Protein AF-A0A1V5LN57-F1 (afdb_monomer_lite)

pLDDT: mean 86.54, std 16.33, range [30.17, 98.88]

Structure (mmCIF, N/CA/C/O backbone):
data_AF-A0A1V5LN57-F1
#
_entry.id   AF-A0A1V5LN57-F1
#
loop_
_atom_site.group_PDB
_atom_site.id
_atom_site.type_symbol
_atom_site.label_atom_id
_atom_site.label_alt_id
_atom_site.label_comp_id
_atom_site.label_asym_id
_atom_site.label_entity_id
_atom_site.label_seq_id
_atom_site.pdbx_PDB_ins_code
_atom_site.Cartn_x
_atom_site.Cartn_y
_atom_site.Cartn_z
_atom_site.occupancy
_atom_site.B_iso_or_equiv
_atom_site.auth_seq_id
_atom_site.auth_comp_id
_atom_site.auth_asym_id
_atom_site.auth_atom_id
_atom_site.pdbx_PDB_model_num
ATOM 1 N N . MET A 1 1 ? 5.064 12.778 25.043 1.00 52.78 1 MET A N 1
ATOM 2 C CA . MET A 1 1 ? 4.468 13.930 25.759 1.00 52.78 1 MET A CA 1
ATOM 3 C C . MET A 1 1 ? 2.949 13.844 25.833 1.00 52.78 1 MET A C 1
ATOM 5 O O . MET A 1 1 ? 2.435 13.865 26.933 1.00 52.78 1 MET A O 1
ATOM 9 N N . ALA A 1 2 ? 2.218 13.648 24.733 1.00 60.12 2 ALA A N 1
ATOM 10 C CA . ALA A 1 2 ? 0.755 13.767 24.764 1.00 60.12 2 ALA A CA 1
ATOM 11 C C . ALA A 1 2 ? -0.025 12.630 25.485 1.00 60.12 2 ALA A C 1
ATOM 13 O O . ALA A 1 2 ? -1.127 12.863 25.966 1.00 60.12 2 ALA A O 1
ATOM 14 N N . LYS A 1 3 ? 0.568 11.437 25.680 1.00 65.19 3 LYS A N 1
ATOM 15 C CA . LYS A 1 3 ? 0.043 10.416 26.622 1.00 65.19 3 LYS A CA 1
ATOM 16 C C . LYS A 1 3 ? -0.035 10.938 28.067 1.00 65.19 3 LYS A C 1
ATOM 18 O O . LYS A 1 3 ? -0.888 10.502 28.830 1.00 65.19 3 LYS A O 1
ATOM 23 N N . TRP A 1 4 ? 0.858 11.860 28.417 1.00 76.19 4 TRP A N 1
ATOM 24 C CA . TRP A 1 4 ? 0.996 12.454 29.745 1.00 76.19 4 TRP A CA 1
ATOM 25 C C . TRP A 1 4 ? 0.290 13.810 29.852 1.00 76.19 4 TRP A C 1
ATOM 27 O O . TRP A 1 4 ? 0.571 14.560 30.777 1.00 76.19 4 TRP A O 1
ATOM 37 N N . ALA A 1 5 ? -0.594 14.145 28.903 1.00 86.12 5 ALA A N 1
ATOM 38 C CA . ALA A 1 5 ? -1.423 15.337 29.024 1.00 86.12 5 ALA A CA 1
ATOM 39 C C . ALA A 1 5 ? -2.319 15.223 30.268 1.00 86.12 5 ALA A C 1
ATOM 41 O O . ALA A 1 5 ? -2.877 14.150 30.535 1.00 86.12 5 ALA A O 1
ATOM 42 N N . GLU A 1 6 ? -2.436 16.317 31.020 1.00 87.25 6 GLU A N 1
ATOM 43 C CA . GLU A 1 6 ? -3.291 16.399 32.209 1.00 87.25 6 GLU A CA 1
ATOM 44 C C . GLU A 1 6 ? -4.766 16.292 31.819 1.00 87.25 6 GLU A C 1
ATOM 46 O O . GLU A 1 6 ? -5.490 15.466 32.376 1.00 87.25 6 GLU A O 1
ATOM 51 N N . ASP A 1 7 ? -5.171 17.049 30.796 1.00 91.06 7 ASP A N 1
ATOM 52 C CA . ASP A 1 7 ? -6.535 17.066 30.279 1.00 91.06 7 ASP A CA 1
ATOM 53 C C . ASP A 1 7 ? -6.893 15.726 29.580 1.00 91.06 7 ASP A C 1
ATOM 55 O O . ASP A 1 7 ? -6.191 15.297 28.647 1.00 91.06 7 ASP A O 1
ATOM 59 N N . PRO A 1 8 ? -7.980 15.040 29.998 1.00 91.56 8 PRO A N 1
ATOM 60 C CA . PRO A 1 8 ? -8.419 13.781 29.394 1.00 91.56 8 PRO A CA 1
ATOM 61 C C . PRO A 1 8 ? -8.720 13.869 27.892 1.00 91.56 8 PRO A C 1
ATOM 63 O O . PRO A 1 8 ? -8.448 12.916 27.156 1.00 91.56 8 PRO A O 1
ATOM 66 N N . PHE A 1 9 ? -9.250 14.998 27.418 1.00 93.50 9 PHE A N 1
ATOM 67 C CA . PHE A 1 9 ? -9.544 15.228 26.008 1.00 93.50 9 PHE A CA 1
ATOM 68 C C . PHE A 1 9 ? -8.265 15.310 25.180 1.00 93.50 9 PHE A C 1
ATOM 70 O O . PHE A 1 9 ? -8.156 14.634 24.153 1.00 93.50 9 PHE A O 1
ATOM 77 N N . ASP A 1 10 ? -7.263 16.061 25.639 1.00 92.81 10 ASP A N 1
ATOM 78 C CA . ASP A 1 10 ? -5.973 16.136 24.948 1.00 92.81 10 ASP A CA 1
ATOM 79 C C . ASP A 1 10 ? -5.262 14.777 24.929 1.00 92.81 10 ASP A C 1
ATOM 81 O O . ASP A 1 10 ? -4.690 14.387 23.901 1.00 92.81 10 ASP A O 1
ATOM 85 N N . ARG A 1 11 ? -5.355 14.024 26.032 1.00 91.81 11 ARG A N 1
ATOM 86 C CA . ARG A 1 11 ? -4.813 12.665 26.133 1.00 91.81 11 ARG A CA 1
ATOM 87 C C . ARG A 1 11 ? -5.469 11.723 25.126 1.00 91.81 11 ARG A C 1
ATOM 89 O O . ARG A 1 11 ? -4.762 11.037 24.386 1.00 91.81 11 ARG A O 1
ATOM 96 N N . LEU A 1 12 ? -6.801 11.700 25.058 1.00 94.25 12 LEU A N 1
ATOM 97 C CA . LEU A 1 12 ? -7.532 10.849 24.117 1.00 94.25 12 LEU A CA 1
ATOM 98 C C . LEU A 1 12 ? -7.279 11.265 22.665 1.00 94.25 12 LEU A C 1
ATOM 100 O O . LEU A 1 12 ? -6.995 10.412 21.823 1.00 94.25 12 LEU A O 1
ATOM 104 N N . ARG A 1 13 ? -7.284 12.570 22.366 1.00 93.31 13 ARG A N 1
ATOM 105 C CA . ARG A 1 13 ? -6.964 13.087 21.025 1.00 93.31 13 ARG A CA 1
ATOM 106 C C . ARG A 1 13 ? -5.599 12.592 20.566 1.00 93.31 13 ARG A C 1
ATOM 108 O O . ARG A 1 13 ? -5.452 12.141 19.432 1.00 93.31 13 ARG A O 1
ATOM 115 N N . ALA A 1 14 ? -4.613 12.627 21.455 1.00 91.75 14 ALA A N 1
ATOM 116 C CA . ALA A 1 14 ? -3.277 12.139 21.164 1.00 91.75 14 ALA A CA 1
ATOM 117 C C . ALA A 1 14 ? -3.212 10.626 20.929 1.00 91.75 14 ALA A C 1
ATOM 119 O O . ALA A 1 14 ? -2.515 10.193 20.011 1.00 91.75 14 ALA A O 1
ATOM 120 N N . ARG A 1 15 ? -3.943 9.824 21.718 1.00 91.81 15 ARG A N 1
ATOM 121 C CA . ARG A 1 15 ? -4.057 8.370 21.507 1.00 91.81 15 ARG A CA 1
ATOM 122 C C . ARG A 1 15 ? -4.662 8.065 20.130 1.00 91.81 15 ARG A C 1
ATOM 124 O O . ARG A 1 15 ? -4.087 7.285 19.378 1.00 91.81 15 ARG A O 1
ATOM 131 N N . ILE A 1 16 ? -5.745 8.749 19.754 1.00 93.88 16 ILE A N 1
ATOM 132 C CA . ILE A 1 16 ? -6.392 8.592 18.439 1.00 93.88 16 ILE A CA 1
ATOM 133 C C . ILE A 1 16 ? -5.450 9.006 17.302 1.00 93.88 16 ILE A C 1
ATOM 135 O O . ILE A 1 16 ? -5.344 8.306 16.297 1.00 93.88 16 ILE A O 1
ATOM 139 N N . TRP A 1 17 ? -4.739 10.128 17.442 1.00 91.25 17 TRP A N 1
ATOM 140 C CA . TRP A 1 17 ? -3.759 10.560 16.441 1.00 91.25 17 TRP A CA 1
ATOM 141 C C . TRP A 1 17 ? -2.623 9.559 16.275 1.00 91.25 17 TRP A C 1
ATOM 143 O O . TRP A 1 17 ? -2.257 9.243 15.147 1.00 91.25 17 TRP A O 1
ATOM 153 N N . ARG A 1 18 ? -2.099 9.022 17.379 1.00 91.75 18 ARG A N 1
ATOM 154 C CA . ARG A 1 18 ? -1.088 7.965 17.346 1.00 91.75 18 ARG A CA 1
ATOM 155 C C . ARG A 1 18 ? -1.597 6.740 16.588 1.00 91.75 18 ARG A C 1
ATOM 157 O O . ARG A 1 18 ? -0.894 6.272 15.702 1.00 91.75 18 ARG A O 1
ATOM 164 N N . ASP A 1 19 ? -2.809 6.267 16.869 1.00 93.12 19 ASP A N 1
ATOM 165 C CA . ASP A 1 19 ? -3.390 5.114 16.166 1.00 93.12 19 ASP A CA 1
ATOM 166 C C . ASP A 1 19 ? -3.540 5.378 14.657 1.00 93.12 19 ASP A C 1
ATOM 168 O O . ASP A 1 19 ? -3.238 4.516 13.833 1.00 93.12 19 ASP A O 1
ATOM 172 N N . ARG A 1 20 ? -3.946 6.598 14.275 1.00 90.69 20 ARG A N 1
ATOM 173 C CA . ARG A 1 20 ? -4.032 7.011 12.863 1.00 90.69 20 ARG A CA 1
ATOM 174 C C . ARG A 1 20 ? -2.668 7.132 12.178 1.00 90.69 20 ARG A C 1
ATOM 176 O O . ARG A 1 20 ? -2.614 7.061 10.954 1.00 90.69 20 ARG A O 1
ATOM 183 N N . LEU A 1 21 ? -1.586 7.314 12.935 1.00 89.38 21 LEU A N 1
ATOM 184 C CA . LEU A 1 21 ? -0.215 7.298 12.418 1.00 89.38 21 LEU A CA 1
ATOM 185 C C . LEU A 1 21 ? 0.331 5.872 12.296 1.00 89.38 21 LEU A C 1
ATOM 187 O O . LEU A 1 21 ? 1.031 5.574 11.333 1.00 89.38 21 LEU A O 1
ATOM 191 N N . THR A 1 22 ? 0.017 4.989 13.246 1.00 92.75 22 THR A N 1
ATOM 192 C CA . THR A 1 22 ? 0.571 3.629 13.293 1.00 92.75 22 THR A CA 1
ATOM 193 C C . THR A 1 22 ? -0.188 2.651 12.404 1.00 92.75 22 THR A C 1
ATOM 195 O O . THR A 1 22 ? 0.439 1.768 11.819 1.00 92.75 22 THR A O 1
ATOM 198 N N . GLU A 1 23 ? -1.504 2.813 12.220 1.00 94.38 23 GLU A N 1
ATOM 199 C CA . GLU A 1 23 ? -2.275 1.932 11.336 1.00 94.38 23 GLU A CA 1
ATOM 200 C C . GLU A 1 23 ? -1.728 1.887 9.910 1.00 94.38 23 GLU A C 1
ATOM 202 O O . GLU A 1 23 ? -1.530 0.778 9.405 1.00 94.38 23 GLU A O 1
ATOM 207 N N . PRO A 1 24 ? -1.423 3.019 9.245 1.00 93.19 24 PRO A N 1
ATOM 208 C CA . PRO A 1 24 ? -0.852 2.961 7.915 1.00 93.19 24 PRO A CA 1
ATOM 209 C C . PRO A 1 24 ? 0.456 2.190 7.842 1.00 93.19 24 PRO A C 1
ATOM 211 O O . PRO A 1 24 ? 0.644 1.438 6.886 1.00 93.19 24 PRO A O 1
ATOM 214 N N . LEU A 1 25 ? 1.311 2.317 8.857 1.00 93.25 25 LEU A N 1
ATOM 215 C CA . LEU A 1 25 ? 2.559 1.567 8.931 1.00 93.25 25 LEU A CA 1
ATOM 216 C C . LEU A 1 25 ? 2.274 0.062 8.949 1.00 93.25 25 LEU A C 1
ATOM 218 O O . LEU A 1 25 ? 2.803 -0.669 8.118 1.00 93.25 25 LEU A O 1
ATOM 222 N N . MET A 1 26 ? 1.368 -0.395 9.818 1.00 96.00 26 MET A N 1
ATOM 223 C CA . MET A 1 26 ? 1.011 -1.817 9.921 1.00 96.00 26 MET A CA 1
ATOM 224 C C . MET A 1 26 ? 0.319 -2.333 8.652 1.00 96.00 26 MET A C 1
ATOM 226 O O . MET A 1 26 ? 0.585 -3.440 8.182 1.00 96.00 26 MET A O 1
ATOM 230 N N . SER A 1 27 ? -0.558 -1.527 8.052 1.00 95.88 27 SER A N 1
ATOM 231 C CA . SER A 1 27 ? -1.273 -1.877 6.822 1.00 95.88 27 SER A CA 1
ATOM 232 C C . SER A 1 27 ? -0.342 -2.028 5.624 1.00 95.88 27 SER A C 1
ATOM 234 O O . SER A 1 27 ? -0.542 -2.948 4.835 1.00 95.88 27 SER A O 1
ATOM 236 N N . MET A 1 28 ? 0.674 -1.172 5.499 1.00 94.75 28 MET A N 1
ATOM 237 C CA . MET A 1 28 ? 1.620 -1.165 4.375 1.00 94.75 28 MET A CA 1
ATOM 238 C C . MET A 1 28 ? 2.867 -2.028 4.619 1.00 94.75 28 MET A C 1
ATOM 240 O O . MET A 1 28 ? 3.659 -2.221 3.700 1.00 94.75 28 MET A O 1
ATOM 244 N N . TYR A 1 29 ? 3.048 -2.542 5.834 1.00 96.06 29 TYR A N 1
ATOM 245 C CA . TYR A 1 29 ? 4.118 -3.473 6.165 1.00 96.06 29 TYR A CA 1
ATOM 246 C C . TYR A 1 29 ? 3.820 -4.879 5.631 1.00 96.06 29 TYR A C 1
ATOM 248 O O . TYR A 1 29 ? 2.717 -5.409 5.816 1.00 96.06 29 TYR A O 1
ATOM 256 N N . HIS A 1 30 ? 4.812 -5.494 4.991 1.00 97.00 30 HIS A N 1
ATOM 257 C CA . HIS A 1 30 ? 4.765 -6.884 4.554 1.00 97.00 30 HIS A CA 1
ATOM 258 C C . HIS A 1 30 ? 5.701 -7.729 5.425 1.00 97.00 30 HIS A C 1
ATOM 260 O O . HIS A 1 30 ? 6.919 -7.700 5.247 1.00 97.00 30 HIS A O 1
ATOM 266 N N . ALA A 1 31 ? 5.134 -8.561 6.304 1.00 96.06 31 ALA A N 1
ATOM 267 C CA . ALA A 1 31 ? 5.898 -9.360 7.267 1.00 96.06 31 ALA A CA 1
ATOM 268 C C . ALA A 1 31 ? 6.974 -10.235 6.606 1.00 96.06 31 ALA A C 1
ATOM 270 O O . ALA A 1 31 ? 8.119 -10.238 7.048 1.00 96.06 31 ALA A O 1
ATOM 271 N N . GLY A 1 32 ? 6.646 -10.909 5.497 1.00 96.25 32 GLY A N 1
ATOM 272 C CA . GLY A 1 32 ? 7.607 -11.729 4.748 1.00 96.25 32 GLY A CA 1
ATOM 273 C C . GLY A 1 32 ? 8.790 -10.964 4.134 1.00 96.25 32 GLY A C 1
ATOM 274 O O . GLY A 1 32 ? 9.857 -11.553 3.988 1.00 96.25 32 GLY A O 1
ATOM 275 N N . LEU A 1 33 ? 8.623 -9.676 3.808 1.00 95.69 33 LEU A N 1
ATOM 276 C CA . LEU A 1 33 ? 9.669 -8.821 3.230 1.00 95.69 33 LEU A CA 1
ATOM 277 C C . LEU A 1 33 ? 10.423 -8.015 4.295 1.00 95.69 33 LEU A C 1
ATOM 279 O O . LEU A 1 33 ? 11.433 -7.403 3.978 1.00 95.69 33 LEU A O 1
ATOM 283 N N . ARG A 1 34 ? 9.898 -7.961 5.529 1.00 94.25 34 ARG A N 1
ATOM 284 C CA . ARG A 1 34 ? 10.321 -7.031 6.586 1.00 94.25 34 ARG A CA 1
ATOM 285 C C . ARG A 1 34 ? 10.434 -5.577 6.119 1.00 94.25 34 ARG A C 1
ATOM 287 O O . ARG A 1 34 ? 11.301 -4.835 6.564 1.00 94.25 34 ARG A O 1
ATOM 294 N N . HIS A 1 35 ? 9.511 -5.152 5.257 1.00 91.06 35 HIS A N 1
ATOM 295 C CA . HIS A 1 35 ? 9.572 -3.833 4.632 1.00 91.06 35 HIS A CA 1
ATOM 296 C C . HIS A 1 35 ? 8.209 -3.152 4.572 1.00 91.06 35 HIS A C 1
ATOM 298 O O . HIS A 1 35 ? 7.176 -3.816 4.453 1.00 91.06 35 HIS A O 1
ATOM 304 N N . THR A 1 36 ? 8.211 -1.819 4.629 1.00 90.56 36 THR A N 1
ATOM 305 C CA . THR A 1 36 ? 7.020 -1.004 4.348 1.00 90.56 36 THR A CA 1
ATOM 306 C C . THR A 1 36 ? 7.019 -0.648 2.870 1.00 90.56 36 THR A C 1
ATOM 308 O O . THR A 1 36 ? 7.904 0.052 2.389 1.00 90.56 36 THR A O 1
ATOM 311 N N . THR A 1 37 ? 6.023 -1.121 2.132 1.00 89.19 37 THR A N 1
ATOM 312 C CA . THR A 1 37 ? 6.109 -1.215 0.668 1.00 89.19 37 THR A CA 1
ATOM 313 C C . THR A 1 37 ? 5.433 -0.032 -0.022 1.00 89.19 37 THR A C 1
ATOM 315 O O . THR A 1 37 ? 4.619 -0.220 -0.917 1.00 89.19 37 THR A O 1
ATOM 318 N N . HIS A 1 38 ? 5.684 1.196 0.434 1.00 88.31 38 HIS A N 1
ATOM 319 C CA . HIS A 1 38 ? 4.998 2.394 -0.059 1.00 88.31 38 HIS A CA 1
ATOM 320 C C . HIS A 1 38 ? 5.953 3.345 -0.805 1.00 88.31 38 HIS A C 1
ATOM 322 O O . HIS A 1 38 ? 7.084 3.543 -0.348 1.00 88.31 38 HIS A O 1
ATOM 328 N N . PRO A 1 39 ? 5.523 4.003 -1.904 1.00 85.94 39 PRO A N 1
ATOM 329 C CA . PRO A 1 39 ? 6.297 5.075 -2.508 1.00 85.94 39 PRO A CA 1
ATOM 330 C C . PRO A 1 39 ? 6.383 6.290 -1.567 1.00 85.94 39 PRO A C 1
ATOM 332 O O . PRO A 1 39 ? 5.497 7.138 -1.501 1.00 85.94 39 PRO A O 1
ATOM 335 N N . MET A 1 40 ? 7.484 6.370 -0.825 1.00 74.06 40 MET A N 1
ATOM 336 C CA . MET A 1 40 ? 7.887 7.523 -0.026 1.00 74.06 40 MET A CA 1
ATOM 337 C C . MET A 1 40 ? 7.817 8.839 -0.813 1.00 74.06 40 MET A C 1
ATOM 339 O O . MET A 1 40 ? 8.327 8.972 -1.926 1.00 74.06 40 MET A O 1
ATOM 343 N N . GLY A 1 41 ? 7.203 9.846 -0.188 1.00 67.62 41 GLY A N 1
ATOM 344 C CA . GLY A 1 41 ? 7.159 11.207 -0.719 1.00 67.62 41 GLY A CA 1
ATOM 345 C C . GLY A 1 41 ? 8.443 12.007 -0.490 1.00 67.62 41 GLY A C 1
ATOM 346 O O . GLY A 1 41 ? 8.669 12.988 -1.186 1.00 67.62 41 GLY A O 1
ATOM 347 N N . ARG A 1 42 ? 9.294 11.611 0.463 1.00 67.81 42 ARG A N 1
ATOM 348 C CA . ARG A 1 42 ? 10.538 12.315 0.812 1.00 67.81 42 ARG A CA 1
ATOM 349 C C . ARG A 1 42 ? 11.706 11.347 0.957 1.00 67.81 42 ARG A C 1
ATOM 351 O O . ARG A 1 42 ? 11.527 10.218 1.408 1.00 67.81 42 ARG A O 1
ATOM 358 N N . GLY A 1 43 ? 12.901 11.851 0.660 1.00 67.62 43 GLY A N 1
ATOM 359 C CA . GLY A 1 43 ? 14.151 11.097 0.697 1.00 67.62 43 GLY A CA 1
ATOM 360 C C . GLY A 1 43 ? 14.518 10.506 -0.661 1.00 67.62 43 GLY A C 1
ATOM 361 O O . GLY A 1 43 ? 13.664 10.320 -1.520 1.00 67.62 43 GLY A O 1
ATOM 362 N N . GLY A 1 44 ? 15.812 10.268 -0.875 1.00 67.62 44 GLY A N 1
ATOM 363 C CA . GLY A 1 44 ? 16.297 9.707 -2.135 1.00 67.62 44 GLY A CA 1
ATOM 364 C C . GLY A 1 44 ? 15.990 8.222 -2.294 1.00 67.62 44 GLY A C 1
ATOM 365 O O . GLY A 1 44 ? 15.514 7.570 -1.367 1.00 67.62 44 GLY A O 1
ATOM 366 N N . TYR A 1 45 ? 16.327 7.668 -3.462 1.00 73.56 45 TYR A N 1
ATOM 367 C CA . TYR A 1 45 ? 16.040 6.271 -3.809 1.00 73.56 45 TYR A CA 1
ATOM 368 C C . TYR A 1 45 ? 16.539 5.259 -2.771 1.00 73.56 45 TYR A C 1
ATOM 370 O O . TYR A 1 45 ? 15.874 4.256 -2.527 1.00 73.56 45 TYR A O 1
ATOM 378 N N . TYR A 1 46 ? 17.650 5.557 -2.091 1.00 74.44 46 TYR A N 1
ATOM 379 C CA . TYR A 1 46 ? 18.196 4.713 -1.025 1.00 74.44 46 TYR A CA 1
ATOM 380 C C . TYR A 1 46 ? 17.193 4.442 0.118 1.00 74.44 46 TYR A C 1
ATOM 382 O O . TYR A 1 46 ? 17.255 3.379 0.738 1.00 74.44 46 TYR A O 1
ATOM 390 N N . LYS A 1 47 ? 16.230 5.347 0.367 1.00 76.50 47 LYS A N 1
ATOM 391 C CA . LYS A 1 47 ? 15.169 5.144 1.366 1.00 76.50 47 LYS A CA 1
ATOM 392 C C . LYS A 1 47 ? 14.160 4.070 0.966 1.00 76.50 47 LYS A C 1
ATOM 394 O O . LYS A 1 47 ? 13.628 3.395 1.835 1.00 76.50 47 LYS A O 1
ATOM 399 N N . HIS A 1 48 ? 13.913 3.877 -0.330 1.00 77.19 48 HIS A N 1
ATOM 400 C CA . HIS A 1 48 ? 13.055 2.784 -0.803 1.00 77.19 48 HIS A CA 1
ATOM 401 C C . HIS A 1 48 ? 13.770 1.434 -0.776 1.00 77.19 48 HIS A C 1
ATOM 403 O O . HIS A 1 48 ? 13.121 0.399 -0.632 1.00 77.19 48 HIS A O 1
ATOM 409 N N . VAL A 1 49 ? 15.093 1.465 -0.942 1.00 77.69 49 VAL A N 1
ATOM 410 C CA . VAL A 1 49 ? 15.930 0.275 -1.084 1.00 77.69 49 VAL A CA 1
ATOM 411 C C . VAL A 1 49 ? 16.298 -0.322 0.268 1.00 77.69 49 VAL A C 1
ATOM 413 O O . VAL A 1 49 ? 16.207 -1.532 0.424 1.00 77.69 49 VAL A O 1
ATOM 416 N N . PHE A 1 50 ? 16.735 0.494 1.233 1.00 75.06 50 PHE A N 1
ATOM 417 C CA . PHE A 1 50 ? 17.393 -0.060 2.419 1.00 75.06 50 PHE A CA 1
ATOM 418 C C . PHE A 1 50 ? 17.181 0.684 3.733 1.00 75.06 50 PHE A C 1
ATOM 420 O O . PHE A 1 50 ? 17.241 0.060 4.788 1.00 75.06 50 PHE A O 1
ATOM 427 N N . CYS A 1 51 ? 16.959 1.999 3.695 1.00 76.88 51 CYS A N 1
ATOM 428 C CA . CYS A 1 51 ? 16.980 2.800 4.918 1.00 76.88 51 CYS A CA 1
ATOM 429 C C . CYS A 1 51 ? 15.837 2.412 5.871 1.00 76.88 51 CYS A C 1
ATOM 431 O O . CYS A 1 51 ? 14.660 2.614 5.563 1.00 76.88 51 CYS A O 1
ATOM 433 N N . GLN A 1 52 ? 16.181 1.869 7.041 1.00 86.44 52 GLN A N 1
ATOM 434 C CA . GLN A 1 52 ? 15.223 1.574 8.104 1.00 86.44 52 GLN A CA 1
ATOM 435 C C . GLN A 1 52 ? 15.133 2.782 9.046 1.00 86.44 52 GLN A C 1
ATOM 437 O O . GLN A 1 52 ? 15.989 2.979 9.906 1.00 86.44 52 GLN A O 1
ATOM 442 N N . ASP A 1 53 ? 14.116 3.617 8.834 1.00 84.00 53 ASP A N 1
ATOM 443 C CA . ASP A 1 53 ? 13.920 4.886 9.551 1.00 84.00 53 ASP A CA 1
ATOM 444 C C . ASP A 1 53 ? 13.021 4.741 10.796 1.00 84.00 53 ASP A C 1
ATOM 446 O O . ASP A 1 53 ? 12.575 3.646 11.162 1.00 84.00 53 ASP A O 1
ATOM 450 N N . GLY A 1 54 ? 12.714 5.871 11.445 1.00 84.94 54 GLY A N 1
ATOM 451 C CA . GLY A 1 54 ? 11.863 5.952 12.628 1.00 84.94 54 GLY A CA 1
ATOM 452 C C . GLY A 1 54 ? 10.542 5.182 12.515 1.00 84.94 54 GLY A C 1
ATOM 453 O O . GLY A 1 54 ? 10.222 4.450 13.454 1.00 84.94 54 GLY A O 1
ATOM 454 N N . PRO A 1 55 ? 9.790 5.238 11.395 1.00 87.69 55 PRO A N 1
ATOM 455 C CA . PRO A 1 55 ? 8.573 4.441 11.234 1.00 87.69 55 PRO A CA 1
ATOM 456 C C . PRO A 1 55 ? 8.804 2.929 11.358 1.00 87.69 55 PRO A C 1
ATOM 458 O O . PRO A 1 55 ? 8.007 2.229 11.984 1.00 87.69 55 PRO A O 1
ATOM 461 N N . THR A 1 56 ? 9.917 2.423 10.823 1.00 89.81 56 THR A N 1
ATOM 462 C CA . THR A 1 56 ? 10.302 1.011 10.941 1.00 89.81 56 THR A CA 1
ATOM 463 C C . THR A 1 56 ? 10.682 0.678 12.386 1.00 89.81 56 THR A C 1
ATOM 465 O O . THR A 1 56 ? 10.310 -0.376 12.898 1.00 89.81 56 THR A O 1
ATOM 468 N N . HIS A 1 57 ? 11.337 1.596 13.100 1.00 90.06 57 HIS A N 1
ATOM 469 C CA . HIS A 1 57 ? 11.624 1.428 14.530 1.00 90.06 57 HIS A CA 1
ATOM 470 C C . HIS A 1 57 ? 10.346 1.385 15.380 1.00 90.06 57 HIS A C 1
ATOM 472 O O . HIS A 1 57 ? 10.257 0.572 16.298 1.00 90.06 57 HIS A O 1
ATOM 478 N N . VAL A 1 58 ? 9.337 2.206 15.064 1.00 91.44 58 VAL A N 1
ATOM 479 C CA . VAL A 1 58 ? 8.019 2.154 15.720 1.00 91.44 58 VAL A CA 1
ATOM 480 C C . VAL A 1 58 ? 7.356 0.800 15.471 1.00 91.44 58 VAL A C 1
ATOM 482 O O . VAL A 1 58 ? 6.951 0.141 16.428 1.00 91.44 58 VAL A O 1
ATOM 485 N N . LEU A 1 59 ? 7.314 0.337 14.216 1.00 92.69 59 LEU A N 1
ATOM 486 C CA . LEU A 1 59 ? 6.777 -0.982 13.864 1.00 92.69 59 LEU A CA 1
ATOM 487 C C . LEU A 1 59 ? 7.477 -2.128 14.603 1.00 92.69 59 LEU A C 1
ATOM 489 O O . LEU A 1 59 ? 6.822 -3.086 15.016 1.00 92.69 59 LEU A O 1
ATOM 493 N N . HIS A 1 60 ? 8.790 -2.016 14.824 1.00 92.69 60 HIS A N 1
ATOM 494 C CA . HIS A 1 60 ? 9.555 -3.007 15.578 1.00 92.69 60 HIS A CA 1
ATOM 495 C C . HIS A 1 60 ? 9.023 -3.203 16.998 1.00 92.69 60 HIS A C 1
ATOM 497 O O . HIS A 1 60 ? 9.053 -4.316 17.504 1.00 92.69 60 HIS A O 1
ATOM 503 N N . THR A 1 61 ? 8.490 -2.148 17.622 1.00 90.12 61 THR A N 1
ATOM 504 C CA . THR A 1 61 ? 7.910 -2.240 18.971 1.00 90.12 61 THR A CA 1
ATOM 505 C C . THR A 1 61 ? 6.562 -2.965 19.013 1.00 90.12 61 THR A C 1
ATOM 507 O O . THR A 1 61 ? 6.137 -3.369 20.092 1.00 90.12 61 THR A O 1
ATOM 510 N N . PHE A 1 62 ? 5.893 -3.144 17.868 1.00 89.75 62 PHE A N 1
ATOM 511 C CA . PHE A 1 62 ? 4.633 -3.890 17.773 1.00 89.75 62 PHE A CA 1
ATOM 512 C C . PHE A 1 62 ? 4.827 -5.349 17.393 1.00 89.75 62 PHE A C 1
ATOM 514 O O . PHE A 1 62 ? 4.024 -6.175 17.804 1.00 89.75 62 PHE A O 1
ATOM 521 N N . SER A 1 63 ? 5.833 -5.644 16.568 1.00 93.44 63 SER A N 1
ATOM 522 C CA . SER A 1 63 ? 6.041 -6.948 15.933 1.00 93.44 63 SER A CA 1
ATOM 523 C C . SER A 1 63 ? 6.781 -7.915 16.862 1.00 93.44 63 SER A C 1
ATOM 525 O O . SER A 1 63 ? 7.978 -7.719 17.093 1.00 93.44 63 SER A O 1
ATOM 527 N N . PRO A 1 64 ? 6.144 -9.002 17.342 1.00 92.56 64 PRO A N 1
ATOM 528 C CA . PRO A 1 64 ? 6.857 -10.051 18.070 1.00 92.56 64 PRO A CA 1
ATOM 529 C C . PRO A 1 64 ? 7.969 -10.718 17.249 1.00 92.56 64 PRO A C 1
ATOM 531 O O . PRO A 1 64 ? 8.969 -11.154 17.813 1.00 92.56 64 PRO A O 1
ATOM 534 N N . SER A 1 65 ? 7.818 -10.794 15.923 1.00 92.62 65 SER A N 1
ATOM 535 C CA . SER A 1 65 ? 8.818 -11.392 15.022 1.00 92.62 65 SER A CA 1
ATOM 536 C C . SER A 1 65 ? 9.994 -10.456 14.716 1.00 92.62 65 SER A C 1
ATOM 538 O O . SER A 1 65 ? 11.014 -10.894 14.173 1.00 92.62 65 SER A O 1
ATOM 540 N N . GLY A 1 66 ? 9.850 -9.173 15.055 1.00 92.56 66 GLY A N 1
ATOM 541 C CA . GLY A 1 66 ? 10.788 -8.110 14.741 1.00 92.56 66 GLY A CA 1
ATOM 542 C C . GLY A 1 66 ? 10.756 -7.702 13.266 1.00 92.56 66 GLY A C 1
ATOM 543 O O . GLY A 1 66 ? 10.835 -8.525 12.357 1.00 92.56 66 GLY A O 1
ATOM 544 N N . VAL A 1 67 ? 10.715 -6.392 13.020 1.00 93.19 67 VAL A N 1
ATOM 545 C CA . VAL A 1 67 ? 10.707 -5.848 11.649 1.00 93.19 67 VAL A CA 1
ATOM 546 C C . VAL A 1 67 ? 12.074 -5.436 11.102 1.00 93.19 67 VAL A C 1
ATOM 548 O O . VAL A 1 67 ? 12.162 -5.146 9.917 1.00 93.19 67 VAL A O 1
ATOM 551 N N . LEU A 1 68 ? 13.121 -5.377 11.932 1.00 91.19 68 LEU A N 1
ATOM 552 C CA . LEU A 1 68 ? 14.421 -4.864 11.495 1.00 91.19 68 LEU A CA 1
ATOM 553 C C . LEU A 1 68 ? 15.256 -5.966 10.829 1.00 91.19 68 LEU A C 1
ATOM 555 O O . LEU A 1 68 ? 15.273 -7.118 11.277 1.00 91.19 68 LEU A O 1
ATOM 559 N N . MET A 1 69 ? 15.951 -5.594 9.761 1.00 90.62 69 MET A N 1
ATOM 560 C CA . MET A 1 69 ? 16.920 -6.401 9.023 1.00 90.62 69 MET A CA 1
ATOM 561 C C . MET A 1 69 ? 18.345 -6.147 9.527 1.00 90.62 69 MET A C 1
ATOM 563 O O . MET A 1 69 ? 18.617 -5.120 10.152 1.00 90.62 69 MET A O 1
ATOM 567 N N . HIS A 1 70 ? 19.257 -7.077 9.231 1.00 87.06 70 HIS A N 1
ATOM 568 C CA . HIS A 1 70 ? 20.688 -7.022 9.568 1.00 87.06 70 HIS A CA 1
ATOM 569 C C . HIS A 1 70 ? 21.023 -6.936 11.063 1.00 87.06 70 HIS A C 1
ATOM 571 O O . HIS A 1 70 ? 22.165 -6.655 11.415 1.00 87.06 70 HIS A O 1
ATOM 577 N N . LEU A 1 71 ? 20.074 -7.216 11.964 1.00 82.50 71 LEU A N 1
ATOM 578 C CA . LEU A 1 71 ? 20.334 -7.186 13.409 1.00 82.50 71 LEU A CA 1
ATOM 579 C C . LEU A 1 71 ? 21.453 -8.152 13.835 1.00 82.50 71 LEU A C 1
ATOM 581 O O . LEU A 1 71 ? 22.216 -7.834 14.743 1.00 82.50 71 LEU A O 1
ATOM 585 N N . GLU A 1 72 ? 21.562 -9.304 13.169 1.00 81.38 72 GLU A N 1
ATOM 586 C CA . GLU A 1 72 ? 22.598 -10.317 13.421 1.00 81.38 72 GLU A CA 1
ATOM 587 C C . GLU A 1 72 ? 23.985 -9.884 12.895 1.00 81.38 72 GLU A C 1
ATOM 589 O O . GLU A 1 72 ? 25.003 -10.362 13.387 1.00 81.38 72 GLU A O 1
ATOM 594 N N . ASP A 1 73 ? 24.037 -8.931 11.956 1.00 74.88 73 ASP A N 1
ATOM 595 C CA . ASP A 1 73 ? 25.279 -8.413 11.361 1.00 74.88 73 ASP A CA 1
ATOM 596 C C . ASP A 1 73 ? 25.871 -7.226 12.154 1.00 74.88 73 ASP A C 1
ATOM 598 O O . ASP A 1 73 ? 26.951 -6.712 11.836 1.00 74.88 73 ASP A O 1
ATOM 602 N N . LEU A 1 74 ? 25.167 -6.752 13.190 1.00 69.31 74 LEU A N 1
ATOM 603 C CA . LEU A 1 74 ? 25.601 -5.623 14.009 1.00 69.31 74 LEU A CA 1
ATOM 604 C C . LEU A 1 74 ? 26.746 -6.034 14.942 1.00 69.31 74 LEU A C 1
ATOM 606 O O . LEU A 1 74 ? 26.582 -6.877 15.825 1.00 69.31 74 LEU A O 1
ATOM 610 N N . LYS A 1 75 ? 27.907 -5.379 14.804 1.00 64.25 75 LYS A N 1
ATOM 611 C CA . LYS A 1 75 ? 29.046 -5.614 15.706 1.00 64.25 75 LYS A CA 1
ATOM 612 C C . LYS A 1 75 ? 28.699 -5.233 17.156 1.00 64.25 75 LYS A C 1
ATOM 614 O O . LYS A 1 75 ? 28.039 -4.209 17.361 1.00 64.25 75 LYS A O 1
ATOM 619 N N . PRO A 1 76 ? 29.195 -5.971 18.168 1.00 63.25 76 PRO A N 1
ATOM 620 C CA . PRO A 1 76 ? 28.930 -5.682 19.579 1.00 63.25 76 PRO A CA 1
ATOM 621 C C . PRO A 1 76 ? 29.284 -4.250 20.003 1.00 63.25 76 PRO A C 1
ATOM 623 O O . PRO A 1 76 ? 28.539 -3.653 20.779 1.00 63.25 76 PRO A O 1
ATOM 626 N N . GLU A 1 77 ? 30.359 -3.671 19.452 1.00 60.53 77 GLU A N 1
ATOM 627 C CA . GLU A 1 77 ? 30.834 -2.324 19.813 1.00 60.53 77 GLU A CA 1
ATOM 628 C C . GLU A 1 77 ? 29.955 -1.177 19.271 1.00 60.53 77 GLU A C 1
ATOM 630 O O . GLU A 1 77 ? 30.167 -0.017 19.614 1.00 60.53 77 GLU A O 1
ATOM 635 N N . ARG A 1 78 ? 28.973 -1.469 18.406 1.00 56.09 78 ARG A N 1
ATOM 636 C CA . ARG A 1 78 ? 28.174 -0.472 17.661 1.00 56.09 78 ARG A CA 1
ATOM 637 C C . ARG A 1 78 ? 26.791 -0.197 18.259 1.00 56.09 78 ARG A C 1
ATOM 639 O O . ARG A 1 78 ? 25.969 0.502 17.669 1.00 56.09 78 ARG A O 1
ATOM 646 N N . LYS A 1 79 ? 26.524 -0.726 19.452 1.00 54.25 79 LYS A N 1
ATOM 647 C CA . LYS A 1 79 ? 25.263 -0.549 20.181 1.00 54.25 79 LYS A CA 1
ATOM 648 C C . LYS A 1 79 ? 25.266 0.789 20.933 1.00 54.25 79 LYS A C 1
ATOM 650 O O . LYS A 1 79 ? 25.472 0.801 22.140 1.00 54.25 79 LYS A O 1
ATOM 655 N N . GLY A 1 80 ? 25.064 1.929 20.259 1.00 49.91 80 GLY A N 1
ATOM 656 C CA . GLY A 1 80 ? 24.913 3.177 21.030 1.00 49.91 80 GLY A CA 1
ATOM 657 C C . GLY A 1 80 ? 24.776 4.523 20.322 1.00 49.91 80 GLY A C 1
ATOM 658 O O . GLY A 1 80 ? 24.213 5.428 20.934 1.00 49.91 80 GLY A O 1
ATOM 659 N N . THR A 1 81 ? 25.220 4.709 19.071 1.00 52.03 81 THR A N 1
ATOM 660 C CA . THR A 1 81 ? 25.118 6.028 18.403 1.00 52.03 81 THR A CA 1
ATOM 661 C C . THR A 1 81 ? 24.569 5.913 16.980 1.00 52.03 81 THR A C 1
ATOM 663 O O . THR A 1 81 ? 24.967 4.994 16.277 1.00 52.03 81 THR A O 1
ATOM 666 N N . PRO A 1 82 ? 23.683 6.818 16.513 1.00 50.97 82 PRO A N 1
ATOM 667 C CA . PRO A 1 82 ? 23.066 6.751 15.177 1.00 50.97 82 PRO A CA 1
ATOM 668 C C . PRO A 1 82 ? 24.055 6.566 14.018 1.00 50.97 82 PRO A C 1
ATOM 670 O O . PRO A 1 82 ? 23.789 5.805 13.100 1.00 50.97 82 PRO A O 1
ATOM 673 N N . ALA A 1 83 ? 25.237 7.180 14.108 1.00 49.12 83 ALA A N 1
ATOM 674 C CA . ALA A 1 83 ? 26.267 7.129 13.070 1.00 49.12 83 ALA A CA 1
ATOM 675 C C . ALA A 1 83 ? 27.058 5.802 12.994 1.00 49.12 83 ALA A C 1
ATOM 677 O O . ALA A 1 83 ? 27.920 5.659 12.129 1.00 49.12 83 ALA A O 1
ATOM 678 N N . THR A 1 84 ? 26.834 4.843 13.905 1.00 53.44 84 THR A N 1
ATOM 679 C CA . THR A 1 84 ? 27.698 3.654 14.053 1.00 53.44 84 THR A CA 1
ATOM 680 C C . THR A 1 84 ? 27.020 2.315 13.807 1.00 53.44 84 THR A C 1
ATOM 682 O O . THR A 1 84 ? 27.715 1.306 13.838 1.00 53.44 84 THR A O 1
ATOM 685 N N . TRP A 1 85 ? 25.729 2.253 13.470 1.00 63.84 85 TRP A N 1
ATOM 686 C CA . TRP A 1 85 ? 24.997 0.978 13.346 1.00 63.84 85 TRP A CA 1
ATOM 687 C C . TRP A 1 85 ? 25.380 0.135 12.116 1.00 63.84 85 TRP A C 1
ATOM 689 O O . TRP A 1 85 ? 24.811 -0.919 11.865 1.00 63.84 85 TRP A O 1
ATOM 699 N N . GLY A 1 86 ? 26.411 0.545 11.382 1.00 68.06 86 GLY A N 1
ATOM 700 C CA . GLY A 1 86 ? 27.012 -0.235 10.317 1.00 68.06 86 GLY A CA 1
ATOM 701 C C . GLY A 1 86 ? 26.388 0.012 8.957 1.00 68.06 86 GLY A C 1
ATOM 702 O O . GLY A 1 86 ? 25.427 0.760 8.799 1.00 68.06 86 GLY A O 1
ATOM 703 N N . LYS A 1 87 ? 27.020 -0.607 7.964 1.00 75.81 87 LYS A N 1
ATOM 704 C CA . LYS A 1 87 ? 26.637 -0.494 6.569 1.00 75.81 87 LYS A CA 1
ATOM 705 C C . LYS A 1 87 ? 26.422 -1.881 5.992 1.00 75.81 87 LYS A C 1
ATOM 707 O O . LYS A 1 87 ? 27.236 -2.762 6.264 1.00 75.81 87 LYS A O 1
ATOM 712 N N . ALA A 1 88 ? 25.402 -2.048 5.160 1.00 77.31 88 ALA A N 1
ATOM 713 C CA . ALA A 1 88 ? 25.301 -3.193 4.262 1.00 77.31 88 ALA A CA 1
ATOM 714 C C . ALA A 1 88 ? 25.427 -2.687 2.827 1.00 77.31 88 ALA A C 1
ATOM 716 O O . ALA A 1 88 ? 24.820 -1.685 2.458 1.00 77.31 88 ALA A O 1
ATOM 717 N N . HIS A 1 89 ? 26.281 -3.333 2.033 1.00 75.31 89 HIS A N 1
ATOM 718 C CA . HIS A 1 89 ? 26.558 -2.930 0.648 1.00 75.31 89 HIS A CA 1
ATOM 719 C C . HIS A 1 89 ? 26.950 -1.442 0.480 1.00 75.31 89 HIS A C 1
ATOM 721 O O . HIS A 1 89 ? 26.696 -0.836 -0.557 1.00 75.31 89 HIS A O 1
ATOM 727 N N . GLY A 1 90 ? 27.572 -0.845 1.506 1.00 74.62 90 GLY A N 1
ATOM 728 C CA . GLY A 1 90 ? 27.975 0.568 1.519 1.00 74.62 90 GLY A CA 1
ATOM 729 C C . GLY A 1 90 ? 26.883 1.564 1.942 1.00 74.62 90 GLY A C 1
ATOM 730 O O . GLY A 1 90 ? 27.191 2.748 2.082 1.00 74.62 90 GLY A O 1
ATOM 731 N N . LEU A 1 91 ? 25.656 1.099 2.201 1.00 76.31 91 LEU A N 1
ATOM 732 C CA . LEU A 1 91 ? 24.525 1.896 2.685 1.00 76.31 91 LEU A CA 1
ATOM 733 C C . LEU A 1 91 ? 24.369 1.808 4.199 1.00 76.31 91 LEU A C 1
ATOM 735 O O . LEU A 1 91 ? 24.565 0.735 4.762 1.00 76.31 91 LEU A O 1
ATOM 739 N N . ASP A 1 92 ? 23.929 2.889 4.835 1.00 78.25 92 ASP A N 1
ATOM 740 C CA . ASP A 1 92 ? 23.558 2.870 6.251 1.00 78.25 92 ASP A CA 1
ATOM 741 C C . ASP A 1 92 ? 22.304 2.010 6.477 1.00 78.25 92 ASP A C 1
ATOM 743 O O . ASP A 1 92 ? 21.309 2.136 5.762 1.00 78.25 92 ASP A O 1
ATOM 747 N N . VAL A 1 93 ? 22.373 1.110 7.464 1.00 79.12 93 VAL A N 1
ATOM 748 C CA . VAL A 1 93 ? 21.290 0.157 7.787 1.00 79.12 93 VAL A CA 1
ATOM 749 C C . VAL A 1 93 ? 20.085 0.846 8.425 1.00 79.12 93 VAL A C 1
ATOM 751 O O . VAL A 1 93 ? 18.945 0.445 8.183 1.00 79.12 93 VAL A O 1
ATOM 754 N N . PHE A 1 94 ? 20.337 1.884 9.221 1.00 81.19 94 PHE A N 1
ATOM 755 C CA . PHE A 1 94 ? 19.318 2.698 9.878 1.00 81.19 94 PHE A CA 1
ATOM 756 C C . PHE A 1 94 ? 19.532 4.162 9.520 1.00 81.19 94 PHE A C 1
ATOM 758 O O . PHE A 1 94 ? 20.676 4.598 9.373 1.00 81.19 94 PHE A O 1
ATOM 765 N N . GLY A 1 95 ? 18.442 4.915 9.390 1.00 75.94 95 GLY A N 1
ATOM 766 C CA . GLY A 1 95 ? 18.539 6.342 9.106 1.00 75.94 95 GLY A CA 1
ATOM 767 C C . GLY A 1 95 ? 18.823 7.213 10.321 1.00 75.94 95 GLY A C 1
ATOM 768 O O . GLY A 1 95 ? 19.133 6.756 11.423 1.00 75.94 95 GLY A O 1
ATOM 769 N N . ASP A 1 96 ? 18.700 8.516 10.095 1.00 74.25 96 ASP A N 1
ATOM 770 C CA . ASP A 1 96 ? 19.146 9.586 10.985 1.00 74.25 96 ASP A CA 1
ATOM 771 C C . ASP A 1 96 ? 18.094 10.049 12.008 1.00 74.25 96 ASP A C 1
ATOM 773 O O . ASP A 1 96 ? 18.434 10.759 12.954 1.00 74.25 96 ASP A O 1
ATOM 777 N N . GLU A 1 97 ? 16.832 9.622 11.877 1.00 73.56 97 GLU A N 1
ATOM 778 C CA . GLU A 1 97 ? 15.720 10.095 12.721 1.00 73.56 97 GLU A CA 1
ATOM 779 C C . GLU A 1 97 ? 15.866 9.718 14.209 1.00 73.56 97 GLU A C 1
ATOM 781 O O . GLU A 1 97 ? 15.420 10.446 15.100 1.00 73.56 97 GLU A O 1
ATOM 786 N N . GLY A 1 98 ? 16.508 8.587 14.506 1.00 73.38 98 GLY A N 1
ATOM 787 C CA . GLY A 1 98 ? 16.815 8.175 15.874 1.00 73.38 98 GLY A CA 1
ATOM 788 C C . GLY A 1 98 ? 17.029 6.668 16.015 1.00 73.38 98 GLY A C 1
ATOM 789 O O . GLY A 1 98 ? 16.413 5.889 15.290 1.00 73.38 98 GLY A O 1
ATOM 790 N N . PRO A 1 99 ? 17.868 6.227 16.970 1.00 75.38 99 PRO A N 1
ATOM 791 C CA . PRO A 1 99 ? 18.210 4.817 17.102 1.00 75.38 99 PRO A CA 1
ATOM 792 C C . PRO A 1 99 ? 17.006 4.000 17.607 1.00 75.38 99 PRO A C 1
ATOM 794 O O . PRO A 1 99 ? 16.246 4.515 18.439 1.00 75.38 99 PRO A O 1
ATOM 797 N N . PRO A 1 100 ? 16.863 2.719 17.205 1.00 79.31 100 PRO A N 1
ATOM 798 C CA . PRO A 1 100 ? 15.757 1.855 17.627 1.00 79.31 100 PRO A CA 1
ATOM 799 C C . PRO A 1 100 ? 15.502 1.863 19.139 1.00 79.31 100 PRO A C 1
ATOM 801 O O . PRO A 1 100 ? 14.361 1.995 19.573 1.00 79.31 100 PRO A O 1
ATOM 804 N N . LEU A 1 101 ? 16.568 1.815 19.951 1.00 79.38 101 LEU A N 1
ATOM 805 C CA . LEU A 1 101 ? 16.467 1.846 21.414 1.00 79.38 101 LEU A CA 1
ATOM 806 C C . LEU A 1 101 ? 15.792 3.127 21.927 1.00 79.38 101 LEU A C 1
ATOM 808 O O . LEU A 1 101 ? 14.945 3.062 22.812 1.00 79.38 101 LEU A O 1
ATOM 812 N N . ARG A 1 102 ? 16.118 4.293 21.355 1.00 81.38 102 ARG A N 1
ATOM 813 C CA . ARG A 1 102 ? 15.493 5.562 21.753 1.00 81.38 102 ARG A CA 1
ATOM 814 C C . ARG A 1 102 ? 14.011 5.566 21.398 1.00 81.38 102 ARG A C 1
ATOM 816 O O . ARG A 1 102 ? 13.200 5.987 22.212 1.00 81.38 102 ARG A O 1
ATOM 823 N N . ILE A 1 103 ? 13.654 5.072 20.214 1.00 84.00 103 ILE A N 1
ATOM 824 C CA . ILE A 1 103 ? 12.251 4.955 19.795 1.00 84.00 103 ILE A CA 1
ATOM 825 C C . ILE A 1 103 ? 11.487 3.976 20.698 1.00 84.00 103 ILE A C 1
ATOM 827 O O . ILE A 1 103 ? 10.346 4.253 21.071 1.00 84.00 103 ILE A O 1
ATOM 831 N N . ALA A 1 104 ? 12.125 2.884 21.126 1.00 81.94 104 ALA A N 1
ATOM 832 C CA . ALA A 1 104 ? 11.563 1.954 22.100 1.00 81.94 104 ALA A CA 1
ATOM 833 C C . ALA A 1 104 ? 11.384 2.594 23.490 1.00 81.94 104 ALA A C 1
ATOM 835 O O . ALA A 1 104 ? 10.364 2.370 24.134 1.00 81.94 104 ALA A O 1
ATOM 836 N N . MET A 1 105 ? 12.301 3.452 23.945 1.00 81.44 105 MET A N 1
ATOM 837 C CA . MET A 1 105 ? 12.138 4.199 25.205 1.00 81.44 105 MET A CA 1
ATOM 838 C C . MET A 1 105 ? 11.024 5.256 25.148 1.00 81.44 105 MET A C 1
ATOM 840 O O . MET A 1 105 ? 10.472 5.617 26.182 1.00 81.44 105 MET A O 1
ATOM 844 N N . LEU A 1 106 ? 10.682 5.753 23.953 1.00 80.38 106 LEU A N 1
ATOM 845 C CA . LEU A 1 106 ? 9.544 6.658 23.742 1.00 80.38 106 LEU A CA 1
ATOM 846 C C . LEU A 1 106 ? 8.191 5.925 23.678 1.00 80.38 106 LEU A C 1
ATOM 848 O O . LEU A 1 106 ? 7.147 6.575 23.595 1.00 80.38 106 LEU A O 1
ATOM 852 N N . SER A 1 107 ? 8.208 4.590 23.712 1.00 73.12 107 SER A N 1
ATOM 853 C CA . SER A 1 107 ? 7.021 3.737 23.743 1.00 73.12 107 SER A CA 1
ATOM 854 C C . SER A 1 107 ? 6.260 3.868 25.090 1.00 73.12 107 SER A C 1
ATOM 856 O O . SER A 1 107 ? 6.790 4.425 26.055 1.00 73.12 107 SER A O 1
ATOM 858 N N . PRO A 1 108 ? 4.995 3.409 25.192 1.00 79.69 108 PRO A N 1
ATOM 859 C CA . PRO A 1 108 ? 4.302 2.538 24.249 1.00 79.69 108 PRO A CA 1
ATOM 860 C C . PRO A 1 108 ? 3.633 3.298 23.093 1.00 79.69 108 PRO A C 1
ATOM 862 O O . PRO A 1 108 ? 2.958 4.315 23.278 1.00 79.69 108 PRO A O 1
ATOM 865 N N . TRP A 1 109 ? 3.790 2.759 21.881 1.00 87.75 109 TRP A N 1
ATOM 866 C CA . TRP A 1 109 ? 3.192 3.289 20.648 1.00 87.75 109 TRP A CA 1
ATOM 867 C C . TRP A 1 109 ? 1.759 2.778 20.394 1.00 87.75 109 TRP A C 1
ATOM 869 O O . TRP A 1 109 ? 1.162 3.066 19.360 1.00 87.75 109 TRP A O 1
ATOM 879 N N . THR A 1 110 ? 1.203 2.034 21.348 1.00 89.94 110 THR A N 1
ATOM 880 C CA . THR A 1 110 ? -0.175 1.532 21.388 1.00 89.94 110 THR A CA 1
ATOM 881 C C . THR A 1 110 ? -0.603 1.365 22.853 1.00 89.94 110 THR A C 1
ATOM 883 O O . THR A 1 110 ? 0.238 1.476 23.746 1.00 89.94 110 THR A O 1
ATOM 886 N N . GLU A 1 111 ? -1.886 1.146 23.130 1.00 90.31 111 GLU A N 1
ATOM 887 C CA . GLU A 1 111 ? -2.322 0.794 24.490 1.00 90.31 111 GLU A CA 1
ATOM 888 C C . GLU A 1 111 ? -2.200 -0.707 24.751 1.00 90.31 111 GLU A C 1
ATOM 890 O O . GLU A 1 111 ? -2.136 -1.513 23.824 1.00 90.31 111 GLU A O 1
ATOM 895 N N . GLN A 1 112 ? -2.186 -1.091 26.028 1.00 89.44 112 GLN A N 1
ATOM 896 C CA . GLN A 1 112 ? -1.972 -2.480 26.435 1.00 89.44 112 GLN A CA 1
ATOM 897 C C . GLN A 1 112 ? -3.021 -3.438 25.851 1.00 89.44 112 GLN A C 1
ATOM 899 O O . GLN A 1 112 ? -2.661 -4.516 25.388 1.00 89.44 112 GLN A O 1
ATOM 904 N N . ASN A 1 113 ? -4.291 -3.029 25.803 1.00 91.25 113 ASN A N 1
ATOM 905 C CA . ASN A 1 113 ? -5.377 -3.820 25.214 1.00 91.25 113 ASN A CA 1
ATOM 906 C C . ASN A 1 113 ? -5.281 -3.958 23.681 1.00 91.25 113 ASN A C 1
ATOM 908 O O . ASN A 1 113 ? -5.953 -4.799 23.097 1.00 91.25 113 ASN A O 1
ATOM 912 N N . LEU A 1 114 ? -4.446 -3.148 23.024 1.00 94.38 114 LEU A N 1
ATOM 913 C CA . LEU A 1 114 ? -4.221 -3.178 21.578 1.00 94.38 114 LEU A CA 1
ATOM 914 C C . LEU A 1 114 ? -2.848 -3.745 21.195 1.00 94.38 114 LEU A C 1
ATOM 916 O O . LEU A 1 114 ? -2.606 -3.967 20.012 1.00 94.38 114 LEU A O 1
ATOM 920 N N . ALA A 1 115 ? -1.958 -4.007 22.157 1.00 92.88 115 ALA A N 1
ATOM 921 C CA . ALA A 1 115 ? -0.596 -4.465 21.888 1.00 92.88 115 ALA A CA 1
ATOM 922 C C . ALA A 1 115 ? -0.563 -5.802 21.132 1.00 92.88 115 ALA A C 1
ATOM 924 O O . ALA A 1 115 ? 0.043 -5.893 20.064 1.00 92.88 115 ALA A O 1
ATOM 925 N N . GLU A 1 116 ? -1.256 -6.819 21.644 1.00 94.12 116 GLU A N 1
ATOM 926 C CA . GLU A 1 116 ? -1.329 -8.130 20.992 1.00 94.12 116 GLU A CA 1
ATOM 927 C C . GLU A 1 116 ? -2.089 -8.075 19.650 1.00 94.12 116 GLU A C 1
ATOM 929 O O . GLU A 1 116 ? -1.546 -8.565 18.654 1.00 94.12 116 GLU A O 1
ATOM 934 N N . PRO A 1 117 ? -3.264 -7.416 19.544 1.00 94.81 117 PRO A N 1
ATOM 935 C CA . PRO A 1 117 ? -3.932 -7.236 18.257 1.00 94.81 117 PRO A CA 1
ATOM 936 C C . PRO A 1 117 ? -3.080 -6.538 17.196 1.00 94.81 117 PRO A C 1
ATOM 938 O O . PRO A 1 117 ? -3.046 -6.979 16.047 1.00 94.81 117 PRO A O 1
ATOM 941 N N . TYR A 1 118 ? -2.362 -5.473 17.559 1.00 95.44 118 TYR A N 1
ATOM 942 C CA . TYR A 1 118 ? -1.504 -4.744 16.623 1.00 95.44 118 TYR A CA 1
ATOM 943 C C . TYR A 1 118 ? -0.287 -5.577 16.211 1.00 95.44 118 TYR A C 1
ATOM 945 O O . TYR A 1 118 ? 0.085 -5.570 15.036 1.00 95.44 118 TYR A O 1
ATOM 953 N N . GLY A 1 119 ? 0.280 -6.369 17.125 1.00 95.88 119 GLY A N 1
ATOM 954 C CA . GLY A 1 119 ? 1.297 -7.363 16.780 1.00 95.88 119 GLY A CA 1
ATOM 955 C C . GLY A 1 119 ? 0.770 -8.414 15.799 1.00 95.88 119 GLY A C 1
ATOM 956 O O . GLY A 1 119 ? 1.417 -8.707 14.794 1.00 95.88 119 GLY A O 1
ATOM 957 N N . ALA A 1 120 ? -0.449 -8.919 16.012 1.00 96.00 120 ALA A N 1
ATOM 958 C CA . ALA A 1 120 ? -1.091 -9.866 15.102 1.00 96.00 120 ALA A CA 1
ATOM 959 C C . ALA A 1 120 ? -1.392 -9.255 13.722 1.00 96.00 120 ALA A C 1
ATOM 961 O O . ALA A 1 120 ? -1.210 -9.918 12.706 1.00 96.00 120 ALA A O 1
ATOM 962 N N . VAL A 1 121 ? -1.816 -7.994 13.649 1.00 95.38 121 VAL A N 1
ATOM 963 C CA . VAL A 1 121 ? -1.996 -7.285 12.371 1.00 95.38 121 VAL A CA 1
ATOM 964 C C . VAL A 1 121 ? -0.657 -7.010 11.679 1.00 95.38 121 VAL A C 1
ATOM 966 O O . VAL A 1 121 ? -0.584 -7.033 10.453 1.00 95.38 121 VAL A O 1
ATOM 969 N N . THR A 1 122 ? 0.413 -6.775 12.432 1.00 95.62 122 THR A N 1
ATOM 970 C CA . THR A 1 122 ? 1.739 -6.527 11.851 1.00 95.62 122 THR A CA 1
ATOM 971 C C . THR A 1 122 ? 2.335 -7.811 11.266 1.00 95.62 122 THR A C 1
ATOM 973 O O . THR A 1 122 ? 2.774 -7.813 10.117 1.00 95.62 122 THR A O 1
ATOM 976 N N . ASP A 1 123 ? 2.279 -8.919 12.009 1.00 95.75 123 ASP A N 1
ATOM 977 C CA . ASP A 1 123 ? 2.991 -10.156 11.657 1.00 95.75 123 ASP A CA 1
ATOM 978 C C . ASP A 1 123 ? 2.121 -11.204 10.954 1.00 95.75 123 ASP A C 1
ATOM 980 O O . ASP A 1 123 ? 2.619 -11.981 10.142 1.00 95.75 123 ASP A O 1
ATOM 984 N N . LYS A 1 124 ? 0.824 -11.258 11.281 1.00 95.38 124 LYS A N 1
ATOM 985 C CA . LYS A 1 124 ? -0.096 -12.346 10.899 1.00 95.38 124 LYS A CA 1
ATOM 986 C C . LYS A 1 124 ? -1.265 -11.868 10.036 1.00 95.38 124 LYS A C 1
ATOM 988 O O . LYS A 1 124 ? -2.234 -12.604 9.853 1.00 95.38 124 LYS A O 1
ATOM 993 N N . LYS A 1 125 ? -1.210 -10.635 9.522 1.00 94.56 125 LYS A N 1
ATOM 994 C CA . LYS A 1 125 ? -2.226 -10.110 8.600 1.00 94.56 125 LYS A CA 1
ATOM 995 C C . LYS A 1 125 ? -2.350 -11.037 7.384 1.00 94.56 125 LYS A C 1
ATOM 997 O O . LYS A 1 125 ? -1.331 -11.333 6.759 1.00 94.56 125 LYS A O 1
ATOM 1002 N N . PRO A 1 126 ? -3.576 -11.456 7.025 1.00 95.62 126 PRO A N 1
ATOM 1003 C CA . PRO A 1 126 ? -3.796 -12.285 5.849 1.00 95.62 126 PRO A CA 1
ATOM 1004 C C . PRO A 1 126 ? -3.295 -11.609 4.569 1.00 95.62 126 PRO A C 1
ATOM 1006 O O . PRO A 1 126 ? -3.528 -10.416 4.358 1.00 95.62 126 PRO A O 1
ATOM 1009 N N . LEU A 1 127 ? -2.633 -12.397 3.723 1.00 96.88 127 LEU A N 1
ATOM 1010 C CA . LEU A 1 127 ? -2.191 -12.018 2.385 1.00 96.88 127 LEU A CA 1
ATOM 1011 C C . LEU A 1 127 ? -2.910 -12.903 1.346 1.00 96.88 127 LEU A C 1
ATOM 1013 O O . LEU A 1 127 ? -3.223 -14.056 1.655 1.00 96.88 127 LEU A O 1
ATOM 1017 N N . PRO A 1 128 ? -3.199 -12.386 0.139 1.00 97.62 128 PRO A N 1
ATOM 1018 C CA . PRO A 1 128 ? -2.884 -11.039 -0.333 1.00 97.62 128 PRO A CA 1
ATOM 1019 C C . PRO A 1 128 ? -3.757 -9.937 0.298 1.00 97.62 128 PRO A C 1
ATOM 1021 O O . PRO A 1 128 ? -4.876 -10.186 0.747 1.00 97.62 128 PRO A O 1
ATOM 1024 N N . ALA A 1 129 ? -3.259 -8.699 0.312 1.00 97.19 129 ALA A N 1
ATOM 1025 C CA . ALA A 1 129 ? -3.954 -7.540 0.875 1.00 97.19 129 ALA A CA 1
ATOM 1026 C C . ALA A 1 129 ? -3.855 -6.301 -0.026 1.00 97.19 129 ALA A C 1
ATOM 1028 O O . ALA A 1 129 ? -2.841 -6.064 -0.679 1.00 97.19 129 ALA A O 1
ATOM 1029 N N . ARG A 1 130 ? -4.906 -5.474 -0.016 1.00 96.56 130 ARG A N 1
ATOM 1030 C CA . ARG A 1 130 ? -4.960 -4.183 -0.717 1.00 96.56 130 ARG A CA 1
ATOM 1031 C C . ARG A 1 130 ? -5.079 -3.030 0.258 1.00 96.56 130 ARG A C 1
ATOM 1033 O O . ARG A 1 130 ? -5.779 -3.130 1.266 1.00 96.56 130 ARG A O 1
ATOM 1040 N N . ILE A 1 131 ? -4.436 -1.928 -0.099 1.00 97.12 131 ILE A N 1
ATOM 1041 C CA . ILE A 1 131 ? -4.529 -0.656 0.592 1.00 97.12 131 ILE A CA 1
ATOM 1042 C C . ILE A 1 131 ? -4.784 0.431 -0.445 1.00 97.12 131 ILE A C 1
ATOM 1044 O O . ILE A 1 131 ? -4.043 0.549 -1.418 1.00 97.12 131 ILE A O 1
ATOM 1048 N N . PHE A 1 132 ? -5.810 1.233 -0.199 1.00 96.12 132 PHE A N 1
ATOM 1049 C CA . PHE A 1 132 ? -6.129 2.448 -0.929 1.00 96.12 132 PHE A CA 1
ATOM 1050 C C . PHE A 1 132 ? -6.055 3.625 0.033 1.00 96.12 132 PHE A C 1
ATOM 1052 O O . PHE A 1 132 ? -6.587 3.558 1.144 1.00 96.12 132 PHE A O 1
ATOM 1059 N N . ALA A 1 133 ? -5.432 4.718 -0.386 1.00 93.62 133 ALA A N 1
ATOM 1060 C CA . ALA A 1 133 ? -5.490 5.970 0.350 1.00 93.62 133 ALA A CA 1
ATOM 1061 C C . ALA A 1 133 ? -5.556 7.153 -0.610 1.00 93.62 133 ALA A C 1
ATOM 1063 O O . ALA A 1 133 ? -4.782 7.246 -1.558 1.00 93.62 133 ALA A O 1
ATOM 1064 N N . LEU A 1 134 ? -6.484 8.058 -0.338 1.00 89.75 134 LEU A N 1
ATOM 1065 C CA . LEU A 1 134 ? -6.510 9.388 -0.910 1.00 89.75 134 LEU A CA 1
ATOM 1066 C C . LEU A 1 134 ? -5.448 10.201 -0.173 1.00 89.75 134 LEU A C 1
ATOM 1068 O O . LEU A 1 134 ? -5.488 10.297 1.056 1.00 89.75 134 LEU A O 1
ATOM 1072 N N . ASP A 1 135 ? -4.471 10.730 -0.898 1.00 73.62 135 ASP A N 1
ATOM 1073 C CA . ASP A 1 135 ? -3.363 11.447 -0.276 1.00 73.62 135 ASP A CA 1
ATOM 1074 C C . ASP A 1 135 ? -3.578 12.965 -0.335 1.00 73.62 135 ASP A C 1
ATOM 1076 O O . ASP A 1 135 ? -3.890 13.546 -1.375 1.00 73.62 135 ASP A O 1
ATOM 1080 N N . TYR A 1 136 ? -3.429 13.578 0.838 1.00 72.50 136 TYR A N 1
ATOM 1081 C CA . TYR A 1 136 ? -3.586 15.007 1.104 1.00 72.50 136 TYR A CA 1
ATOM 1082 C C . TYR A 1 136 ? -2.300 15.617 1.678 1.00 72.50 136 TYR A C 1
ATOM 1084 O O . TYR A 1 136 ? -2.341 16.662 2.330 1.00 72.50 136 TYR A O 1
ATOM 1092 N N . SER A 1 137 ? -1.152 14.959 1.491 1.00 68.50 137 SER A N 1
ATOM 1093 C CA . SER A 1 137 ? 0.129 15.491 1.946 1.00 68.50 137 SER A CA 1
ATOM 1094 C C . SER A 1 137 ? 0.386 16.874 1.325 1.00 68.50 137 SER A C 1
ATOM 1096 O O . SER A 1 137 ? 0.044 17.089 0.157 1.00 68.50 137 SER A O 1
ATOM 1098 N N . PRO A 1 138 ? 0.989 17.825 2.067 1.00 67.12 138 PRO A N 1
ATOM 1099 C CA . PRO A 1 138 ? 1.300 19.150 1.543 1.00 67.12 138 PRO A CA 1
ATOM 1100 C C . PRO A 1 138 ? 2.018 19.078 0.191 1.00 67.12 138 PRO A C 1
ATOM 1102 O O . PRO A 1 138 ? 2.983 18.335 0.031 1.00 67.12 138 PRO A O 1
ATOM 1105 N N . GLY A 1 139 ? 1.514 19.832 -0.784 1.00 68.00 139 GLY A N 1
ATOM 1106 C CA . GLY A 1 139 ? 2.024 19.866 -2.154 1.00 68.00 139 GLY A CA 1
ATOM 1107 C C . GLY A 1 139 ? 1.410 18.831 -3.104 1.00 68.00 139 GLY A C 1
ATOM 1108 O O . GLY A 1 139 ? 1.419 19.050 -4.315 1.00 68.00 139 GLY A O 1
ATOM 1109 N N . CYS A 1 140 ? 0.826 17.740 -2.607 1.00 74.62 140 CYS A N 1
ATOM 1110 C CA . CYS A 1 140 ? 0.333 16.680 -3.482 1.00 74.62 140 CYS A CA 1
ATOM 1111 C C . CYS A 1 140 ? -0.839 17.112 -4.382 1.00 74.62 140 CYS A C 1
ATOM 1113 O O . CYS A 1 140 ? -1.687 17.931 -4.024 1.00 74.62 140 CYS A O 1
ATOM 1115 N N . ARG A 1 141 ? -0.872 16.477 -5.558 1.00 76.81 141 ARG A N 1
ATOM 1116 C CA . ARG A 1 141 ? -1.971 16.407 -6.530 1.00 76.81 141 ARG A CA 1
ATOM 1117 C C . ARG A 1 141 ? -3.335 16.176 -5.868 1.00 76.81 141 ARG A C 1
ATOM 1119 O O . ARG A 1 141 ? -3.547 15.072 -5.377 1.00 76.81 141 ARG A O 1
ATOM 1126 N N . GLY A 1 142 ? -4.282 17.114 -5.878 1.00 80.50 142 GLY A N 1
ATOM 1127 C CA . GLY A 1 142 ? -5.657 16.792 -5.470 1.00 80.50 142 GLY A CA 1
ATOM 1128 C C . GLY A 1 142 ? -6.254 15.665 -6.333 1.00 80.50 142 GLY A C 1
ATOM 1129 O O . GLY A 1 142 ? -6.108 15.677 -7.553 1.00 80.50 142 GLY A O 1
ATOM 1130 N N . GLY A 1 143 ? -6.934 14.692 -5.715 1.00 79.56 143 GLY A N 1
ATOM 1131 C CA . GLY A 1 143 ? -7.703 13.657 -6.426 1.00 79.56 143 GLY A CA 1
ATOM 1132 C C . GLY A 1 143 ? -6.922 12.439 -6.938 1.00 79.56 143 GLY A C 1
ATOM 1133 O O . GLY A 1 143 ? -7.501 11.615 -7.651 1.00 79.56 143 GLY A O 1
ATOM 1134 N N . GLY A 1 144 ? -5.639 12.298 -6.602 1.00 86.81 144 GLY A N 1
ATOM 1135 C CA . GLY A 1 144 ? -4.889 11.074 -6.893 1.00 86.81 144 GLY A CA 1
ATOM 1136 C C . GLY A 1 144 ? -4.817 10.111 -5.702 1.00 86.81 144 GLY A C 1
ATOM 1137 O O . GLY A 1 144 ? -5.156 10.456 -4.571 1.00 86.81 144 GLY A O 1
ATOM 1138 N N . TRP A 1 145 ? -4.404 8.882 -5.977 1.00 91.38 145 TRP A N 1
ATOM 1139 C CA . TRP A 1 145 ? -4.526 7.730 -5.096 1.00 91.38 145 TRP A CA 1
ATOM 1140 C C . TRP A 1 145 ? -3.188 7.064 -4.852 1.00 91.38 145 TRP A C 1
ATOM 1142 O O . TRP A 1 145 ? -2.346 6.960 -5.740 1.00 91.38 145 TRP A O 1
ATOM 1152 N N . HIS A 1 146 ? -3.040 6.563 -3.634 1.00 92.88 146 HIS A N 1
ATOM 1153 C CA . HIS A 1 146 ? -2.022 5.607 -3.249 1.00 92.88 146 HIS A CA 1
ATOM 1154 C C . HIS A 1 146 ? -2.655 4.223 -3.261 1.00 92.88 146 HIS A C 1
ATOM 1156 O O . HIS A 1 146 ? -3.702 4.007 -2.643 1.00 92.88 146 HIS A O 1
ATOM 1162 N N . VAL A 1 147 ? -2.010 3.292 -3.951 1.00 95.81 147 VAL A N 1
ATOM 1163 C CA . VAL A 1 147 ? -2.436 1.901 -4.031 1.00 95.81 147 VAL A CA 1
ATOM 1164 C C . VAL A 1 147 ? -1.258 1.046 -3.619 1.00 95.81 147 VAL A C 1
ATOM 1166 O O . VAL A 1 147 ? -0.221 1.097 -4.264 1.00 95.81 147 VAL A O 1
ATOM 1169 N N . ASN A 1 148 ? -1.409 0.245 -2.570 1.00 97.12 148 ASN A N 1
ATOM 1170 C CA . ASN A 1 148 ? -0.425 -0.775 -2.232 1.00 97.12 148 ASN A CA 1
ATOM 1171 C C . ASN A 1 148 ? -1.101 -2.141 -2.303 1.00 97.12 148 ASN A C 1
ATOM 1173 O O . ASN A 1 148 ? -2.142 -2.365 -1.682 1.00 97.12 148 ASN A O 1
ATOM 1177 N N . PHE A 1 149 ? -0.484 -3.061 -3.028 1.00 98.25 149 PHE A N 1
ATOM 1178 C CA . PHE A 1 149 ? -0.844 -4.465 -3.038 1.00 98.25 149 PHE A CA 1
ATOM 1179 C C . PHE A 1 149 ? 0.267 -5.275 -2.382 1.00 98.25 149 PHE A C 1
ATOM 1181 O O . PHE A 1 149 ? 1.435 -5.127 -2.734 1.00 98.25 149 PHE A O 1
ATOM 1188 N N . LEU A 1 150 ? -0.106 -6.117 -1.426 1.00 98.44 150 LEU A N 1
ATOM 1189 C CA . LEU A 1 150 ? 0.778 -7.059 -0.756 1.00 98.44 150 LEU A CA 1
ATOM 1190 C C . LEU A 1 150 ? 0.397 -8.459 -1.247 1.00 98.44 150 LEU A C 1
ATOM 1192 O O . LEU A 1 150 ? -0.672 -8.950 -0.885 1.00 98.44 150 LEU A O 1
ATOM 1196 N N . GLY A 1 151 ? 1.231 -9.063 -2.091 1.00 98.19 151 GLY A N 1
ATOM 1197 C CA . GLY A 1 151 ? 1.146 -10.474 -2.474 1.00 98.19 151 GLY A CA 1
ATOM 1198 C C . GLY A 1 151 ? 1.656 -11.386 -1.355 1.00 98.19 151 GLY A C 1
ATOM 1199 O O . GLY A 1 151 ? 1.805 -10.947 -0.219 1.00 98.19 151 GLY A O 1
ATOM 1200 N N . ASN A 1 152 ? 1.933 -12.660 -1.648 1.00 97.94 152 ASN A N 1
ATOM 1201 C CA . ASN A 1 152 ? 2.492 -13.571 -0.641 1.00 97.94 152 ASN A CA 1
ATOM 1202 C C . ASN A 1 152 ? 4.010 -13.413 -0.508 1.00 97.94 152 ASN A C 1
ATOM 1204 O O . ASN A 1 152 ? 4.579 -13.608 0.573 1.00 97.94 152 ASN A O 1
ATOM 1208 N N . HIS A 1 153 ? 4.697 -13.151 -1.620 1.00 98.06 153 HIS A N 1
ATOM 1209 C CA . HIS A 1 153 ? 6.158 -13.040 -1.688 1.00 98.06 153 HIS A CA 1
ATOM 1210 C C . HIS A 1 153 ? 6.636 -11.718 -2.294 1.00 98.06 153 HIS A C 1
ATOM 1212 O O . HIS A 1 153 ? 7.836 -11.522 -2.488 1.00 98.06 153 HIS A O 1
ATOM 1218 N N . TYR A 1 154 ? 5.715 -10.801 -2.563 1.00 98.38 154 TYR A N 1
ATOM 1219 C CA . TYR A 1 154 ? 6.018 -9.510 -3.150 1.00 98.38 154 TYR A CA 1
ATOM 1220 C C . TYR A 1 154 ? 5.026 -8.446 -2.701 1.00 98.38 154 TYR A C 1
ATOM 1222 O O . TYR A 1 154 ? 3.979 -8.728 -2.125 1.00 98.38 154 TYR A O 1
ATOM 1230 N N . ALA A 1 155 ? 5.349 -7.203 -3.008 1.00 98.12 155 ALA A N 1
ATOM 1231 C CA . ALA A 1 155 ? 4.433 -6.091 -2.942 1.00 98.12 155 ALA A CA 1
ATOM 1232 C C . ALA A 1 155 ? 4.656 -5.177 -4.140 1.00 98.12 155 ALA A C 1
ATOM 1234 O O . ALA A 1 155 ? 5.789 -4.993 -4.586 1.00 98.12 155 ALA A O 1
ATOM 1235 N N . LEU A 1 156 ? 3.571 -4.590 -4.630 1.00 98.12 156 LEU A N 1
ATOM 1236 C CA . LEU A 1 156 ? 3.588 -3.583 -5.679 1.00 98.12 156 LEU A CA 1
ATOM 1237 C C . LEU A 1 156 ? 2.763 -2.396 -5.218 1.00 98.12 156 LEU A C 1
ATOM 1239 O O . LEU A 1 156 ? 1.586 -2.535 -4.874 1.00 98.12 156 LEU A O 1
ATOM 1243 N N . ALA A 1 157 ? 3.365 -1.221 -5.235 1.00 96.44 157 ALA A N 1
ATOM 1244 C CA . ALA A 1 157 ? 2.704 -0.016 -4.804 1.00 96.44 157 ALA A CA 1
ATOM 1245 C C . ALA A 1 157 ? 2.928 1.139 -5.761 1.00 96.44 157 ALA A C 1
ATOM 1247 O O . ALA A 1 157 ? 3.994 1.291 -6.361 1.00 96.44 157 ALA A O 1
ATOM 1248 N N . SER A 1 158 ? 1.909 1.978 -5.862 1.00 94.62 158 SER A N 1
ATOM 1249 C CA . SER A 1 158 ? 1.916 3.156 -6.698 1.00 94.62 158 SER A CA 1
ATOM 1250 C C . SER A 1 158 ? 1.268 4.356 -6.025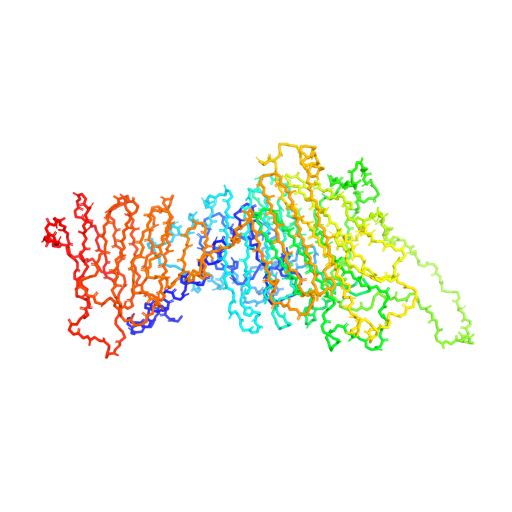 1.00 94.62 158 SER A C 1
ATOM 1252 O O . SER A 1 158 ? 0.472 4.235 -5.090 1.00 94.62 158 SER A O 1
ATOM 1254 N N . ARG A 1 159 ? 1.624 5.533 -6.528 1.00 90.81 159 ARG A N 1
ATOM 1255 C CA . ARG A 1 159 ? 0.936 6.791 -6.272 1.00 90.81 159 ARG A CA 1
ATOM 1256 C C . ARG A 1 159 ? 0.925 7.632 -7.536 1.00 90.81 159 ARG A C 1
ATOM 1258 O O . ARG A 1 159 ? 1.950 7.747 -8.200 1.00 90.81 159 ARG A O 1
ATOM 1265 N N . ASP A 1 160 ? -0.202 8.254 -7.848 1.00 88.19 160 ASP A N 1
ATOM 1266 C CA . ASP A 1 160 ? -0.349 9.056 -9.074 1.00 88.19 160 ASP A CA 1
ATOM 1267 C C . ASP A 1 160 ? -0.612 10.544 -8.806 1.00 88.19 160 ASP A C 1
ATOM 1269 O O . ASP A 1 160 ? -0.941 11.323 -9.698 1.00 88.19 160 ASP A O 1
ATOM 1273 N N . ASN A 1 161 ? -0.449 10.940 -7.548 1.00 81.94 161 ASN A N 1
ATOM 1274 C CA . ASN A 1 161 ? -0.675 12.292 -7.056 1.00 81.94 161 ASN A CA 1
ATOM 1275 C C . ASN A 1 161 ? 0.623 13.000 -6.638 1.00 81.94 161 ASN A C 1
ATOM 1277 O O . ASN A 1 161 ? 0.567 14.081 -6.048 1.00 81.94 161 ASN A O 1
ATOM 1281 N N . ALA A 1 162 ? 1.771 12.357 -6.868 1.00 75.50 162 ALA A N 1
ATOM 1282 C CA . ALA A 1 162 ? 3.069 12.925 -6.552 1.00 75.50 162 ALA A CA 1
ATOM 1283 C C . ALA A 1 162 ? 3.200 14.311 -7.194 1.00 75.50 162 ALA A C 1
ATOM 1285 O O . ALA A 1 162 ? 2.686 14.550 -8.288 1.00 75.50 162 ALA A O 1
ATOM 1286 N N . ASN A 1 163 ? 3.857 15.225 -6.492 1.00 70.00 163 ASN A N 1
ATOM 1287 C CA . ASN A 1 163 ? 4.186 16.544 -7.005 1.00 70.00 163 ASN A CA 1
ATOM 1288 C C . ASN A 1 163 ? 5.709 16.738 -6.988 1.00 70.00 163 ASN A C 1
ATOM 1290 O O . ASN A 1 163 ? 6.487 15.817 -6.732 1.00 70.00 163 ASN A O 1
ATOM 1294 N N . HIS A 1 164 ? 6.137 17.963 -7.274 1.00 59.62 164 HIS A N 1
ATOM 1295 C CA . HIS A 1 164 ? 7.549 18.315 -7.324 1.00 59.62 164 HIS A CA 1
ATOM 1296 C C . HIS A 1 164 ? 8.223 18.381 -5.942 1.00 59.62 164 HIS A C 1
ATOM 1298 O O . HIS A 1 164 ? 9.392 18.025 -5.845 1.00 59.62 164 HIS A O 1
ATOM 1304 N N . ASP A 1 165 ? 7.502 18.781 -4.887 1.00 59.19 165 ASP A N 1
ATOM 1305 C CA . ASP A 1 165 ? 8.053 18.885 -3.520 1.00 59.19 165 ASP A CA 1
ATOM 1306 C C . ASP A 1 165 ? 7.996 17.562 -2.734 1.00 59.19 165 ASP A C 1
ATOM 1308 O O . ASP A 1 165 ? 8.687 17.390 -1.727 1.00 59.19 165 ASP A O 1
ATOM 1312 N N . TYR A 1 166 ? 7.137 16.639 -3.171 1.00 61.53 166 TYR A N 1
ATOM 1313 C CA . TYR A 1 166 ? 6.851 15.355 -2.546 1.00 61.53 166 TYR A CA 1
ATOM 1314 C C . TYR A 1 166 ? 6.588 14.274 -3.607 1.00 61.53 166 TYR A C 1
ATOM 1316 O O . TYR A 1 166 ? 5.550 14.245 -4.269 1.00 61.53 166 TYR A O 1
ATOM 1324 N N . GLY A 1 167 ? 7.487 13.297 -3.687 1.00 59.41 167 GLY A N 1
ATOM 1325 C CA . GLY A 1 167 ? 7.354 12.130 -4.554 1.00 59.41 167 GLY A CA 1
ATOM 1326 C C . GLY A 1 167 ? 8.570 11.972 -5.442 1.00 59.41 167 GLY A C 1
ATOM 1327 O O . GLY A 1 167 ? 8.576 12.409 -6.581 1.00 59.41 167 GLY A O 1
ATOM 1328 N N . VAL A 1 168 ? 9.601 11.308 -4.927 1.00 69.31 168 VAL A N 1
ATOM 1329 C CA . VAL A 1 168 ? 10.764 10.925 -5.742 1.00 69.31 168 VAL A CA 1
ATOM 1330 C C . VAL A 1 168 ? 10.419 9.738 -6.644 1.00 69.31 168 VAL A C 1
ATOM 1332 O O . VAL A 1 168 ? 10.980 9.602 -7.721 1.00 69.31 168 VAL A O 1
ATOM 1335 N N . THR A 1 169 ? 9.444 8.918 -6.245 1.00 80.38 169 THR A N 1
ATOM 1336 C CA . THR A 1 169 ? 9.059 7.696 -6.954 1.00 80.38 169 THR A CA 1
ATOM 1337 C C . THR A 1 169 ? 7.540 7.565 -7.004 1.00 80.38 169 THR A C 1
ATOM 1339 O O . THR A 1 169 ? 6.865 7.769 -5.995 1.00 80.38 169 THR A O 1
ATOM 1342 N N . SER A 1 170 ? 6.987 7.196 -8.164 1.00 88.44 170 SER A N 1
ATOM 1343 C CA . SER A 1 170 ? 5.548 6.899 -8.304 1.00 88.44 170 SER A CA 1
ATOM 1344 C C . SER A 1 170 ? 5.217 5.413 -8.213 1.00 88.44 170 SER A C 1
ATOM 1346 O O . SER A 1 170 ? 4.089 5.089 -7.868 1.00 88.44 170 SER A O 1
ATOM 1348 N N . VAL A 1 171 ? 6.165 4.514 -8.495 1.00 93.25 171 VAL A N 1
ATOM 1349 C CA . VAL A 1 171 ? 5.966 3.057 -8.432 1.00 93.25 171 VAL A CA 1
ATOM 1350 C C . VAL A 1 171 ? 7.142 2.399 -7.724 1.00 93.25 171 VAL A C 1
ATOM 1352 O O . VAL A 1 171 ? 8.291 2.603 -8.119 1.00 93.25 171 VAL A O 1
ATOM 1355 N N . VAL A 1 172 ? 6.840 1.588 -6.711 1.00 94.56 172 VAL A N 1
ATOM 1356 C CA . VAL A 1 172 ? 7.806 0.755 -5.989 1.00 94.56 172 VAL A CA 1
ATOM 1357 C C . VAL A 1 172 ? 7.313 -0.686 -5.981 1.00 94.56 172 VAL A C 1
ATOM 1359 O O . VAL A 1 172 ? 6.149 -0.944 -5.680 1.00 94.56 172 VAL A O 1
ATOM 1362 N N . GLY A 1 173 ? 8.203 -1.622 -6.289 1.00 96.62 173 GLY A N 1
ATOM 1363 C CA . GLY A 1 173 ? 7.978 -3.051 -6.088 1.00 96.62 173 GLY A CA 1
ATOM 1364 C C . GLY A 1 173 ? 9.019 -3.623 -5.136 1.00 96.62 173 GLY A C 1
ATOM 1365 O O . GLY A 1 173 ? 10.168 -3.195 -5.155 1.00 96.62 173 GLY A O 1
ATOM 1366 N N . ASN A 1 174 ? 8.647 -4.595 -4.314 1.00 96.81 174 ASN A N 1
ATOM 1367 C CA . ASN A 1 174 ? 9.586 -5.335 -3.474 1.00 96.81 174 ASN A CA 1
ATOM 1368 C C . ASN A 1 174 ? 9.238 -6.817 -3.516 1.00 96.81 174 ASN A C 1
ATOM 1370 O O . ASN A 1 174 ? 8.062 -7.163 -3.580 1.00 96.81 174 ASN A O 1
ATOM 1374 N N . TRP A 1 175 ? 10.229 -7.698 -3.470 1.00 97.31 175 TRP A N 1
ATOM 1375 C CA . TRP A 1 175 ? 9.984 -9.137 -3.436 1.00 97.31 175 TRP A CA 1
ATOM 1376 C C . TRP A 1 175 ? 11.089 -9.877 -2.709 1.00 97.31 175 TRP A C 1
ATOM 1378 O O . TRP A 1 175 ? 12.230 -9.431 -2.670 1.00 97.31 175 TRP A O 1
ATOM 1388 N N . ARG A 1 176 ? 10.756 -11.041 -2.160 1.00 95.88 176 ARG A N 1
ATOM 1389 C CA . ARG A 1 176 ? 11.736 -11.942 -1.553 1.00 95.88 176 ARG A CA 1
ATOM 1390 C C . ARG A 1 176 ? 12.160 -13.021 -2.532 1.00 95.88 176 ARG A C 1
ATOM 1392 O O . ARG A 1 176 ? 11.371 -13.489 -3.355 1.00 95.88 176 ARG A O 1
ATOM 1399 N N . LYS A 1 177 ? 13.410 -13.456 -2.398 1.00 93.75 177 LYS A N 1
ATOM 1400 C CA . LYS A 1 177 ? 13.992 -14.501 -3.249 1.00 93.75 177 LYS A CA 1
ATOM 1401 C C . LYS A 1 177 ? 13.647 -15.917 -2.808 1.00 93.75 177 LYS A C 1
ATOM 1403 O O . LYS A 1 177 ? 13.686 -16.844 -3.611 1.00 93.75 177 LYS A O 1
ATOM 1408 N N . THR A 1 178 ? 13.301 -16.101 -1.541 1.00 95.31 178 THR A N 1
ATOM 1409 C CA . THR A 1 178 ? 12.878 -17.394 -0.992 1.00 95.31 178 THR A CA 1
ATOM 1410 C C . THR A 1 178 ? 11.542 -17.238 -0.265 1.00 95.31 178 THR A C 1
ATOM 1412 O O . THR A 1 178 ? 11.169 -16.114 0.068 1.00 95.31 178 THR A O 1
ATOM 1415 N N . PRO A 1 179 ? 10.805 -18.325 0.026 1.00 96.06 179 PRO A N 1
ATOM 1416 C CA . PRO A 1 179 ? 9.591 -18.243 0.838 1.00 96.06 179 PRO A CA 1
ATOM 1417 C C . PRO A 1 179 ? 9.853 -17.874 2.308 1.00 96.06 179 PRO A C 1
ATOM 1419 O O . PRO A 1 179 ? 8.901 -17.644 3.055 1.00 96.06 179 PRO A O 1
ATOM 1422 N N . ALA A 1 180 ? 11.114 -17.845 2.753 1.00 95.81 180 ALA A N 1
ATOM 1423 C CA . ALA A 1 180 ? 11.458 -17.462 4.114 1.00 95.81 180 ALA A CA 1
ATOM 1424 C C . ALA A 1 180 ? 11.234 -15.960 4.344 1.00 95.81 180 ALA A C 1
ATOM 1426 O O . ALA A 1 180 ? 11.134 -15.163 3.412 1.00 95.81 180 ALA A O 1
ATOM 1427 N N . GLN A 1 181 ? 11.106 -15.565 5.607 1.00 95.19 181 GLN A N 1
ATOM 1428 C CA . GLN A 1 181 ? 11.101 -14.150 5.955 1.00 95.19 181 GLN A CA 1
ATOM 1429 C C . GLN A 1 181 ? 12.490 -13.554 5.693 1.00 95.19 181 GLN A C 1
ATOM 1431 O O . GLN A 1 181 ? 13.488 -14.146 6.095 1.00 95.19 181 GLN A O 1
ATOM 1436 N N . VAL A 1 182 ? 12.529 -12.386 5.055 1.00 94.88 182 VAL A N 1
ATOM 1437 C CA . VAL A 1 182 ? 13.769 -11.649 4.791 1.00 94.88 182 VAL A CA 1
ATOM 1438 C C . VAL A 1 182 ? 14.429 -11.234 6.106 1.00 94.88 182 VAL A C 1
ATOM 1440 O O . VAL A 1 182 ? 13.778 -10.665 6.980 1.00 94.88 182 VAL A O 1
ATOM 1443 N N . LYS A 1 183 ? 15.730 -11.486 6.234 1.00 93.62 183 LYS A N 1
ATOM 1444 C CA . LYS A 1 183 ? 16.589 -10.999 7.319 1.00 93.62 183 LYS A CA 1
ATOM 1445 C C . LYS A 1 183 ? 17.591 -9.949 6.849 1.00 93.62 183 LYS A C 1
ATOM 1447 O O . LYS A 1 183 ? 18.080 -9.174 7.674 1.00 93.62 183 LYS A O 1
ATOM 1452 N N . ARG A 1 184 ? 17.908 -9.936 5.554 1.00 91.06 184 ARG A N 1
ATOM 1453 C CA . ARG A 1 184 ? 18.970 -9.124 4.953 1.00 91.06 184 ARG A CA 1
ATOM 1454 C C . ARG A 1 184 ? 18.561 -8.591 3.581 1.00 91.06 184 ARG A C 1
ATOM 1456 O O . ARG A 1 184 ? 17.759 -9.201 2.883 1.00 91.06 184 ARG A O 1
ATOM 1463 N N . LEU A 1 185 ? 19.146 -7.472 3.166 1.00 87.38 185 LEU A N 1
ATOM 1464 C CA . LEU A 1 185 ? 18.822 -6.818 1.896 1.00 87.38 185 LEU A CA 1
ATOM 1465 C C . LEU A 1 185 ? 19.103 -7.688 0.666 1.00 87.38 185 LEU A C 1
ATOM 1467 O O . LEU A 1 185 ? 18.346 -7.636 -0.292 1.00 87.38 185 LEU A O 1
ATOM 1471 N N . ASP A 1 186 ? 20.158 -8.499 0.685 1.00 88.62 186 ASP A N 1
ATOM 1472 C CA . ASP A 1 186 ? 20.537 -9.396 -0.415 1.00 88.62 186 ASP A CA 1
ATOM 1473 C C . ASP A 1 186 ? 19.513 -10.521 -0.684 1.00 88.62 186 ASP A C 1
ATOM 1475 O O . ASP A 1 186 ? 19.544 -11.168 -1.739 1.00 88.62 186 ASP A O 1
ATOM 1479 N N . GLU A 1 187 ? 18.562 -10.718 0.231 1.00 93.25 187 GLU A N 1
ATOM 1480 C CA . GLU A 1 187 ? 17.438 -11.652 0.110 1.00 93.25 187 GLU A CA 1
ATOM 1481 C C . GLU A 1 187 ? 16.178 -11.006 -0.501 1.00 93.25 187 GLU A C 1
ATOM 1483 O O . GLU A 1 187 ? 15.195 -11.708 -0.776 1.00 93.25 187 GLU A O 1
ATOM 1488 N N . CYS A 1 188 ? 16.203 -9.687 -0.720 1.00 92.81 188 CYS A N 1
ATOM 1489 C CA . CYS A 1 188 ? 15.101 -8.885 -1.234 1.00 92.81 188 CYS A CA 1
ATOM 1490 C C . CYS A 1 188 ? 15.506 -8.171 -2.530 1.00 92.81 188 CYS A C 1
ATOM 1492 O O . CYS A 1 188 ? 16.590 -7.606 -2.643 1.00 92.81 188 CYS A O 1
ATOM 1494 N N . GLY A 1 189 ? 14.615 -8.162 -3.514 1.00 93.69 189 GLY A N 1
ATOM 1495 C CA . GLY A 1 189 ? 14.737 -7.295 -4.674 1.00 93.69 189 GLY A CA 1
ATOM 1496 C C . GLY A 1 189 ? 13.846 -6.067 -4.532 1.00 93.69 189 GLY A C 1
ATOM 1497 O O . GLY A 1 189 ? 12.770 -6.122 -3.930 1.00 93.69 189 GLY A O 1
ATOM 1498 N N . THR A 1 190 ? 14.303 -4.944 -5.080 1.00 94.31 190 THR A N 1
ATOM 1499 C CA . THR A 1 190 ? 13.548 -3.688 -5.108 1.00 94.31 190 THR A CA 1
ATOM 1500 C C . THR A 1 190 ? 13.415 -3.190 -6.532 1.00 94.31 190 THR A C 1
ATOM 1502 O O . THR A 1 190 ? 14.355 -3.232 -7.317 1.00 94.31 190 THR A O 1
ATOM 1505 N N . LEU A 1 191 ? 12.242 -2.681 -6.865 1.00 94.50 191 LEU A N 1
ATOM 1506 C CA . LEU A 1 191 ? 11.944 -2.050 -8.130 1.00 94.50 191 LEU A CA 1
ATOM 1507 C C . LEU A 1 191 ? 11.534 -0.608 -7.894 1.00 94.50 191 LEU A C 1
ATOM 1509 O O . LEU A 1 191 ? 10.731 -0.327 -7.008 1.00 94.50 191 LEU A O 1
ATOM 1513 N N . ILE A 1 192 ? 12.042 0.285 -8.734 1.00 92.06 192 ILE A N 1
ATOM 1514 C CA . ILE A 1 192 ? 11.681 1.700 -8.761 1.00 92.06 192 ILE A CA 1
ATOM 1515 C C . ILE A 1 192 ? 11.398 2.082 -10.212 1.00 92.06 192 ILE A C 1
ATOM 1517 O O . ILE A 1 192 ? 12.208 1.797 -11.095 1.00 92.06 192 ILE A O 1
ATOM 1521 N N . MET A 1 193 ? 10.265 2.739 -10.465 1.00 90.88 193 MET A N 1
ATOM 1522 C CA . MET A 1 193 ? 10.011 3.384 -11.756 1.00 90.88 193 MET A CA 1
ATOM 1523 C C . MET A 1 193 ? 10.276 4.881 -11.662 1.00 90.88 193 MET A C 1
ATOM 1525 O O . MET A 1 193 ? 9.774 5.556 -10.759 1.00 90.88 193 MET A O 1
ATOM 1529 N N . GLY A 1 194 ? 11.014 5.394 -12.638 1.00 87.62 194 GLY A N 1
ATOM 1530 C CA . GLY A 1 194 ? 11.313 6.807 -12.777 1.00 87.62 194 GLY A CA 1
ATOM 1531 C C . GLY A 1 194 ? 11.243 7.277 -14.223 1.00 87.62 194 GLY A C 1
ATOM 1532 O O . GLY A 1 194 ? 11.011 6.517 -15.167 1.00 87.62 194 GLY A O 1
ATOM 1533 N N . PHE A 1 195 ? 11.451 8.575 -14.382 1.00 87.06 195 PHE A N 1
ATOM 1534 C CA . PHE A 1 195 ? 11.639 9.226 -15.667 1.00 87.06 195 PHE A CA 1
ATOM 1535 C C . PHE A 1 195 ? 12.981 9.939 -15.648 1.00 87.06 195 PHE A C 1
ATOM 1537 O O . PHE A 1 195 ? 13.303 10.639 -14.690 1.00 87.06 195 PHE A O 1
ATOM 1544 N N . GLU A 1 196 ? 13.764 9.740 -16.692 1.00 85.25 196 GLU A N 1
ATOM 1545 C CA . GLU A 1 196 ? 15.179 10.059 -16.688 1.00 85.25 196 GLU A CA 1
ATOM 1546 C C . GLU A 1 196 ? 15.589 10.859 -17.915 1.00 85.25 196 GLU A C 1
ATOM 1548 O O . GLU A 1 196 ? 14.990 10.784 -18.993 1.00 85.25 196 GLU A O 1
ATOM 1553 N N . ARG A 1 197 ? 16.699 11.572 -17.739 1.00 85.44 197 ARG A N 1
ATOM 1554 C CA . ARG A 1 197 ? 17.404 12.309 -18.778 1.00 85.44 197 ARG A CA 1
ATOM 1555 C C . ARG A 1 197 ? 18.843 11.830 -18.836 1.00 85.44 197 ARG A C 1
ATOM 1557 O O . ARG A 1 197 ? 19.489 11.698 -17.801 1.00 85.44 197 ARG A O 1
ATOM 1564 N N . ASN A 1 198 ? 19.349 11.582 -20.040 1.00 86.19 198 ASN A N 1
ATOM 1565 C CA . ASN A 1 198 ? 20.733 11.157 -20.281 1.00 86.19 198 ASN A CA 1
ATOM 1566 C C . ASN A 1 198 ? 21.141 9.912 -19.464 1.00 86.19 198 ASN A C 1
ATOM 1568 O O . ASN A 1 198 ? 22.264 9.850 -18.972 1.00 86.19 198 ASN A O 1
ATOM 1572 N N . ALA A 1 199 ? 20.221 8.950 -19.304 1.00 73.75 199 ALA A N 1
ATOM 1573 C CA . ALA A 1 199 ? 20.397 7.751 -18.468 1.00 73.75 199 ALA A CA 1
ATOM 1574 C C . ALA A 1 199 ? 20.826 8.041 -17.015 1.00 73.75 199 ALA A C 1
ATOM 1576 O O . ALA A 1 199 ? 21.588 7.280 -16.424 1.00 73.75 199 ALA A O 1
ATOM 1577 N N . ARG A 1 200 ? 20.367 9.163 -16.442 1.00 71.12 200 ARG A N 1
ATOM 1578 C CA . ARG A 1 200 ? 20.611 9.513 -15.040 1.00 71.12 200 ARG A CA 1
ATOM 1579 C C . ARG A 1 200 ? 19.317 9.469 -14.248 1.00 71.12 200 ARG A C 1
ATOM 1581 O O . ARG A 1 200 ? 18.358 10.168 -14.587 1.00 71.12 200 ARG A O 1
ATOM 1588 N N . PHE A 1 201 ? 19.348 8.730 -13.144 1.00 65.69 201 PHE A N 1
ATOM 1589 C CA . PHE A 1 201 ? 18.388 8.910 -12.067 1.00 65.69 201 PHE A CA 1
ATOM 1590 C C . PHE A 1 201 ? 18.529 10.337 -11.538 1.00 65.69 201 PHE A C 1
ATOM 1592 O O . PHE A 1 201 ? 19.596 10.741 -11.074 1.00 65.69 201 PHE A O 1
ATOM 1599 N N . MET A 1 202 ? 17.474 11.138 -11.678 1.00 61.19 202 MET A N 1
ATOM 1600 C CA . MET A 1 202 ? 17.533 12.531 -11.242 1.00 61.19 202 MET A CA 1
ATOM 1601 C C . MET A 1 202 ? 17.637 12.605 -9.721 1.00 61.19 202 MET A C 1
ATOM 1603 O O . MET A 1 202 ? 17.135 11.732 -9.008 1.00 61.19 202 MET A O 1
ATOM 1607 N N . THR A 1 203 ? 18.294 13.656 -9.229 1.00 59.22 203 THR A N 1
ATOM 1608 C CA . THR A 1 203 ? 18.428 13.896 -7.794 1.00 59.22 203 THR A CA 1
ATOM 1609 C C . THR A 1 203 ? 17.049 13.977 -7.131 1.00 59.22 203 THR A C 1
ATOM 1611 O O . THR A 1 203 ? 16.092 14.415 -7.769 1.00 59.22 203 THR A O 1
ATOM 1614 N N . PRO A 1 204 ? 16.927 13.627 -5.838 1.00 54.41 204 PRO A N 1
ATOM 1615 C CA . PRO A 1 204 ? 15.647 13.631 -5.117 1.00 54.41 204 PRO A CA 1
ATOM 1616 C C . PRO A 1 204 ? 14.902 14.978 -5.146 1.00 54.41 204 PRO A C 1
ATOM 1618 O O . PRO A 1 204 ? 13.698 15.018 -4.930 1.00 54.41 204 PRO A O 1
ATOM 1621 N N . SER A 1 205 ? 15.619 16.077 -5.403 1.00 53.47 205 SER A N 1
ATOM 1622 C CA . SER A 1 205 ? 15.077 17.433 -5.541 1.00 53.47 205 SER A CA 1
ATOM 1623 C C . SER A 1 205 ? 14.386 17.700 -6.881 1.00 53.47 205 SER A C 1
ATOM 1625 O O . SER A 1 205 ? 13.646 18.672 -7.001 1.00 53.47 205 SER A O 1
ATOM 1627 N N . ASN A 1 206 ? 14.656 16.885 -7.901 1.00 57.25 206 ASN A N 1
ATOM 1628 C CA . ASN A 1 206 ? 14.137 17.076 -9.245 1.00 57.25 206 ASN A CA 1
ATOM 1629 C C . ASN A 1 206 ? 13.181 15.907 -9.517 1.00 57.25 206 ASN A C 1
ATOM 1631 O O . ASN A 1 206 ? 13.605 14.816 -9.896 1.00 57.25 206 ASN A O 1
ATOM 1635 N N . SER A 1 207 ? 11.895 16.123 -9.234 1.00 57.22 207 SER A N 1
ATOM 1636 C CA . SER A 1 207 ? 10.871 15.074 -9.246 1.00 57.22 207 SER A CA 1
ATOM 1637 C C . SER A 1 207 ? 10.854 14.274 -10.554 1.00 57.22 207 SER A C 1
ATOM 1639 O O . SER A 1 207 ? 10.600 14.800 -11.641 1.00 57.22 207 SER A O 1
ATOM 1641 N N . THR A 1 208 ? 11.110 12.969 -10.443 1.00 62.97 208 THR A N 1
ATOM 1642 C CA . THR A 1 208 ? 10.909 11.996 -11.527 1.00 62.97 208 THR A CA 1
ATOM 1643 C C . THR A 1 208 ? 9.521 11.357 -11.469 1.00 62.97 208 THR A C 1
ATOM 1645 O O . THR A 1 208 ? 9.162 10.617 -12.389 1.00 62.97 208 THR A O 1
ATOM 1648 N N . ALA A 1 209 ? 8.716 11.691 -10.455 1.00 63.59 209 ALA A N 1
ATOM 1649 C CA . ALA A 1 209 ? 7.345 11.226 -10.272 1.00 63.59 209 ALA A CA 1
ATOM 1650 C C . ALA A 1 209 ? 6.352 11.988 -11.166 1.00 63.59 209 ALA A C 1
ATOM 1652 O O . ALA A 1 209 ? 6.775 12.684 -12.077 1.00 63.59 209 ALA A O 1
ATOM 1653 N N . GLU A 1 210 ? 5.043 11.855 -10.952 1.00 80.56 210 GLU A N 1
ATOM 1654 C CA . GLU A 1 210 ? 3.980 12.331 -11.866 1.00 80.56 210 GLU A CA 1
ATOM 1655 C C . GLU A 1 210 ? 3.717 11.362 -13.026 1.00 80.56 210 GLU A C 1
ATOM 1657 O O . GLU A 1 210 ? 3.663 11.740 -14.191 1.00 80.56 210 GLU A O 1
ATOM 1662 N N . PHE A 1 211 ? 3.557 10.080 -12.715 1.00 90.06 211 PHE A N 1
ATOM 1663 C CA . PHE A 1 211 ? 2.953 9.144 -13.658 1.00 90.06 211 PHE A CA 1
ATOM 1664 C C . PHE A 1 211 ? 1.428 9.205 -13.528 1.00 90.06 211 PHE A C 1
ATOM 1666 O O . PHE A 1 211 ? 0.896 9.259 -12.420 1.00 90.06 211 PHE A O 1
ATOM 1673 N N . GLY A 1 212 ? 0.712 9.154 -14.650 1.00 93.19 212 GLY A N 1
ATOM 1674 C CA . GLY A 1 212 ? -0.672 8.699 -14.651 1.00 93.19 212 GLY A CA 1
ATOM 1675 C C . GLY A 1 212 ? -0.686 7.190 -14.443 1.00 93.19 212 GLY A C 1
ATOM 1676 O O . GLY A 1 212 ? -0.015 6.478 -15.192 1.00 93.19 212 GLY A O 1
ATOM 1677 N N . ILE A 1 213 ? -1.401 6.713 -13.418 1.00 95.62 213 ILE A N 1
ATOM 1678 C CA . ILE A 1 213 ? -1.374 5.297 -13.031 1.00 95.62 213 ILE A CA 1
ATOM 1679 C C . ILE A 1 213 ? -2.779 4.748 -12.820 1.00 95.62 213 ILE A C 1
ATOM 1681 O O . ILE A 1 213 ? -3.581 5.327 -12.091 1.00 95.62 213 ILE A O 1
ATOM 1685 N N . VAL A 1 214 ? -3.040 3.566 -13.373 1.00 97.31 214 VAL A N 1
ATOM 1686 C CA . VAL A 1 214 ? -4.104 2.669 -12.909 1.00 97.31 214 VAL A CA 1
ATOM 1687 C C . VAL A 1 214 ? -3.458 1.390 -12.384 1.00 97.31 214 VAL A C 1
ATOM 1689 O O . VAL A 1 214 ? -2.597 0.813 -13.043 1.00 97.31 214 VAL A O 1
ATOM 1692 N N . GLN A 1 215 ? -3.852 0.954 -11.188 1.00 97.69 215 GLN A N 1
ATOM 1693 C CA . GLN A 1 215 ? -3.343 -0.265 -10.561 1.00 97.69 215 GLN A CA 1
ATOM 1694 C C . GLN A 1 215 ? -4.510 -1.132 -10.097 1.00 97.69 215 GLN A C 1
ATOM 1696 O O . GLN A 1 215 ? -5.464 -0.638 -9.489 1.00 97.69 215 GLN A O 1
ATOM 1701 N N . ARG A 1 216 ? -4.387 -2.439 -10.333 1.00 97.25 216 ARG A N 1
ATOM 1702 C CA . ARG A 1 216 ? -5.216 -3.478 -9.736 1.00 97.25 216 ARG A CA 1
ATOM 1703 C C . ARG A 1 216 ? -4.328 -4.622 -9.274 1.00 97.25 216 ARG A C 1
ATOM 1705 O O . ARG A 1 216 ? -3.702 -5.280 -10.094 1.00 97.25 216 ARG A O 1
ATOM 1712 N N . ASP A 1 217 ? -4.335 -4.889 -7.972 1.00 97.19 217 ASP A N 1
ATOM 1713 C CA . ASP A 1 217 ? -3.539 -5.969 -7.384 1.00 97.19 217 ASP A CA 1
ATOM 1714 C C . ASP A 1 217 ? -2.050 -5.844 -7.790 1.00 97.19 217 ASP A C 1
ATOM 1716 O O . ASP A 1 217 ? -1.491 -4.740 -7.728 1.00 97.19 217 ASP A O 1
ATOM 1720 N N . GLY A 1 218 ? -1.420 -6.941 -8.221 1.00 97.88 218 GLY A N 1
ATOM 1721 C CA . GLY A 1 218 ? -0.055 -6.977 -8.750 1.00 97.88 218 GLY A CA 1
ATOM 1722 C C . GLY A 1 218 ? 0.111 -6.410 -10.167 1.00 97.88 218 GLY A C 1
ATOM 1723 O O . GLY A 1 218 ? 1.190 -6.552 -10.728 1.00 97.88 218 GLY A O 1
ATOM 1724 N N . LYS A 1 219 ? -0.910 -5.773 -10.760 1.00 98.56 219 LYS A N 1
ATOM 1725 C CA . LYS A 1 219 ? -0.898 -5.246 -12.138 1.00 98.56 219 LYS A CA 1
ATOM 1726 C C . LYS A 1 219 ? -1.020 -3.727 -12.149 1.00 98.56 219 LYS A C 1
ATOM 1728 O O . LYS A 1 219 ? -1.880 -3.175 -11.459 1.00 98.56 219 LYS A O 1
ATOM 1733 N N . LEU A 1 220 ? -0.240 -3.036 -12.974 1.00 98.06 220 LEU A N 1
ATOM 1734 C CA . LEU A 1 220 ? -0.411 -1.600 -13.197 1.00 98.06 220 LEU A CA 1
ATOM 1735 C C . LEU A 1 220 ? -0.068 -1.166 -14.619 1.00 98.06 220 LEU A C 1
ATOM 1737 O O . LEU A 1 220 ? 0.715 -1.803 -15.317 1.00 98.06 220 LEU A O 1
ATOM 1741 N N . VAL A 1 221 ? -0.634 -0.031 -15.012 1.00 98.38 221 VAL A N 1
ATOM 1742 C CA . VAL A 1 221 ? -0.204 0.759 -16.165 1.00 98.38 221 VAL A CA 1
ATOM 1743 C C . VAL A 1 221 ? 0.248 2.106 -15.630 1.00 98.38 221 VAL A C 1
ATOM 1745 O O . VAL A 1 221 ? -0.523 2.764 -14.934 1.00 98.38 221 VAL A O 1
ATOM 1748 N N . ALA A 1 222 ? 1.466 2.521 -15.966 1.00 97.06 222 ALA A N 1
ATOM 1749 C CA . ALA A 1 222 ? 2.005 3.826 -15.612 1.00 97.06 222 ALA A CA 1
ATOM 1750 C C . ALA A 1 222 ? 2.534 4.522 -16.866 1.00 97.06 222 ALA A C 1
ATOM 1752 O O . ALA A 1 222 ? 3.382 3.968 -17.561 1.00 97.06 222 ALA A O 1
ATOM 1753 N N . LEU A 1 223 ? 2.053 5.734 -17.143 1.00 95.88 223 LEU A N 1
ATOM 1754 C CA . LEU A 1 223 ? 2.509 6.573 -18.252 1.00 95.88 223 LEU A CA 1
ATOM 1755 C C . LEU A 1 223 ? 2.915 7.953 -17.756 1.00 95.88 223 LEU A C 1
ATOM 1757 O O . LEU A 1 223 ? 2.293 8.504 -16.852 1.00 95.88 223 LEU A O 1
ATOM 1761 N N . LYS A 1 224 ? 3.938 8.529 -18.380 1.00 91.94 224 LYS A N 1
ATOM 1762 C CA . LYS A 1 224 ? 4.401 9.878 -18.083 1.00 91.94 224 LYS A CA 1
ATOM 1763 C C . LYS A 1 224 ? 4.879 10.588 -19.346 1.00 91.94 224 LYS A C 1
ATOM 1765 O O . LYS A 1 224 ? 5.518 9.995 -20.218 1.00 91.94 224 LYS A O 1
ATOM 1770 N N . ALA A 1 225 ? 4.580 11.878 -19.422 1.00 88.19 225 ALA A N 1
ATOM 1771 C CA . ALA A 1 225 ? 5.196 12.798 -20.368 1.00 88.19 225 ALA A CA 1
ATOM 1772 C C . ALA A 1 225 ? 6.305 13.604 -19.674 1.00 88.19 225 ALA A C 1
ATOM 1774 O O . ALA A 1 225 ? 6.420 13.595 -18.448 1.00 88.19 225 ALA A O 1
ATOM 1775 N N . ILE A 1 226 ? 7.144 14.300 -20.446 1.00 79.25 226 ILE A N 1
ATOM 1776 C CA . ILE A 1 226 ? 8.212 15.131 -19.863 1.00 79.25 226 ILE A CA 1
ATOM 1777 C C . ILE A 1 226 ? 7.613 16.155 -18.867 1.00 79.25 226 ILE A C 1
ATOM 1779 O O . ILE A 1 226 ? 6.611 16.788 -19.212 1.00 79.25 226 ILE A O 1
ATOM 1783 N N . PRO A 1 227 ? 8.217 16.330 -17.670 1.00 71.12 227 PRO A N 1
ATOM 1784 C CA . PRO A 1 227 ? 7.835 17.357 -16.691 1.00 71.12 227 PRO A CA 1
ATOM 1785 C C . PRO A 1 227 ? 7.961 18.794 -17.215 1.00 71.12 227 PRO A C 1
ATOM 1787 O O . PRO A 1 227 ? 8.385 19.024 -18.343 1.00 71.12 227 PRO A O 1
ATOM 1790 N N . SER A 1 228 ? 7.636 19.784 -16.380 1.00 70.94 228 SER A N 1
ATOM 1791 C CA . SER A 1 228 ? 7.787 21.195 -16.744 1.00 70.94 228 SER A CA 1
ATOM 1792 C C . SER A 1 228 ? 9.257 21.589 -17.035 1.00 70.94 228 SER A C 1
ATOM 1794 O O . SER A 1 228 ? 10.183 21.053 -16.409 1.00 70.94 228 SER A O 1
ATOM 1796 N N . PRO A 1 229 ? 9.497 22.543 -17.964 1.00 71.25 229 PRO A N 1
ATOM 1797 C CA . PRO A 1 229 ? 10.844 22.929 -18.404 1.00 71.25 229 PRO A CA 1
ATOM 1798 C C . PRO A 1 229 ? 11.764 23.391 -17.273 1.00 71.25 229 PRO A C 1
ATOM 1800 O O . PRO A 1 229 ? 12.932 23.016 -17.226 1.00 71.25 229 PRO A O 1
ATOM 1803 N N . ASP A 1 230 ? 11.230 24.166 -16.330 1.00 68.31 230 ASP A N 1
ATOM 1804 C CA . ASP A 1 230 ? 11.965 24.837 -15.255 1.00 68.31 230 ASP A CA 1
ATOM 1805 C C . ASP A 1 230 ? 12.668 23.883 -14.276 1.00 68.31 230 ASP A C 1
ATOM 1807 O O . ASP A 1 230 ? 13.588 24.299 -13.572 1.00 68.31 230 ASP A O 1
ATOM 1811 N N . ARG A 1 231 ? 12.252 22.612 -14.223 1.00 62.41 231 ARG A N 1
ATOM 1812 C CA . ARG A 1 231 ? 12.769 21.615 -13.265 1.00 62.41 231 ARG A CA 1
ATOM 1813 C C . ARG A 1 231 ? 13.522 20.465 -13.906 1.00 62.41 231 ARG A C 1
ATOM 1815 O O . ARG A 1 231 ? 14.270 19.763 -13.227 1.00 62.41 231 ARG A O 1
ATOM 1822 N N . PHE A 1 232 ? 13.292 20.247 -15.193 1.00 69.81 232 PHE A N 1
ATOM 1823 C CA . PHE A 1 232 ? 13.845 19.113 -15.917 1.00 69.81 232 PHE A CA 1
ATOM 1824 C C . PHE A 1 232 ? 15.006 19.523 -16.834 1.00 69.81 232 PHE A C 1
ATOM 1826 O O . PHE A 1 232 ? 15.904 18.718 -17.113 1.00 69.81 232 PHE A O 1
ATOM 1833 N N . GLU A 1 233 ? 15.024 20.783 -17.278 1.00 72.06 233 GLU A N 1
ATOM 1834 C CA . GLU A 1 233 ? 16.108 21.324 -18.085 1.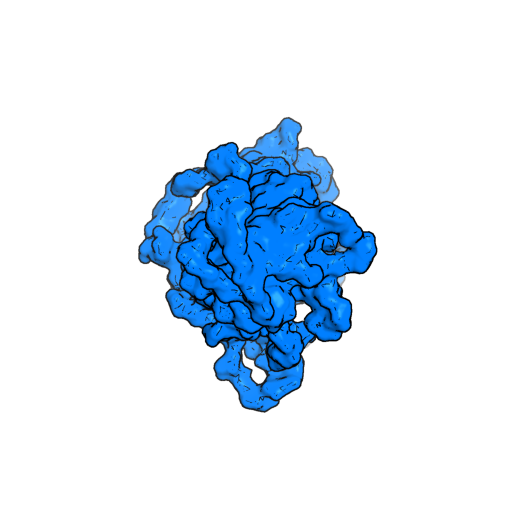00 72.06 233 GLU A CA 1
ATOM 1835 C C . GLU A 1 233 ? 17.306 21.752 -17.239 1.00 72.06 233 GLU A C 1
ATOM 1837 O O . GLU A 1 233 ? 17.208 22.471 -16.252 1.00 72.06 233 GLU A O 1
ATOM 1842 N N . ASP A 1 234 ? 18.476 21.356 -17.718 1.00 76.62 234 ASP A N 1
ATOM 1843 C CA . ASP A 1 234 ? 19.754 21.938 -17.347 1.00 76.62 234 ASP A CA 1
ATOM 1844 C C . ASP A 1 234 ? 20.271 22.545 -18.638 1.00 76.62 234 ASP A C 1
ATOM 1846 O O . ASP A 1 234 ? 20.622 21.804 -19.558 1.00 76.62 234 ASP A O 1
ATOM 1850 N N . LYS A 1 235 ? 20.260 23.876 -18.716 1.00 77.62 235 LYS A N 1
ATOM 1851 C CA . LYS A 1 235 ? 20.653 24.614 -19.919 1.00 77.62 235 LYS A CA 1
ATOM 1852 C C . LYS A 1 235 ? 22.127 24.413 -20.279 1.00 77.62 235 LYS A C 1
ATOM 1854 O O . LYS A 1 235 ? 22.508 24.726 -21.400 1.00 77.62 235 LYS A O 1
ATOM 1859 N N . LYS A 1 236 ? 22.951 23.908 -19.353 1.00 84.50 236 LYS A N 1
ATOM 1860 C CA . LYS A 1 236 ? 24.382 23.662 -19.577 1.00 84.50 236 LYS A CA 1
ATOM 1861 C C . LYS A 1 236 ? 24.663 22.297 -20.192 1.00 84.50 236 LYS A C 1
ATOM 1863 O O . LYS A 1 236 ? 25.710 22.114 -20.800 1.00 84.50 236 LYS A O 1
ATOM 1868 N N . VAL A 1 237 ? 23.754 21.337 -20.034 1.00 84.19 237 VAL A N 1
ATOM 1869 C CA . VAL A 1 237 ? 23.952 19.963 -20.503 1.00 84.19 237 VAL A CA 1
ATOM 1870 C C . VAL A 1 237 ? 22.929 19.672 -21.596 1.00 84.19 237 VAL A C 1
ATOM 1872 O O . VAL A 1 237 ? 21.736 19.735 -21.331 1.00 84.19 237 VAL A O 1
ATOM 1875 N N . PRO A 1 238 ? 23.307 19.321 -22.831 1.00 87.75 238 PRO A N 1
ATOM 1876 C CA . PRO A 1 238 ? 22.315 18.954 -23.836 1.00 87.75 238 PRO A CA 1
ATOM 1877 C C . PRO A 1 238 ? 21.529 17.699 -23.415 1.00 87.75 238 PRO A C 1
ATOM 1879 O O . PRO A 1 238 ? 22.058 16.769 -22.800 1.00 87.75 238 PRO A O 1
ATOM 1882 N N . THR A 1 239 ? 20.239 17.660 -23.745 1.00 88.88 239 THR A N 1
ATOM 1883 C CA . THR A 1 239 ? 19.404 16.460 -23.585 1.00 88.88 239 THR A CA 1
ATOM 1884 C C . THR A 1 239 ? 19.687 15.501 -24.738 1.00 88.88 239 THR A C 1
ATOM 1886 O O . THR A 1 239 ? 19.210 15.720 -25.842 1.00 88.88 239 THR A O 1
ATOM 1889 N N . LEU A 1 240 ? 20.464 14.452 -24.490 1.00 91.44 240 LEU A N 1
ATOM 1890 C CA . LEU A 1 240 ? 20.837 13.417 -25.460 1.00 91.44 240 LEU A CA 1
ATOM 1891 C C . LEU A 1 240 ? 19.960 12.163 -25.356 1.00 91.44 240 LEU A C 1
ATOM 1893 O O . LEU A 1 240 ? 19.858 11.403 -26.316 1.00 91.44 240 LEU A O 1
ATOM 1897 N N . ALA A 1 241 ? 19.311 11.940 -24.211 1.00 91.12 241 ALA A N 1
ATOM 1898 C CA . ALA A 1 241 ? 18.329 10.876 -24.041 1.00 91.12 241 ALA A CA 1
ATOM 1899 C C . ALA A 1 241 ? 17.204 11.282 -23.084 1.00 91.12 241 ALA A C 1
ATOM 1901 O O . ALA A 1 241 ? 17.438 12.017 -22.122 1.00 91.12 241 ALA A O 1
ATOM 1902 N N . LEU A 1 242 ? 16.002 10.778 -23.355 1.00 90.75 242 LEU A N 1
ATOM 1903 C CA . LEU A 1 242 ? 14.822 10.884 -22.503 1.00 90.75 242 LEU A CA 1
ATOM 1904 C C . LEU A 1 242 ? 14.086 9.560 -22.481 1.00 90.75 242 LEU A C 1
ATOM 1906 O O . LEU A 1 242 ? 13.797 9.007 -23.545 1.00 90.75 242 LEU A O 1
ATOM 1910 N N . GLN A 1 243 ? 13.739 9.083 -21.292 1.00 92.50 243 GLN A N 1
ATOM 1911 C CA . GLN A 1 243 ? 13.141 7.767 -21.146 1.00 92.50 243 GLN A CA 1
ATOM 1912 C C . GLN A 1 243 ? 12.328 7.640 -19.863 1.00 92.50 243 GLN A C 1
ATOM 1914 O O . GLN A 1 243 ? 12.612 8.292 -18.859 1.00 92.50 243 GLN A O 1
ATOM 1919 N N . SER A 1 244 ? 11.355 6.734 -19.890 1.00 93.44 244 SER A N 1
ATOM 1920 C CA . SER A 1 244 ? 10.895 6.101 -18.658 1.00 93.44 244 SER A CA 1
ATOM 1921 C C . SER A 1 244 ? 11.810 4.919 -18.353 1.00 93.44 244 SER A C 1
ATOM 1923 O O . SER A 1 244 ? 12.190 4.179 -19.263 1.00 93.44 244 SER A O 1
ATOM 1925 N N . THR A 1 245 ? 12.163 4.744 -17.084 1.00 93.06 245 THR A N 1
ATOM 1926 C CA . THR A 1 245 ? 13.076 3.695 -16.638 1.00 93.06 245 THR A CA 1
ATOM 1927 C C . THR A 1 245 ? 12.449 2.888 -15.518 1.00 93.06 245 THR A C 1
ATOM 1929 O O . THR A 1 245 ? 11.912 3.443 -14.559 1.00 93.06 245 THR A O 1
ATOM 1932 N N . VAL A 1 246 ? 12.579 1.570 -15.618 1.00 94.00 246 VAL A N 1
ATOM 1933 C CA . VAL A 1 246 ? 12.443 0.656 -14.486 1.00 94.00 246 VAL A CA 1
ATOM 1934 C C . VAL A 1 246 ? 13.842 0.268 -14.017 1.00 94.00 246 VAL A C 1
ATOM 1936 O O . VAL A 1 246 ? 14.625 -0.278 -14.794 1.00 94.00 246 VAL A O 1
ATOM 1939 N N . ALA A 1 247 ? 14.146 0.534 -12.749 1.00 91.75 247 ALA A N 1
ATOM 1940 C CA . ALA A 1 247 ? 15.345 0.061 -12.069 1.00 91.75 247 ALA A CA 1
ATOM 1941 C C . ALA A 1 247 ? 14.994 -1.106 -11.148 1.00 91.75 247 ALA A C 1
ATOM 1943 O O . ALA A 1 247 ? 14.235 -0.941 -10.196 1.00 91.75 247 ALA A O 1
ATOM 1944 N N . VAL A 1 248 ? 15.565 -2.274 -11.428 1.00 92.69 248 VAL A N 1
ATOM 1945 C CA . VAL A 1 248 ? 15.471 -3.495 -10.620 1.00 92.69 248 VAL A CA 1
ATOM 1946 C C . VAL A 1 248 ? 16.788 -3.644 -9.861 1.00 92.69 248 VAL A C 1
ATOM 1948 O O . VAL A 1 248 ? 17.801 -4.046 -10.430 1.00 92.69 248 VAL A O 1
ATOM 1951 N N . ILE A 1 249 ? 16.772 -3.276 -8.587 1.00 89.75 249 ILE A N 1
ATOM 1952 C CA . ILE A 1 249 ? 17.917 -3.201 -7.681 1.00 89.75 249 ILE A CA 1
ATOM 1953 C C . ILE A 1 249 ? 17.980 -4.483 -6.855 1.00 89.75 249 ILE A C 1
ATOM 1955 O O . ILE A 1 249 ? 17.009 -4.845 -6.187 1.00 89.75 249 ILE A O 1
ATOM 1959 N N . ASP A 1 250 ? 19.127 -5.153 -6.887 1.00 88.19 250 ASP A N 1
ATOM 1960 C CA . ASP A 1 250 ? 19.345 -6.398 -6.163 1.00 88.19 250 ASP A CA 1
ATOM 1961 C C . ASP A 1 250 ? 20.811 -6.584 -5.753 1.00 88.19 250 ASP A C 1
ATOM 1963 O O . ASP A 1 250 ? 21.715 -6.624 -6.585 1.00 88.19 250 ASP A O 1
ATOM 1967 N N . PHE A 1 251 ? 21.023 -6.734 -4.448 1.00 84.69 251 PHE A N 1
ATOM 1968 C CA . PHE A 1 251 ? 22.337 -6.877 -3.828 1.00 84.69 251 PHE A CA 1
ATOM 1969 C C . PHE A 1 251 ? 22.802 -8.318 -3.642 1.00 84.69 251 PHE A C 1
ATOM 1971 O O . PHE A 1 251 ? 23.951 -8.543 -3.258 1.00 84.69 251 PHE A O 1
ATOM 1978 N N . GLY A 1 252 ? 21.917 -9.292 -3.847 1.00 81.50 252 GLY A N 1
ATOM 1979 C CA . GLY A 1 252 ? 22.272 -10.696 -3.702 1.00 81.50 252 GLY A CA 1
ATOM 1980 C C . GLY A 1 252 ? 22.796 -11.318 -4.988 1.00 81.50 252 GLY A C 1
ATOM 1981 O O . GLY A 1 252 ? 23.083 -10.651 -5.979 1.00 81.50 252 GLY A O 1
ATOM 1982 N N . ASP A 1 253 ? 22.902 -12.644 -4.970 1.00 76.75 253 ASP A N 1
ATOM 1983 C CA . ASP A 1 253 ? 23.337 -13.407 -6.135 1.00 76.75 253 ASP A CA 1
ATOM 1984 C C . ASP A 1 253 ? 22.289 -13.349 -7.261 1.00 76.75 253 ASP A C 1
ATOM 1986 O O . ASP A 1 253 ? 21.229 -13.978 -7.185 1.00 76.75 253 ASP A O 1
ATOM 1990 N N . VAL A 1 254 ? 22.607 -12.603 -8.322 1.00 77.31 254 VAL A N 1
ATOM 1991 C CA . VAL A 1 254 ? 21.794 -12.487 -9.541 1.00 77.31 254 VAL A CA 1
ATOM 1992 C C . VAL A 1 254 ? 22.147 -13.539 -10.599 1.00 77.31 254 VAL A C 1
ATOM 1994 O O . VAL A 1 254 ? 21.568 -13.533 -11.686 1.00 77.31 254 VAL A O 1
ATOM 1997 N N . ALA A 1 255 ? 23.067 -14.474 -10.330 1.00 74.06 255 ALA A N 1
ATOM 1998 C CA . ALA A 1 255 ? 23.419 -15.533 -11.282 1.00 74.06 255 ALA A CA 1
ATOM 1999 C C . ALA A 1 255 ? 22.237 -16.449 -11.611 1.00 74.06 255 ALA A C 1
ATOM 2001 O O . ALA A 1 255 ? 22.165 -17.011 -12.703 1.00 74.06 255 ALA A O 1
ATOM 2002 N N . ARG A 1 256 ? 21.277 -16.562 -10.687 1.00 79.19 256 ARG A N 1
ATOM 2003 C CA . ARG A 1 256 ? 20.049 -17.349 -10.863 1.00 79.19 256 ARG A CA 1
ATOM 2004 C C . ARG A 1 256 ? 18.906 -16.570 -11.514 1.00 79.19 256 ARG A C 1
ATOM 2006 O O . ARG A 1 256 ? 17.855 -17.159 -11.765 1.00 79.19 256 ARG A O 1
ATOM 2013 N N . ARG A 1 257 ? 19.088 -15.273 -11.786 1.00 89.69 257 ARG A N 1
ATOM 2014 C CA . ARG A 1 257 ? 18.068 -14.448 -12.432 1.00 89.69 257 ARG A CA 1
ATOM 2015 C C . ARG A 1 257 ? 17.919 -14.854 -13.891 1.00 89.69 257 ARG A C 1
ATOM 2017 O O . ARG A 1 257 ? 18.889 -14.887 -14.654 1.00 89.69 257 ARG A O 1
ATOM 2024 N N . GLU A 1 258 ? 16.680 -15.111 -14.290 1.00 93.75 258 GLU A N 1
ATOM 2025 C CA . GLU A 1 258 ? 16.342 -15.414 -15.677 1.00 93.75 258 GLU A CA 1
ATOM 2026 C C . GLU A 1 258 ? 15.591 -14.237 -16.287 1.00 93.75 258 GLU A C 1
ATOM 2028 O O . GLU A 1 258 ? 14.552 -13.841 -15.767 1.00 93.75 258 GLU A O 1
ATOM 2033 N N . ILE A 1 259 ? 16.102 -13.699 -17.395 1.00 95.06 259 ILE A N 1
ATOM 2034 C CA . ILE A 1 259 ? 15.485 -12.590 -18.130 1.00 95.06 259 ILE A CA 1
ATOM 2035 C C . ILE A 1 259 ? 15.102 -13.090 -19.518 1.00 95.06 259 ILE A C 1
ATOM 2037 O O . ILE A 1 259 ? 15.901 -13.739 -20.197 1.00 95.06 259 ILE A O 1
ATOM 2041 N N . TRP A 1 260 ? 13.882 -12.784 -19.940 1.00 97.56 260 TRP A N 1
ATOM 2042 C CA . TRP A 1 260 ? 13.356 -13.125 -21.255 1.00 97.56 260 TRP A CA 1
ATOM 2043 C C . TRP A 1 260 ? 12.758 -11.892 -21.916 1.00 97.56 260 TRP A C 1
ATOM 2045 O O . TRP A 1 260 ? 12.096 -11.102 -21.251 1.00 97.56 260 TRP A O 1
ATOM 2055 N N . VAL A 1 261 ? 12.982 -11.758 -23.221 1.00 97.94 261 VAL A N 1
ATOM 2056 C CA . VAL A 1 261 ? 12.273 -10.814 -24.091 1.00 97.94 261 VAL A CA 1
ATOM 2057 C C . VAL A 1 261 ? 11.490 -11.651 -25.087 1.00 97.94 261 VAL A C 1
ATOM 2059 O O . VAL A 1 261 ? 12.085 -12.378 -25.888 1.00 97.94 261 VAL A O 1
ATOM 2062 N N . ASN A 1 262 ? 10.166 -11.588 -25.005 1.00 97.50 262 ASN A N 1
ATOM 2063 C CA . ASN A 1 262 ? 9.251 -12.503 -25.673 1.00 97.50 262 ASN A CA 1
ATOM 2064 C C . ASN A 1 262 ? 9.686 -13.961 -25.403 1.00 97.50 262 ASN A C 1
ATOM 2066 O O . ASN A 1 262 ? 9.796 -14.393 -24.253 1.00 97.50 262 ASN A O 1
ATOM 2070 N N . ASP A 1 263 ? 10.027 -14.704 -26.457 1.00 95.69 263 ASP A N 1
ATOM 2071 C CA . ASP A 1 263 ? 10.448 -16.107 -26.384 1.00 95.69 263 ASP A CA 1
ATOM 2072 C C . ASP A 1 263 ? 11.966 -16.299 -26.338 1.00 95.69 263 ASP A C 1
ATOM 2074 O O . ASP A 1 263 ? 12.455 -17.423 -26.436 1.00 95.69 263 ASP A O 1
ATOM 2078 N N . LYS A 1 264 ? 12.736 -15.219 -26.177 1.00 96.44 264 LYS A N 1
ATOM 2079 C CA . LYS A 1 264 ? 14.198 -15.268 -26.172 1.00 96.44 264 LYS A CA 1
ATOM 2080 C C . LYS A 1 264 ? 14.759 -15.041 -24.774 1.00 96.44 264 LYS A C 1
ATOM 2082 O O . LYS A 1 264 ? 14.615 -13.958 -24.207 1.00 96.44 264 LYS A O 1
ATOM 2087 N N . LYS A 1 265 ? 15.483 -16.035 -24.249 1.00 95.31 265 LYS A N 1
ATOM 2088 C CA . LYS A 1 265 ? 16.273 -15.886 -23.020 1.00 95.31 265 LYS A CA 1
ATOM 2089 C C . LYS A 1 265 ? 17.453 -14.952 -23.277 1.00 95.31 265 LYS A C 1
ATOM 2091 O O . LYS A 1 265 ? 18.188 -15.124 -24.250 1.00 95.31 265 LYS A O 1
ATOM 2096 N N . ILE A 1 266 ? 17.653 -13.985 -22.392 1.00 92.88 266 ILE A N 1
ATOM 2097 C CA . ILE A 1 266 ? 18.762 -13.036 -22.449 1.00 92.88 266 ILE A CA 1
ATOM 2098 C C . ILE A 1 266 ? 19.849 -13.500 -21.482 1.00 92.88 266 ILE A C 1
ATOM 2100 O O . ILE A 1 266 ? 19.789 -13.230 -20.288 1.00 92.88 266 ILE A O 1
ATOM 2104 N N . THR A 1 267 ? 20.848 -14.214 -21.995 1.00 86.62 267 THR A N 1
ATOM 2105 C CA . THR A 1 267 ? 21.955 -14.752 -21.184 1.00 86.62 267 THR A CA 1
ATOM 2106 C C . THR A 1 267 ? 23.031 -13.717 -20.871 1.00 86.62 267 THR A C 1
ATOM 2108 O O . THR A 1 267 ? 23.700 -13.834 -19.852 1.00 86.62 267 THR A O 1
ATOM 2111 N N . ALA A 1 268 ? 23.167 -12.680 -21.704 1.00 79.38 268 ALA A N 1
ATOM 2112 C CA . ALA A 1 268 ? 24.181 -11.635 -21.541 1.00 79.38 268 ALA A CA 1
ATOM 2113 C C . ALA A 1 268 ? 24.016 -10.813 -20.250 1.00 79.38 268 ALA A C 1
ATOM 2115 O O . ALA A 1 268 ? 24.954 -10.160 -19.821 1.00 79.38 268 ALA A O 1
ATOM 2116 N N . LEU A 1 269 ? 22.828 -10.824 -19.642 1.00 76.88 269 LEU A N 1
ATOM 2117 C CA . LEU A 1 269 ? 22.497 -10.026 -18.457 1.00 76.88 269 LEU A CA 1
ATOM 2118 C C . LEU A 1 269 ? 22.437 -10.861 -17.165 1.00 76.88 269 LEU A C 1
ATOM 2120 O O . LEU A 1 269 ? 22.086 -10.331 -16.112 1.00 76.88 269 LEU A O 1
ATOM 2124 N N . SER A 1 270 ? 22.755 -12.157 -17.238 1.00 65.94 270 SER A N 1
ATOM 2125 C CA . SER A 1 270 ? 22.776 -13.073 -16.092 1.00 65.94 270 SER A CA 1
ATOM 2126 C C . SER A 1 270 ? 24.205 -13.228 -15.551 1.00 65.94 270 SER A C 1
ATOM 2128 O O . SER A 1 270 ? 25.153 -13.325 -16.325 1.00 65.94 270 SER A O 1
ATOM 2130 N N . GLY A 1 271 ? 24.370 -13.300 -14.223 1.00 60.06 271 GLY A N 1
ATOM 2131 C CA . GLY A 1 271 ? 25.653 -13.681 -13.599 1.00 60.06 271 GLY A CA 1
ATOM 2132 C C . GLY A 1 271 ? 26.699 -12.574 -13.445 1.00 60.06 271 GLY A C 1
ATOM 2133 O O . GLY A 1 271 ? 27.881 -12.866 -13.268 1.00 60.06 271 GLY A O 1
ATOM 2134 N N . ALA A 1 272 ? 26.292 -11.309 -13.499 1.00 57.56 272 ALA A N 1
ATOM 2135 C CA . ALA A 1 272 ? 27.206 -10.199 -13.279 1.00 57.56 272 ALA A CA 1
ATOM 2136 C C . ALA A 1 272 ? 27.674 -10.122 -11.814 1.00 57.56 272 ALA A C 1
ATOM 2138 O O . ALA A 1 272 ? 26.890 -10.282 -10.876 1.00 57.56 272 ALA A O 1
ATOM 2139 N N . LYS A 1 273 ? 28.979 -9.890 -11.636 1.00 59.31 273 LYS A N 1
ATOM 2140 C CA . LYS A 1 273 ? 29.642 -9.900 -10.328 1.00 59.31 273 LYS A CA 1
ATOM 2141 C C . LYS A 1 273 ? 29.280 -8.656 -9.498 1.00 59.31 273 LYS A C 1
ATOM 2143 O O . LYS A 1 273 ? 28.992 -7.609 -10.083 1.00 59.31 273 LYS A O 1
ATOM 2148 N N . PRO A 1 274 ? 29.334 -8.757 -8.157 1.00 59.72 274 PRO A N 1
ATOM 2149 C CA . PRO A 1 274 ? 29.211 -7.608 -7.270 1.00 59.72 274 PRO A CA 1
ATOM 2150 C C . PRO A 1 274 ? 30.186 -6.481 -7.621 1.00 59.72 274 PRO A C 1
ATOM 2152 O O . PRO A 1 274 ? 31.303 -6.756 -8.052 1.00 59.72 274 PRO A O 1
ATOM 2155 N N . ASP A 1 275 ? 29.772 -5.231 -7.404 1.00 61.97 275 ASP A N 1
ATOM 2156 C CA . ASP A 1 275 ? 30.632 -4.039 -7.389 1.00 61.97 275 ASP A CA 1
ATOM 2157 C C . ASP A 1 275 ? 31.180 -3.852 -5.962 1.00 61.97 275 ASP A C 1
ATOM 2159 O O . ASP A 1 275 ? 30.477 -3.300 -5.105 1.00 61.97 275 ASP A O 1
ATOM 2163 N N . PRO A 1 276 ? 32.402 -4.329 -5.657 1.00 53.22 276 PRO A N 1
ATOM 2164 C CA . PRO A 1 276 ? 32.970 -4.216 -4.318 1.00 53.22 276 PRO A CA 1
ATOM 2165 C C . PRO A 1 276 ? 33.344 -2.772 -3.949 1.00 53.22 276 PRO A C 1
ATOM 2167 O O . PRO A 1 276 ? 33.549 -2.492 -2.770 1.00 53.22 276 PRO A O 1
ATOM 2170 N N . GLY A 1 277 ? 33.435 -1.857 -4.925 1.00 57.06 277 GLY A N 1
ATOM 2171 C CA . GLY A 1 277 ? 33.854 -0.468 -4.718 1.00 57.06 277 GLY A CA 1
ATOM 2172 C C . GLY A 1 277 ? 32.726 0.472 -4.292 1.00 57.06 277 GLY A C 1
ATOM 2173 O O . GLY A 1 277 ? 32.991 1.597 -3.869 1.00 57.06 277 GLY A O 1
ATOM 2174 N N . GLY A 1 278 ? 31.466 0.033 -4.385 1.00 61.97 278 GLY A N 1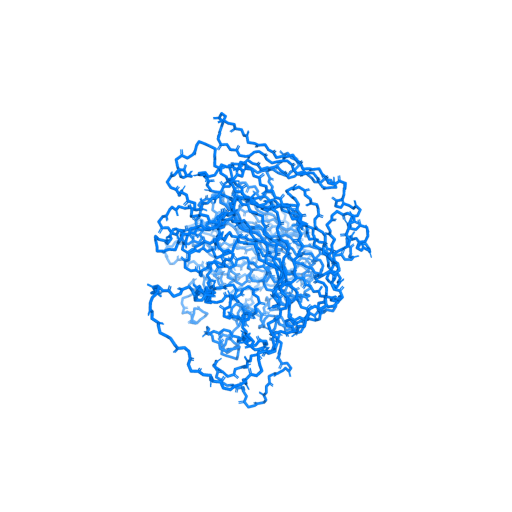
ATOM 2175 C CA . GLY A 1 278 ? 30.316 0.881 -4.069 1.00 61.97 278 GLY A CA 1
ATOM 2176 C C . GLY A 1 278 ? 30.120 2.034 -5.061 1.00 61.97 278 GLY A C 1
ATOM 2177 O O . GLY A 1 278 ? 29.434 3.006 -4.740 1.00 61.97 278 GLY A O 1
ATOM 2178 N N . ASP A 1 279 ? 30.688 1.954 -6.267 1.00 64.06 279 ASP A N 1
ATOM 2179 C CA . ASP A 1 279 ? 30.526 2.982 -7.302 1.00 64.06 279 ASP A CA 1
ATOM 2180 C C . ASP A 1 279 ? 29.081 3.066 -7.805 1.00 64.06 279 ASP A C 1
ATOM 2182 O O . ASP A 1 279 ? 28.611 4.115 -8.256 1.00 64.06 279 ASP A O 1
ATOM 2186 N N . TRP A 1 280 ? 28.320 1.984 -7.666 1.00 69.62 280 TRP A N 1
ATOM 2187 C CA . TRP A 1 280 ? 26.871 2.002 -7.826 1.00 69.62 280 TRP A CA 1
ATOM 2188 C C . TRP A 1 280 ? 26.175 3.038 -6.928 1.00 69.62 280 TRP A C 1
ATOM 2190 O O . TRP A 1 280 ? 25.234 3.698 -7.373 1.00 69.62 280 TRP A O 1
ATOM 2200 N N . LEU A 1 281 ? 26.662 3.250 -5.697 1.00 64.44 281 LEU A N 1
ATOM 2201 C CA . LEU A 1 281 ? 26.065 4.204 -4.768 1.00 64.44 281 LEU A CA 1
ATOM 2202 C C . LEU A 1 281 ? 26.231 5.624 -5.297 1.00 64.44 281 LEU A C 1
ATOM 2204 O O . LEU A 1 281 ? 25.275 6.397 -5.282 1.00 64.44 281 LEU A O 1
ATOM 2208 N N . LYS A 1 282 ? 27.415 5.954 -5.828 1.00 64.75 282 LYS A N 1
ATOM 2209 C CA . LYS A 1 282 ? 27.663 7.240 -6.494 1.00 64.75 282 LYS A CA 1
ATOM 2210 C C . LYS A 1 282 ? 26.695 7.438 -7.660 1.00 64.75 282 LYS A C 1
ATOM 2212 O O . LYS A 1 282 ? 26.119 8.507 -7.770 1.00 64.75 282 LYS A O 1
ATOM 2217 N N . ARG A 1 283 ? 26.432 6.410 -8.472 1.00 62.94 283 ARG A N 1
ATOM 2218 C CA . ARG A 1 283 ? 25.478 6.494 -9.598 1.00 62.94 283 ARG A CA 1
ATOM 2219 C C . ARG A 1 283 ? 24.025 6.693 -9.154 1.00 62.94 283 ARG A C 1
ATOM 2221 O O . ARG A 1 283 ? 23.269 7.369 -9.842 1.00 62.94 283 ARG A O 1
ATOM 2228 N N . MET A 1 284 ? 23.647 6.142 -8.000 1.00 59.19 284 MET A N 1
ATOM 2229 C CA . MET A 1 284 ? 22.301 6.279 -7.428 1.00 59.19 284 MET A CA 1
ATOM 2230 C C . MET A 1 284 ? 22.099 7.557 -6.593 1.00 59.19 284 MET A C 1
ATOM 2232 O O . MET A 1 284 ? 20.958 7.971 -6.389 1.00 59.19 284 MET A O 1
ATOM 2236 N N . THR A 1 285 ? 23.171 8.164 -6.067 1.00 54.38 285 THR A N 1
ATOM 2237 C CA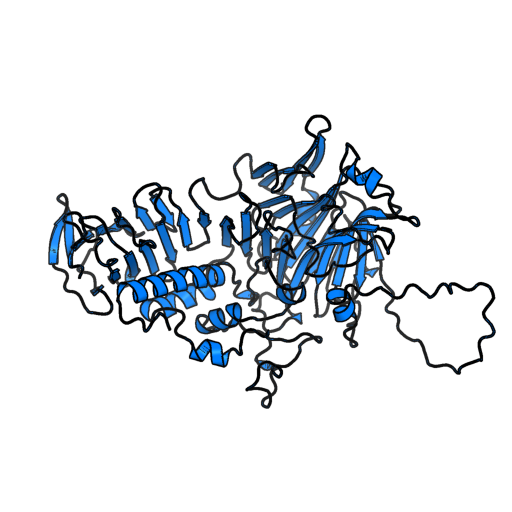 . THR A 1 285 ? 23.098 9.307 -5.131 1.00 54.38 285 THR A CA 1
ATOM 2238 C C . THR A 1 285 ? 23.646 10.605 -5.707 1.00 54.38 285 THR A C 1
ATOM 2240 O O . THR A 1 285 ? 23.132 11.679 -5.395 1.00 54.38 285 THR A O 1
ATOM 2243 N N . ALA A 1 286 ? 24.661 10.535 -6.565 1.00 45.16 286 ALA A N 1
ATOM 2244 C CA . ALA A 1 286 ? 25.254 11.693 -7.195 1.00 45.16 286 ALA A CA 1
ATOM 2245 C C . ALA A 1 286 ? 24.604 11.900 -8.564 1.00 45.16 286 ALA A C 1
ATOM 2247 O O . ALA A 1 286 ? 24.863 11.166 -9.512 1.00 45.16 286 ALA A O 1
ATOM 2248 N N . GLY A 1 287 ? 23.865 12.998 -8.717 1.00 45.53 287 GLY A N 1
ATOM 2249 C CA . GLY A 1 287 ? 23.603 13.592 -10.034 1.00 45.53 287 GLY A CA 1
ATOM 2250 C C . GLY A 1 287 ? 24.878 14.099 -10.734 1.00 45.53 287 GLY A C 1
ATOM 2251 O O . GLY A 1 287 ? 24.794 14.972 -11.595 1.00 45.53 287 GLY A O 1
ATOM 2252 N N . MET A 1 288 ? 26.064 13.611 -10.352 1.00 31.91 288 MET A N 1
ATOM 2253 C CA . MET A 1 288 ? 27.332 14.025 -10.932 1.00 31.91 288 MET A CA 1
ATOM 2254 C C . MET A 1 288 ? 27.533 13.385 -12.306 1.00 31.91 288 MET A C 1
ATOM 2256 O O . MET A 1 288 ? 27.034 12.287 -12.569 1.00 31.91 288 MET A O 1
ATOM 2260 N N . PRO A 1 289 ? 28.249 14.069 -13.210 1.00 32.56 289 PRO A N 1
ATOM 2261 C CA . PRO A 1 289 ? 28.495 13.551 -14.536 1.00 32.56 289 PRO A CA 1
ATOM 2262 C C . PRO A 1 289 ? 29.201 12.201 -14.466 1.00 32.56 289 PRO A C 1
ATOM 2264 O O . PRO A 1 289 ? 30.231 12.077 -13.807 1.00 32.56 289 PRO A O 1
ATOM 2267 N N . ILE A 1 290 ? 28.703 11.213 -15.218 1.00 32.06 290 ILE A N 1
ATOM 2268 C CA . ILE A 1 290 ? 29.616 10.237 -15.820 1.00 32.06 290 ILE A CA 1
ATOM 2269 C C . ILE A 1 290 ? 30.675 11.105 -16.494 1.00 32.06 290 ILE A C 1
ATOM 2271 O O . ILE A 1 290 ? 30.297 11.942 -17.321 1.00 32.06 290 ILE A O 1
ATOM 2275 N N . LYS A 1 291 ? 31.944 10.988 -16.081 1.00 30.17 291 LYS A N 1
ATOM 2276 C CA . LYS A 1 291 ? 33.051 11.620 -16.797 1.00 30.17 291 LYS A CA 1
ATOM 2277 C C . LYS A 1 291 ? 32.855 11.260 -18.267 1.00 30.17 291 LYS A C 1
ATOM 2279 O O . LYS A 1 291 ? 32.970 10.091 -18.635 1.00 30.17 291 LYS A O 1
ATOM 2284 N N . GLN A 1 292 ? 32.470 12.247 -19.078 1.00 32.84 292 GLN A N 1
ATOM 2285 C CA . GLN A 1 292 ? 32.720 12.175 -20.506 1.00 32.84 292 GLN A CA 1
ATOM 2286 C C . GLN A 1 292 ? 34.192 11.797 -20.614 1.00 32.84 292 GLN A C 1
ATOM 2288 O O . GLN A 1 292 ? 35.012 12.371 -19.895 1.00 32.84 292 GLN A O 1
ATOM 2293 N N . ALA A 1 293 ? 34.512 10.798 -21.434 1.00 30.64 293 ALA A N 1
ATOM 2294 C CA . ALA A 1 293 ? 35.870 10.690 -21.937 1.00 30.64 293 ALA A CA 1
ATOM 2295 C C . ALA A 1 293 ? 36.271 12.109 -22.353 1.00 30.64 293 ALA A C 1
ATOM 2297 O O . ALA A 1 293 ? 35.529 12.741 -23.110 1.00 30.64 293 ALA A O 1
ATOM 2298 N N . GLU A 1 294 ? 37.310 12.636 -21.709 1.00 32.09 294 GLU A N 1
ATOM 2299 C CA . GLU A 1 294 ? 37.784 13.998 -21.897 1.00 32.09 294 GLU A CA 1
ATOM 2300 C C . GLU A 1 294 ? 37.988 14.193 -23.399 1.00 32.09 294 GLU A C 1
ATOM 2302 O O . GLU A 1 294 ? 38.862 13.577 -24.003 1.00 32.09 294 GLU A O 1
ATOM 2307 N N . ILE A 1 295 ? 37.110 14.979 -24.018 1.00 36.38 295 ILE A N 1
ATOM 2308 C CA . ILE A 1 295 ? 37.438 15.653 -25.263 1.00 36.38 295 ILE A CA 1
ATOM 2309 C C . ILE A 1 295 ? 38.094 16.940 -24.768 1.00 36.38 295 ILE A C 1
ATOM 2311 O O . ILE A 1 295 ? 37.395 17.732 -24.131 1.00 36.38 295 ILE A O 1
ATOM 2315 N N . PRO A 1 296 ? 39.414 17.118 -24.934 1.00 32.53 296 PRO A N 1
ATOM 2316 C CA . PRO A 1 296 ? 40.066 18.349 -24.520 1.00 32.53 296 PRO A CA 1
ATOM 2317 C C . PRO A 1 296 ? 39.496 19.516 -25.331 1.00 32.53 296 PRO A C 1
ATOM 2319 O O . PRO A 1 296 ? 39.334 19.405 -26.546 1.00 32.53 296 PRO A O 1
ATOM 2322 N N . ASP A 1 297 ? 39.221 20.634 -24.662 1.00 37.25 297 ASP A N 1
ATOM 2323 C CA . ASP A 1 297 ? 38.751 21.886 -25.275 1.00 37.25 297 ASP A CA 1
ATOM 2324 C C . ASP A 1 297 ? 39.883 22.676 -25.977 1.00 37.25 297 ASP A C 1
ATOM 2326 O O . ASP A 1 297 ? 39.716 23.852 -26.294 1.00 37.25 297 ASP A O 1
ATOM 2330 N N . ASP A 1 298 ? 41.034 22.049 -26.239 1.00 40.31 298 ASP A N 1
ATOM 2331 C CA . ASP A 1 298 ? 42.197 22.698 -26.846 1.00 40.31 298 ASP A CA 1
ATOM 2332 C C . ASP A 1 298 ? 42.797 21.814 -27.959 1.00 40.31 298 ASP A C 1
ATOM 2334 O O . ASP A 1 298 ? 43.313 20.733 -27.659 1.00 40.31 298 ASP A O 1
ATOM 2338 N N . PRO A 1 299 ? 42.715 22.216 -29.244 1.00 38.59 299 PRO A N 1
ATOM 2339 C CA . PRO A 1 299 ? 43.295 21.450 -30.343 1.00 38.59 299 PRO A CA 1
ATOM 2340 C C . PRO A 1 299 ? 44.836 21.459 -30.380 1.00 38.59 299 PRO A C 1
ATOM 2342 O O . PRO A 1 299 ? 45.381 20.663 -31.141 1.00 38.59 299 PRO A O 1
ATOM 2345 N N . ASP A 1 300 ? 45.534 22.272 -29.570 1.00 45.47 300 ASP A N 1
ATOM 2346 C CA . ASP A 1 300 ? 46.996 22.446 -29.671 1.00 45.47 300 ASP A CA 1
ATOM 2347 C C . ASP A 1 300 ? 47.787 22.258 -28.349 1.00 45.47 300 ASP A C 1
ATOM 2349 O O . ASP A 1 300 ? 49.014 22.405 -28.329 1.00 45.47 300 ASP A O 1
ATOM 2353 N N . ALA A 1 301 ? 47.157 21.864 -27.237 1.00 37.94 301 ALA A N 1
ATOM 2354 C CA . ALA A 1 301 ? 47.860 21.651 -25.963 1.00 37.94 301 ALA A CA 1
ATOM 2355 C C . ALA A 1 301 ? 48.513 20.253 -25.825 1.00 37.94 301 ALA A C 1
ATOM 2357 O O . ALA A 1 301 ? 47.984 19.353 -25.181 1.00 37.94 301 ALA A O 1
ATOM 2358 N N . LEU A 1 302 ? 49.705 20.141 -26.423 1.00 37.38 302 LEU A N 1
ATOM 2359 C CA . LEU A 1 302 ? 50.957 19.559 -25.895 1.00 37.38 302 LEU A CA 1
ATOM 2360 C C . LEU A 1 302 ? 51.015 18.137 -25.278 1.00 37.38 302 LEU A C 1
ATOM 2362 O O . LEU A 1 302 ? 50.444 17.828 -24.238 1.00 37.38 302 LEU A O 1
ATOM 2366 N N . GLU A 1 303 ? 51.895 17.350 -25.912 1.00 40.94 303 GLU A N 1
ATOM 2367 C CA . GLU A 1 303 ? 52.833 16.333 -25.397 1.00 40.94 303 GLU A CA 1
ATOM 2368 C C . GLU A 1 303 ? 52.527 15.635 -24.058 1.00 40.94 303 GLU A C 1
ATOM 2370 O O . GLU A 1 303 ? 52.735 16.152 -22.961 1.00 40.94 303 GLU A O 1
ATOM 2375 N N . ILE A 1 304 ? 52.164 14.358 -24.181 1.00 37.06 304 ILE A N 1
ATOM 2376 C CA . ILE A 1 304 ? 52.016 13.396 -23.088 1.00 37.06 304 ILE A CA 1
ATOM 2377 C C . ILE A 1 304 ? 53.412 12.884 -22.673 1.00 37.06 304 ILE A C 1
ATOM 2379 O O . ILE A 1 304 ? 54.075 12.247 -23.497 1.00 37.06 304 ILE A O 1
ATOM 2383 N N . PRO A 1 305 ? 53.874 13.059 -21.419 1.00 33.19 305 PRO A N 1
ATOM 2384 C CA . PRO A 1 305 ? 55.000 12.280 -20.915 1.00 33.19 305 PRO A CA 1
ATOM 2385 C C . PRO A 1 305 ? 54.554 10.823 -20.682 1.00 33.19 305 PRO A C 1
ATOM 2387 O O . PRO A 1 305 ? 53.436 10.595 -20.208 1.00 33.19 305 PRO A O 1
ATOM 2390 N N . PRO A 1 306 ? 55.397 9.813 -20.969 1.00 33.09 306 PRO A N 1
ATOM 2391 C CA . PRO A 1 306 ? 55.043 8.419 -20.744 1.00 33.09 306 PRO A CA 1
ATOM 2392 C C . PRO A 1 306 ? 55.037 8.144 -19.235 1.00 33.09 306 PRO A C 1
ATOM 2394 O O . PRO A 1 306 ? 56.087 7.976 -18.620 1.00 33.09 306 PRO A O 1
ATOM 2397 N N . ASN A 1 307 ? 53.853 8.127 -18.621 1.00 33.19 307 ASN A N 1
ATOM 2398 C CA . ASN A 1 307 ? 53.695 7.651 -17.249 1.00 33.19 307 ASN A CA 1
ATOM 2399 C C . ASN A 1 307 ? 53.548 6.116 -17.270 1.00 33.19 307 ASN A C 1
ATOM 2401 O O . ASN A 1 307 ? 52.841 5.596 -18.139 1.00 33.19 307 ASN A O 1
ATOM 2405 N N . PRO A 1 308 ? 54.217 5.383 -16.362 1.00 34.41 308 PRO A N 1
ATOM 2406 C CA . PRO A 1 308 ? 54.353 3.944 -16.438 1.00 34.41 308 PRO A CA 1
ATOM 2407 C C . PRO A 1 308 ? 53.045 3.253 -16.055 1.00 34.41 308 PRO A C 1
ATOM 2409 O O . PRO A 1 308 ? 52.262 3.733 -15.236 1.00 34.41 308 PRO A O 1
ATOM 2412 N N . GLU A 1 309 ? 52.849 2.109 -16.695 1.00 40.00 309 GLU A N 1
ATOM 2413 C CA . GLU A 1 309 ? 51.731 1.182 -16.585 1.00 40.00 309 GLU A CA 1
ATOM 2414 C C . GLU A 1 309 ? 51.242 0.990 -15.137 1.00 40.00 309 GLU A C 1
ATOM 2416 O O . GLU A 1 309 ? 51.831 0.258 -14.343 1.00 40.00 309 GLU A O 1
ATOM 2421 N N . ALA A 1 310 ? 50.110 1.613 -14.806 1.00 31.77 310 ALA A N 1
ATOM 2422 C CA . ALA A 1 310 ? 49.220 1.116 -13.765 1.00 31.77 310 ALA A CA 1
ATOM 2423 C C . ALA A 1 310 ? 48.137 0.269 -14.458 1.00 31.77 310 ALA A C 1
ATOM 2425 O O . ALA A 1 310 ? 47.538 0.745 -15.427 1.00 31.77 310 ALA A O 1
ATOM 2426 N N . PRO A 1 311 ? 47.869 -0.972 -14.014 1.00 33.50 311 PRO A N 1
ATOM 2427 C CA . PRO A 1 311 ? 46.927 -1.844 -14.700 1.00 33.50 311 PRO A CA 1
ATOM 2428 C C . PRO A 1 311 ? 45.501 -1.295 -14.561 1.00 33.50 311 PRO A C 1
ATOM 2430 O O . PRO A 1 311 ? 44.891 -1.332 -13.493 1.00 33.50 311 PRO A O 1
ATOM 2433 N N . VAL A 1 312 ? 44.965 -0.790 -15.672 1.00 42.12 312 VAL A N 1
ATOM 2434 C CA . VAL A 1 312 ? 43.531 -0.571 -15.876 1.00 42.12 312 VAL A CA 1
ATOM 2435 C C . VAL A 1 312 ? 42.916 -1.936 -16.171 1.00 42.12 312 VAL A C 1
ATOM 2437 O O . VAL A 1 312 ? 42.784 -2.325 -17.326 1.00 42.12 312 VAL A O 1
ATOM 2440 N N . GLU A 1 313 ? 42.554 -2.693 -15.138 1.00 39.44 313 GLU A N 1
ATOM 2441 C CA . GLU A 1 313 ? 41.792 -3.932 -15.315 1.00 39.44 313 GLU A CA 1
ATOM 2442 C C . GLU A 1 313 ? 40.503 -3.933 -14.486 1.00 39.44 313 GLU A C 1
ATOM 2444 O O . GLU A 1 313 ? 40.511 -3.770 -13.267 1.00 39.44 313 GLU A O 1
ATOM 2449 N N . ASN A 1 314 ? 39.399 -4.189 -15.200 1.00 35.78 314 ASN A N 1
ATOM 2450 C CA . ASN A 1 314 ? 37.993 -4.270 -14.786 1.00 35.78 314 ASN A CA 1
ATOM 2451 C C . ASN A 1 314 ? 37.182 -2.965 -14.781 1.00 35.78 314 ASN A C 1
ATOM 2453 O O . ASN A 1 314 ? 36.545 -2.619 -13.789 1.00 35.78 314 ASN A O 1
ATOM 2457 N N . THR A 1 315 ? 37.040 -2.317 -15.942 1.00 39.19 315 THR A N 1
ATOM 2458 C CA . THR A 1 315 ? 35.732 -1.709 -16.249 1.00 39.19 315 THR A CA 1
ATOM 2459 C C . THR A 1 315 ? 34.740 -2.865 -16.432 1.00 39.19 315 THR A C 1
ATOM 2461 O O . THR A 1 315 ? 34.963 -3.689 -17.322 1.00 39.19 315 THR A O 1
ATOM 2464 N N . PRO A 1 316 ? 33.674 -3.000 -15.620 1.00 45.72 316 PRO A N 1
ATOM 2465 C CA . PRO A 1 316 ? 32.672 -4.033 -15.851 1.00 45.72 316 PRO A CA 1
ATOM 2466 C C . PRO A 1 316 ? 32.124 -3.850 -17.266 1.00 45.72 316 PRO A C 1
ATOM 2468 O O . PRO A 1 316 ? 31.650 -2.766 -17.611 1.00 45.72 316 PRO A O 1
ATOM 2471 N N . THR A 1 317 ? 32.212 -4.878 -18.106 1.00 48.03 317 THR A N 1
ATOM 2472 C CA . THR A 1 317 ? 31.602 -4.865 -19.434 1.00 48.03 317 THR A CA 1
ATOM 2473 C C . THR A 1 317 ? 30.102 -4.640 -19.264 1.00 48.03 317 THR A C 1
ATOM 2475 O O . THR A 1 317 ? 29.372 -5.531 -18.822 1.00 48.03 317 THR A O 1
ATOM 2478 N N . LYS A 1 318 ? 29.632 -3.423 -19.577 1.00 61.69 318 LYS A N 1
ATOM 2479 C CA . LYS A 1 318 ? 28.206 -3.083 -19.566 1.00 61.69 318 LYS A CA 1
ATOM 2480 C C . LYS A 1 318 ? 27.508 -4.016 -20.545 1.00 61.69 318 LYS A C 1
ATOM 2482 O O . LYS A 1 318 ? 27.606 -3.858 -21.760 1.00 61.69 318 LYS A O 1
ATOM 2487 N N . SER A 1 319 ? 26.841 -5.024 -20.003 1.00 70.00 319 SER A N 1
ATOM 2488 C CA . SER A 1 319 ? 26.088 -5.970 -20.806 1.00 70.00 319 SER A CA 1
ATOM 2489 C C . SER A 1 319 ? 24.754 -5.329 -21.157 1.00 70.00 319 SER A C 1
ATOM 2491 O O . SER A 1 319 ? 24.079 -4.760 -20.296 1.00 70.00 319 SER A O 1
ATOM 2493 N N . VAL A 1 320 ? 24.404 -5.369 -22.442 1.00 83.88 320 VAL A N 1
ATOM 2494 C CA . VAL A 1 320 ? 23.227 -4.687 -22.980 1.00 83.88 320 VAL A CA 1
ATOM 2495 C C . VAL A 1 320 ? 22.445 -5.635 -23.878 1.00 83.88 320 VAL A C 1
ATOM 2497 O O . VAL A 1 320 ? 23.015 -6.323 -24.723 1.00 83.88 320 VAL A O 1
ATOM 2500 N N . ALA A 1 321 ? 21.127 -5.630 -23.727 1.00 91.44 321 ALA A N 1
ATOM 2501 C CA . ALA A 1 321 ? 20.177 -6.220 -24.655 1.00 91.44 321 ALA A CA 1
ATOM 2502 C C . ALA A 1 321 ? 19.218 -5.144 -25.182 1.00 91.44 321 ALA A C 1
ATOM 2504 O O . ALA A 1 321 ? 19.022 -4.095 -24.567 1.00 91.44 321 ALA A O 1
ATOM 2505 N N . ALA A 1 322 ? 18.626 -5.402 -26.345 1.00 93.38 322 ALA A N 1
ATOM 2506 C CA . ALA A 1 322 ? 17.647 -4.520 -26.965 1.00 93.38 322 ALA A CA 1
ATOM 2507 C C . ALA A 1 322 ? 16.279 -5.203 -27.023 1.00 93.38 322 ALA A C 1
ATOM 2509 O O . ALA A 1 322 ? 16.197 -6.418 -27.215 1.00 93.38 322 ALA A O 1
ATOM 2510 N N . ALA A 1 323 ? 15.233 -4.395 -26.901 1.00 96.88 323 ALA A N 1
ATOM 2511 C CA . ALA A 1 323 ? 13.845 -4.773 -27.128 1.00 96.88 323 ALA A CA 1
ATOM 2512 C C . ALA A 1 323 ? 13.134 -3.648 -27.905 1.00 96.88 323 ALA A C 1
ATOM 2514 O O . ALA A 1 323 ? 13.726 -2.598 -28.203 1.00 96.88 323 ALA A O 1
ATOM 2515 N N . LYS A 1 324 ? 11.875 -3.874 -28.256 1.00 97.81 324 LYS A N 1
ATOM 2516 C CA . LYS A 1 324 ? 10.987 -2.910 -28.907 1.00 97.81 324 LYS A CA 1
ATOM 2517 C C . LYS A 1 324 ? 9.870 -2.479 -27.963 1.00 97.81 324 LYS A C 1
ATOM 2519 O O . LYS A 1 324 ? 9.606 -3.129 -26.952 1.00 97.81 324 LYS A O 1
ATOM 2524 N N . ASP A 1 325 ? 9.206 -1.383 -28.308 1.00 97.69 325 ASP A N 1
ATOM 2525 C CA . ASP A 1 325 ? 7.954 -1.022 -27.646 1.00 97.69 325 ASP A CA 1
ATOM 2526 C C . ASP A 1 325 ? 6.936 -2.155 -27.843 1.00 97.69 325 ASP A C 1
ATOM 2528 O O . ASP A 1 325 ? 6.832 -2.719 -28.935 1.00 97.69 325 ASP A O 1
ATOM 2532 N N . GLY A 1 326 ? 6.189 -2.491 -26.795 1.00 97.81 326 GLY A N 1
ATOM 2533 C CA . GLY A 1 326 ? 5.223 -3.589 -26.825 1.00 97.81 326 GLY A CA 1
ATOM 2534 C C . GLY A 1 326 ? 5.814 -4.993 -26.650 1.00 97.81 326 GLY A C 1
ATOM 2535 O O . GLY A 1 326 ? 5.036 -5.925 -26.455 1.00 97.81 326 GLY A O 1
ATOM 2536 N N . ASP A 1 327 ? 7.142 -5.169 -26.667 1.00 98.50 327 ASP A N 1
ATOM 2537 C CA . ASP A 1 327 ? 7.750 -6.464 -26.332 1.00 98.50 327 ASP A CA 1
ATOM 2538 C C . ASP A 1 327 ? 7.480 -6.825 -24.863 1.00 98.50 327 ASP A C 1
ATOM 2540 O O . ASP A 1 327 ? 7.513 -5.973 -23.972 1.00 98.50 327 ASP A O 1
ATOM 2544 N N . ILE A 1 328 ? 7.268 -8.113 -24.598 1.00 98.69 328 ILE A N 1
ATOM 2545 C CA . ILE A 1 328 ? 7.055 -8.639 -23.250 1.00 98.69 328 ILE A CA 1
ATOM 2546 C C . ILE A 1 328 ? 8.410 -8.976 -22.635 1.00 98.69 328 ILE A C 1
ATOM 2548 O O . ILE A 1 328 ? 9.144 -9.818 -23.149 1.00 98.69 328 ILE A O 1
ATOM 2552 N N . ILE A 1 329 ? 8.736 -8.362 -21.504 1.00 98.62 329 ILE A N 1
ATOM 2553 C CA . ILE A 1 329 ? 9.953 -8.649 -20.746 1.00 98.62 329 ILE A CA 1
ATOM 2554 C C . ILE A 1 329 ? 9.553 -9.372 -19.463 1.00 98.62 329 ILE A C 1
ATOM 2556 O O . ILE A 1 329 ? 8.838 -8.811 -18.637 1.00 98.62 329 ILE A O 1
ATOM 2560 N N . CYS A 1 330 ? 10.025 -10.601 -19.271 1.00 98.62 330 CYS A N 1
ATOM 2561 C CA . CYS A 1 330 ? 9.767 -11.377 -18.058 1.00 98.62 330 CYS A CA 1
ATOM 2562 C C . CYS A 1 330 ? 11.060 -11.629 -17.287 1.00 98.62 330 CYS A C 1
ATOM 2564 O O . CYS A 1 330 ? 12.075 -12.016 -17.870 1.00 98.62 330 CYS A O 1
ATOM 2566 N N . ILE A 1 331 ? 11.004 -11.475 -15.967 1.00 97.12 331 ILE A N 1
ATOM 2567 C CA . ILE A 1 331 ? 12.113 -11.723 -15.050 1.00 97.12 331 ILE A CA 1
ATOM 2568 C C . ILE A 1 331 ? 11.663 -12.710 -13.979 1.00 97.12 331 ILE A C 1
ATOM 2570 O O . ILE A 1 331 ? 10.624 -12.523 -13.351 1.00 97.12 331 ILE A O 1
ATOM 2574 N N . LYS A 1 332 ? 12.469 -13.743 -13.751 1.00 96.50 332 LYS A N 1
ATOM 2575 C CA . LYS A 1 332 ? 12.376 -14.609 -12.577 1.00 96.50 332 LYS A CA 1
ATOM 2576 C C . LYS A 1 332 ? 13.480 -14.242 -11.613 1.00 96.50 332 LYS A C 1
ATOM 2578 O O . LYS A 1 332 ? 14.655 -14.279 -11.989 1.00 96.50 332 LYS A O 1
ATOM 2583 N N . ASP A 1 333 ? 13.101 -13.966 -10.376 1.00 93.75 333 ASP A N 1
ATOM 2584 C CA . ASP A 1 333 ? 14.047 -13.700 -9.308 1.00 93.75 333 ASP A CA 1
ATOM 2585 C C . ASP A 1 333 ? 13.580 -14.381 -8.017 1.00 93.75 333 ASP A C 1
ATOM 2587 O O . ASP A 1 333 ? 12.640 -13.956 -7.339 1.00 93.75 333 ASP A O 1
ATOM 2591 N N . GLY A 1 334 ? 14.201 -15.527 -7.735 1.00 92.94 334 GLY A N 1
ATOM 2592 C CA . GLY A 1 334 ? 13.795 -16.402 -6.646 1.00 92.94 334 GLY A CA 1
ATOM 2593 C C . GLY A 1 334 ? 12.383 -16.966 -6.830 1.00 92.94 334 GLY A C 1
ATOM 2594 O O . GLY A 1 334 ? 12.101 -17.643 -7.822 1.00 92.94 334 GLY A O 1
ATOM 2595 N N . VAL A 1 335 ? 11.508 -16.709 -5.854 1.00 96.25 335 VAL A N 1
ATOM 2596 C CA . VAL A 1 335 ? 10.106 -17.171 -5.834 1.00 96.25 335 VAL A CA 1
ATOM 2597 C C . VAL A 1 335 ? 9.115 -16.183 -6.444 1.00 96.25 335 VAL A C 1
ATOM 2599 O O . VAL A 1 335 ? 7.914 -16.443 -6.413 1.00 96.25 335 VAL A O 1
ATOM 2602 N N . SER A 1 336 ? 9.609 -15.071 -6.988 1.00 97.25 336 SER A N 1
ATOM 2603 C CA . SER A 1 336 ? 8.788 -13.991 -7.530 1.00 97.25 336 SER A CA 1
ATOM 2604 C C . SER A 1 336 ? 9.085 -13.759 -9.007 1.00 97.25 336 SER A C 1
ATOM 2606 O O . SER A 1 336 ? 10.200 -13.997 -9.490 1.00 97.25 336 SER A O 1
ATOM 2608 N N . TYR A 1 337 ? 8.069 -13.300 -9.731 1.00 98.38 337 TYR A N 1
ATOM 2609 C CA . TYR A 1 337 ? 8.109 -13.060 -11.166 1.00 98.38 337 TYR A CA 1
ATOM 2610 C C . TYR A 1 337 ? 7.695 -11.623 -11.469 1.00 98.38 337 TYR A C 1
ATOM 2612 O O . TYR A 1 337 ? 6.759 -11.094 -10.871 1.00 98.38 337 TYR A O 1
ATOM 2620 N N . LEU A 1 338 ? 8.398 -10.999 -12.410 1.00 98.56 338 LEU A N 1
ATOM 2621 C CA . LEU A 1 338 ? 8.117 -9.648 -12.883 1.00 98.56 338 LEU A CA 1
ATOM 2622 C C . LEU A 1 338 ? 7.856 -9.690 -14.389 1.00 98.56 338 LEU A C 1
ATOM 2624 O O . LEU A 1 338 ? 8.591 -10.345 -15.130 1.00 98.56 338 LEU A O 1
ATOM 2628 N N . GLY A 1 339 ? 6.832 -8.984 -14.844 1.00 98.69 339 GLY A N 1
ATOM 2629 C CA . GLY A 1 339 ? 6.473 -8.801 -16.244 1.00 98.69 339 GLY A CA 1
ATOM 2630 C C . GLY A 1 339 ? 6.418 -7.317 -16.584 1.00 98.69 339 GLY A C 1
ATOM 2631 O O . GLY A 1 339 ? 5.868 -6.530 -15.818 1.00 98.69 339 GLY A O 1
ATOM 2632 N N . PHE A 1 340 ? 6.969 -6.937 -17.733 1.00 98.75 340 PHE A N 1
ATOM 2633 C CA . PHE A 1 340 ? 6.966 -5.566 -18.235 1.00 98.75 340 PHE A CA 1
ATOM 2634 C C . PHE A 1 340 ? 6.565 -5.536 -19.700 1.00 98.75 340 PHE A C 1
ATOM 2636 O O . PHE A 1 340 ? 6.995 -6.388 -20.476 1.00 98.75 340 PHE A O 1
ATOM 2643 N N . ILE A 1 341 ? 5.814 -4.510 -20.087 1.00 98.75 341 ILE A N 1
ATOM 2644 C CA . ILE A 1 341 ? 5.599 -4.146 -21.487 1.00 98.75 341 ILE A CA 1
ATOM 2645 C C . ILE A 1 341 ? 5.938 -2.658 -21.616 1.00 98.75 341 ILE A C 1
ATOM 2647 O O . ILE A 1 341 ? 5.193 -1.829 -21.084 1.00 98.75 341 ILE A O 1
ATOM 2651 N N . PRO A 1 342 ? 7.062 -2.293 -22.259 1.00 98.56 342 PRO A N 1
ATOM 2652 C CA . PRO A 1 342 ? 7.411 -0.900 -22.512 1.00 98.56 342 PRO A CA 1
ATOM 2653 C C . PRO A 1 342 ? 6.362 -0.241 -23.409 1.00 98.56 342 PRO A C 1
ATOM 2655 O O . PRO A 1 342 ? 6.034 -0.764 -24.476 1.00 98.56 342 PRO A O 1
ATOM 2658 N N . VAL A 1 343 ? 5.845 0.914 -22.991 1.00 98.12 343 VAL A N 1
ATOM 2659 C CA . VAL A 1 343 ? 4.835 1.670 -23.739 1.00 98.12 343 VAL A CA 1
ATOM 2660 C C . VAL A 1 343 ? 5.403 3.023 -24.113 1.00 98.12 343 VAL A C 1
ATOM 2662 O O . VAL A 1 343 ? 5.785 3.799 -23.239 1.00 98.12 343 VAL A O 1
ATOM 2665 N N . VAL A 1 344 ? 5.415 3.328 -25.410 1.00 97.06 344 VAL A N 1
ATOM 2666 C CA . VAL A 1 344 ? 5.806 4.640 -25.924 1.00 97.06 344 VAL A CA 1
ATOM 2667 C C . VAL A 1 344 ? 4.790 5.121 -26.952 1.00 97.06 344 VAL A C 1
ATOM 2669 O O . VAL A 1 344 ? 4.385 4.384 -27.847 1.00 97.06 344 VAL A O 1
ATOM 2672 N N . VAL A 1 345 ? 4.383 6.382 -26.826 1.00 96.56 345 VAL A N 1
ATOM 2673 C CA . VAL A 1 345 ? 3.418 7.047 -27.704 1.00 96.56 345 VAL A CA 1
ATOM 2674 C C . VAL A 1 345 ? 4.026 8.347 -28.208 1.00 96.56 345 VAL A C 1
ATOM 2676 O O . VAL A 1 345 ? 4.579 9.120 -27.426 1.00 96.56 345 VAL A O 1
ATOM 2679 N N . ASN A 1 346 ? 3.903 8.593 -29.516 1.00 94.62 346 ASN A N 1
ATOM 2680 C CA . ASN A 1 346 ? 4.505 9.739 -30.206 1.00 94.62 346 ASN A CA 1
ATOM 2681 C C . ASN A 1 346 ? 6.014 9.892 -29.909 1.00 94.62 346 ASN A C 1
ATOM 2683 O O . ASN A 1 346 ? 6.432 10.962 -29.463 1.00 94.62 346 ASN A O 1
ATOM 2687 N N . PRO A 1 347 ? 6.834 8.839 -30.102 1.00 94.06 347 PRO A N 1
ATOM 2688 C CA . PRO A 1 347 ? 8.267 8.931 -29.849 1.00 94.06 347 PRO A CA 1
ATOM 2689 C C . PRO A 1 347 ? 8.915 10.035 -30.689 1.00 94.06 347 PRO A C 1
ATOM 2691 O O . PRO A 1 347 ? 8.482 10.329 -31.805 1.00 94.06 347 PRO A O 1
ATOM 2694 N N . LEU A 1 348 ? 9.990 10.605 -30.156 1.00 91.94 348 LEU A N 1
ATOM 2695 C CA . LEU A 1 348 ? 10.877 11.505 -30.882 1.00 91.94 348 LEU A CA 1
ATOM 2696 C C . LEU A 1 348 ? 11.948 10.682 -31.620 1.00 91.94 348 LEU A C 1
ATOM 2698 O O . LEU A 1 348 ? 11.836 9.463 -31.781 1.00 91.94 348 LEU A O 1
ATOM 2702 N N . GLU A 1 349 ? 13.005 11.347 -32.081 1.00 91.31 349 GLU A N 1
ATOM 2703 C CA . GLU A 1 349 ? 14.154 10.667 -32.675 1.00 91.31 349 GLU A CA 1
ATOM 2704 C C . GLU A 1 349 ? 14.854 9.778 -31.639 1.00 91.31 349 GLU A C 1
ATOM 2706 O O . GLU A 1 349 ? 15.291 10.234 -30.581 1.00 91.31 349 GLU A O 1
ATOM 2711 N N . ARG A 1 350 ? 14.973 8.488 -31.951 1.00 93.44 350 ARG A N 1
ATOM 2712 C CA . ARG A 1 350 ? 15.674 7.520 -31.111 1.00 93.44 350 ARG A CA 1
ATOM 2713 C C . ARG A 1 350 ? 16.305 6.437 -31.970 1.00 93.44 350 ARG A C 1
ATOM 2715 O O . ARG A 1 350 ? 15.632 5.790 -32.767 1.00 93.44 350 ARG A O 1
ATOM 2722 N N . ASN A 1 351 ? 17.597 6.206 -31.774 1.00 91.19 351 ASN A N 1
ATOM 2723 C CA . ASN A 1 351 ? 18.317 5.104 -32.422 1.00 91.19 351 ASN A CA 1
ATOM 2724 C C . ASN A 1 351 ? 18.048 3.731 -31.768 1.00 91.19 351 ASN A C 1
ATOM 2726 O O . ASN A 1 351 ? 18.453 2.696 -32.297 1.00 91.19 351 ASN A O 1
ATOM 2730 N N . ARG A 1 352 ? 17.377 3.710 -30.609 1.00 92.44 352 ARG A N 1
ATOM 2731 C CA . ARG A 1 352 ? 16.976 2.508 -29.871 1.00 92.44 352 ARG A CA 1
ATOM 2732 C C . ARG A 1 352 ? 15.640 2.758 -29.181 1.00 92.44 352 ARG A C 1
ATOM 2734 O O . ARG A 1 352 ? 15.462 3.810 -28.576 1.00 92.44 352 ARG A O 1
ATOM 2741 N N . GLN A 1 353 ? 14.721 1.797 -29.272 1.00 96.69 353 GLN A N 1
ATOM 2742 C CA . GLN A 1 353 ? 13.412 1.889 -28.614 1.00 96.69 353 GLN A CA 1
ATOM 2743 C C . GLN A 1 353 ? 13.532 1.536 -27.135 1.00 96.69 353 GLN A C 1
ATOM 2745 O O . GLN A 1 353 ? 13.317 2.390 -26.277 1.00 96.69 353 GLN A O 1
ATOM 2750 N N . VAL A 1 354 ? 13.970 0.303 -26.857 1.00 97.38 354 VAL A N 1
ATOM 2751 C CA . VAL A 1 354 ? 14.153 -0.196 -25.497 1.00 97.38 354 VAL A CA 1
ATOM 2752 C C . VAL A 1 354 ? 15.569 -0.726 -25.315 1.00 97.38 354 VAL A C 1
ATOM 2754 O O . VAL A 1 354 ? 16.101 -1.447 -26.165 1.00 97.38 354 VAL A O 1
ATOM 2757 N N . GLU A 1 355 ? 16.192 -0.357 -24.200 1.00 94.94 355 GLU A N 1
ATOM 2758 C CA . GLU A 1 355 ? 17.475 -0.902 -23.761 1.00 94.94 355 GLU A CA 1
ATOM 2759 C C . GLU A 1 355 ? 17.309 -1.582 -22.412 1.00 94.94 355 GLU A C 1
ATOM 2761 O O . GLU A 1 355 ? 16.794 -0.980 -21.474 1.00 94.94 355 GLU A O 1
ATOM 2766 N N . ILE A 1 356 ? 17.786 -2.818 -22.316 1.00 93.62 356 ILE A N 1
ATOM 2767 C CA . ILE A 1 356 ? 17.939 -3.511 -21.047 1.00 93.62 356 ILE A CA 1
ATOM 2768 C C . ILE A 1 356 ? 19.434 -3.560 -20.768 1.00 93.62 356 ILE A C 1
ATOM 2770 O O . ILE A 1 356 ? 20.187 -4.149 -21.544 1.00 93.62 356 ILE A O 1
ATOM 2774 N N . SER A 1 357 ? 19.876 -2.929 -19.691 1.00 88.50 357 SER A N 1
ATOM 2775 C CA . SER A 1 357 ? 21.288 -2.907 -19.325 1.00 88.50 357 SER A CA 1
ATOM 2776 C C . SER A 1 357 ? 21.477 -3.307 -17.878 1.00 88.50 357 SER A C 1
ATOM 2778 O O . SER A 1 357 ? 20.604 -3.081 -17.043 1.00 88.50 357 SER A O 1
ATOM 2780 N N . TYR A 1 358 ? 22.608 -3.939 -17.591 1.00 84.06 358 TYR A N 1
ATOM 2781 C CA . TYR A 1 358 ? 22.962 -4.298 -16.231 1.00 84.06 358 TYR A CA 1
ATOM 2782 C C . TYR A 1 358 ? 24.179 -3.511 -15.766 1.00 84.06 358 TYR A C 1
ATOM 2784 O O . TYR A 1 358 ? 25.228 -3.498 -16.411 1.00 84.06 358 TYR A O 1
ATOM 2792 N N . GLU A 1 359 ? 24.021 -2.892 -14.609 1.00 79.19 359 GLU A N 1
ATOM 2793 C CA . GLU A 1 359 ? 25.017 -2.109 -13.910 1.00 79.19 359 GLU A CA 1
ATOM 2794 C C . GLU A 1 359 ? 24.860 -2.414 -12.424 1.00 79.19 359 GLU A C 1
ATOM 2796 O O . GLU A 1 359 ? 24.035 -1.788 -11.763 1.00 79.19 359 GLU A O 1
ATOM 2801 N N . TYR A 1 360 ? 25.615 -3.398 -11.909 1.00 77.62 360 TYR A N 1
ATOM 2802 C CA . TYR A 1 360 ? 25.448 -3.889 -10.534 1.00 77.62 360 TYR A CA 1
ATOM 2803 C C . TYR A 1 360 ? 25.268 -2.728 -9.542 1.00 77.62 360 TYR A C 1
ATOM 2805 O O . TYR A 1 360 ? 26.053 -1.772 -9.609 1.00 77.62 360 TYR A O 1
ATOM 2813 N N . PRO A 1 361 ? 24.293 -2.816 -8.614 1.00 82.12 361 PRO A N 1
ATOM 2814 C CA . PRO A 1 361 ? 23.349 -3.917 -8.362 1.00 82.12 361 PRO A CA 1
ATOM 2815 C C . PRO A 1 361 ? 22.066 -3.830 -9.208 1.00 82.12 361 PRO A C 1
ATOM 2817 O O . PRO A 1 361 ? 21.068 -4.483 -8.909 1.00 82.12 361 PRO A O 1
ATOM 2820 N N . THR A 1 362 ? 22.046 -2.983 -10.235 1.00 85.81 362 THR A N 1
ATOM 2821 C CA . THR A 1 362 ? 20.813 -2.559 -10.892 1.00 85.81 362 THR A CA 1
ATOM 2822 C C . THR A 1 362 ? 20.710 -3.085 -12.317 1.00 85.81 362 THR A C 1
ATOM 2824 O O . THR A 1 362 ? 21.589 -2.896 -13.155 1.00 85.81 362 THR A O 1
ATOM 2827 N N . LEU A 1 363 ? 19.580 -3.713 -12.620 1.00 90.38 363 LEU A N 1
ATOM 2828 C CA . LEU A 1 363 ? 19.122 -3.933 -13.983 1.00 90.38 363 LEU A CA 1
ATOM 2829 C C . LEU A 1 363 ? 18.208 -2.768 -14.373 1.00 90.38 363 LEU A C 1
ATOM 2831 O O . LEU A 1 363 ? 17.183 -2.540 -13.731 1.00 90.38 363 LEU A O 1
ATOM 2835 N N . PHE A 1 364 ? 18.562 -2.055 -15.434 1.00 91.62 364 PHE A N 1
ATOM 2836 C CA . PHE A 1 364 ? 17.748 -0.990 -16.000 1.00 91.62 364 PHE A CA 1
ATOM 2837 C C . PHE A 1 364 ? 16.998 -1.475 -17.233 1.00 91.62 364 PHE A C 1
ATOM 2839 O O . PHE A 1 364 ? 17.575 -2.126 -18.103 1.00 91.62 364 PHE A O 1
ATOM 2846 N N . ILE A 1 365 ? 15.726 -1.099 -17.329 1.00 95.38 365 ILE A N 1
ATOM 2847 C CA . ILE A 1 365 ? 14.910 -1.224 -18.535 1.00 95.38 365 ILE A CA 1
ATOM 2848 C C . ILE A 1 365 ? 14.490 0.189 -18.932 1.00 95.38 365 ILE A C 1
ATOM 2850 O O . ILE A 1 365 ? 13.673 0.809 -18.253 1.00 95.38 365 ILE A O 1
ATOM 2854 N N . HIS A 1 366 ? 15.063 0.703 -20.016 1.00 95.50 366 HIS A N 1
ATOM 2855 C CA . HIS A 1 366 ? 14.822 2.051 -20.523 1.00 95.50 366 HIS A CA 1
ATOM 2856 C C . HIS A 1 366 ? 13.867 2.011 -21.713 1.00 95.50 366 HIS A C 1
ATOM 2858 O O . HIS A 1 366 ? 14.192 1.385 -22.719 1.00 95.50 366 HIS A O 1
ATOM 2864 N N . ALA A 1 367 ? 12.743 2.720 -21.634 1.00 96.81 367 ALA A N 1
ATOM 2865 C CA . ALA A 1 367 ? 11.829 2.972 -22.747 1.00 96.81 367 ALA A CA 1
ATOM 2866 C C . ALA A 1 367 ? 12.039 4.404 -23.263 1.00 96.81 367 ALA A C 1
ATOM 2868 O O . ALA A 1 367 ? 11.569 5.372 -22.654 1.00 96.81 367 ALA A O 1
ATOM 2869 N N . PHE A 1 368 ? 12.793 4.557 -24.357 1.00 95.88 368 PHE A N 1
ATOM 2870 C CA . PHE A 1 368 ? 13.225 5.869 -24.841 1.00 95.88 368 PHE A CA 1
ATOM 2871 C C . PHE A 1 368 ? 12.117 6.607 -25.594 1.00 95.88 368 PHE A C 1
ATOM 2873 O O . PHE A 1 368 ? 11.550 6.095 -26.560 1.00 95.88 368 PHE A O 1
ATOM 2880 N N . LEU A 1 369 ? 11.897 7.863 -25.205 1.00 94.50 369 LEU A N 1
ATOM 2881 C CA . LEU A 1 369 ? 11.231 8.881 -26.017 1.00 94.50 3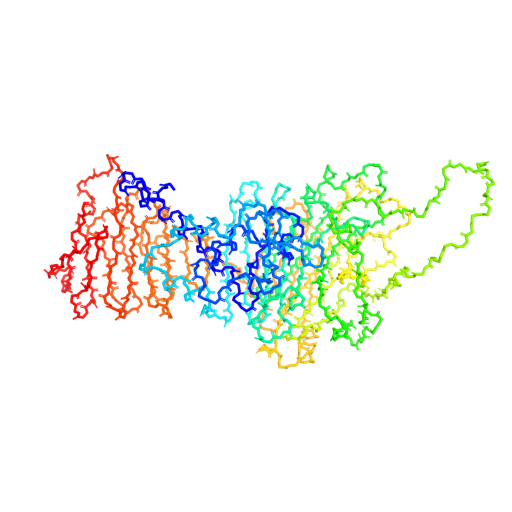69 LEU A CA 1
ATOM 2882 C C . LEU A 1 369 ? 12.186 9.500 -27.023 1.00 94.50 369 LEU A C 1
ATOM 2884 O O . LEU A 1 369 ? 11.801 9.734 -28.162 1.00 94.50 369 LEU A O 1
ATOM 2888 N N . TYR A 1 370 ? 13.412 9.775 -26.581 1.00 93.50 370 TYR A N 1
ATOM 2889 C CA . TYR A 1 370 ? 14.459 10.402 -27.372 1.00 93.50 370 TYR A CA 1
ATOM 2890 C C . TYR A 1 370 ? 15.793 9.736 -27.071 1.00 93.50 370 TYR A C 1
ATOM 2892 O O . TYR A 1 370 ? 16.085 9.448 -25.909 1.00 93.50 370 TYR A O 1
ATOM 2900 N N . ARG A 1 371 ? 16.609 9.526 -28.103 1.00 93.62 371 ARG A N 1
ATOM 2901 C CA . ARG A 1 371 ? 18.015 9.146 -27.956 1.00 93.62 371 ARG A CA 1
ATOM 2902 C C . ARG A 1 371 ? 18.795 9.505 -29.214 1.00 93.62 371 ARG A C 1
ATOM 2904 O O . ARG A 1 371 ? 18.657 8.830 -30.235 1.00 93.62 371 ARG A O 1
ATOM 2911 N N . GLY A 1 372 ? 19.638 10.526 -29.118 1.00 90.50 372 GLY A N 1
ATOM 2912 C CA . GLY A 1 372 ? 20.377 11.069 -30.252 1.00 90.50 372 GLY A CA 1
ATOM 2913 C C . GLY A 1 372 ? 21.794 11.508 -29.898 1.00 90.50 372 GLY A C 1
ATOM 2914 O O . GLY A 1 372 ? 22.197 11.536 -28.738 1.00 90.50 372 GLY A O 1
ATOM 2915 N N . THR A 1 373 ? 22.560 11.843 -30.934 1.00 88.69 373 THR A N 1
ATOM 2916 C CA . THR A 1 373 ? 23.906 12.429 -30.812 1.00 88.69 373 THR A CA 1
ATOM 2917 C C . THR A 1 373 ? 23.877 13.954 -30.704 1.00 88.69 373 THR A C 1
ATOM 2919 O O . THR A 1 373 ? 24.879 14.563 -30.343 1.00 88.69 373 THR A O 1
ATOM 2922 N N . LYS A 1 374 ? 22.733 14.578 -31.004 1.00 89.81 374 LYS A N 1
ATOM 2923 C CA . LYS A 1 374 ? 22.496 16.018 -30.866 1.00 89.81 374 LYS A CA 1
ATOM 2924 C C . LYS A 1 374 ? 21.645 16.286 -29.628 1.00 89.81 374 LYS A C 1
ATOM 2926 O O . LYS A 1 374 ? 20.941 15.404 -29.154 1.00 89.81 374 LYS A O 1
ATOM 2931 N N . GLY A 1 375 ? 21.714 17.502 -29.093 1.00 89.19 375 GLY A N 1
ATOM 2932 C CA . GLY A 1 375 ? 20.789 17.923 -28.043 1.00 89.19 375 GLY A CA 1
ATOM 2933 C C . GLY A 1 375 ? 19.365 18.036 -28.588 1.00 89.19 375 GLY A C 1
ATOM 2934 O O . GLY A 1 375 ? 19.159 18.616 -29.653 1.00 89.19 375 GLY A O 1
ATOM 2935 N N . LEU A 1 376 ? 18.387 17.506 -27.856 1.00 89.38 376 LEU A N 1
ATOM 2936 C CA . LEU A 1 376 ? 16.974 17.701 -28.155 1.00 89.38 376 LEU A CA 1
ATOM 2937 C C . LEU A 1 376 ? 16.597 19.182 -28.015 1.00 89.38 376 LEU A C 1
ATOM 2939 O O . LEU A 1 376 ? 16.860 19.802 -26.984 1.00 89.38 376 LEU A O 1
ATOM 2943 N N . ASP A 1 377 ? 15.903 19.715 -29.020 1.00 88.62 377 ASP A N 1
ATOM 2944 C CA . ASP A 1 377 ? 15.227 21.009 -28.928 1.00 88.62 377 ASP A CA 1
ATOM 2945 C C . ASP A 1 377 ? 13.991 20.889 -28.022 1.00 88.62 377 ASP A C 1
ATOM 2947 O O . ASP A 1 377 ? 12.913 20.440 -28.431 1.00 88.62 377 ASP A O 1
ATOM 2951 N N . MET A 1 378 ? 14.168 21.281 -26.762 1.00 84.44 378 MET A N 1
ATOM 2952 C CA . MET A 1 378 ? 13.120 21.212 -25.750 1.00 84.44 378 MET A CA 1
ATOM 2953 C C . MET A 1 378 ? 11.962 22.175 -26.041 1.00 84.44 378 MET A C 1
ATOM 2955 O O . MET A 1 378 ? 10.808 21.819 -25.807 1.00 84.44 378 MET A O 1
ATOM 2959 N N . ASN A 1 379 ? 12.225 23.351 -26.625 1.00 84.75 379 ASN A N 1
ATOM 2960 C CA . ASN A 1 379 ? 11.172 24.308 -26.979 1.00 84.75 379 ASN A CA 1
ATOM 2961 C C . ASN A 1 379 ? 10.233 23.715 -28.027 1.00 84.75 379 ASN A C 1
ATOM 2963 O O . ASN A 1 379 ? 9.009 23.811 -27.903 1.00 84.75 379 ASN A O 1
ATOM 2967 N N . ARG A 1 380 ? 10.791 23.047 -29.041 1.00 84.31 380 ARG A N 1
ATOM 2968 C CA . ARG A 1 380 ? 9.987 22.332 -30.036 1.00 84.31 380 ARG A CA 1
ATOM 2969 C C . ARG A 1 380 ? 9.117 21.255 -29.390 1.00 84.31 380 ARG A C 1
ATOM 2971 O O . ARG A 1 380 ? 7.957 21.112 -29.767 1.00 84.31 380 ARG A O 1
ATOM 2978 N N . TYR A 1 381 ? 9.636 20.527 -28.404 1.00 83.44 381 TYR A N 1
ATOM 2979 C CA . TYR A 1 381 ? 8.860 19.523 -27.676 1.00 83.44 381 TYR A CA 1
ATOM 2980 C C . TYR A 1 381 ? 7.728 20.138 -26.829 1.00 83.44 381 TYR A C 1
ATOM 2982 O O . TYR A 1 381 ? 6.569 19.708 -26.904 1.00 83.44 381 TYR A O 1
ATOM 2990 N N . TYR A 1 382 ? 8.022 21.168 -26.033 1.00 85.06 382 TYR A N 1
ATOM 2991 C CA . TYR A 1 382 ? 7.017 21.806 -25.176 1.00 85.06 382 TYR A CA 1
ATOM 2992 C C . TYR A 1 382 ? 5.917 22.504 -25.970 1.00 85.06 382 TYR A C 1
ATOM 2994 O O . TYR A 1 382 ? 4.790 22.590 -25.485 1.00 85.06 382 TYR A O 1
ATOM 3002 N N . ASN A 1 383 ? 6.185 22.866 -27.223 1.00 84.69 383 ASN A N 1
ATOM 3003 C CA . ASN A 1 383 ? 5.189 23.404 -28.148 1.00 84.69 383 ASN A CA 1
ATOM 3004 C C . ASN A 1 383 ? 4.566 22.348 -29.077 1.00 84.69 383 ASN A C 1
ATOM 3006 O O . ASN A 1 383 ? 3.634 22.659 -29.813 1.00 84.69 383 ASN A O 1
ATOM 3010 N N . ALA A 1 384 ? 5.028 21.092 -29.038 1.00 85.12 384 ALA A N 1
ATOM 3011 C CA . ALA A 1 384 ? 4.480 20.031 -29.878 1.00 85.12 384 ALA A CA 1
ATOM 3012 C C . ALA A 1 384 ? 3.009 19.759 -29.537 1.00 85.12 384 ALA A C 1
ATOM 3014 O O . ALA A 1 384 ? 2.653 19.608 -28.366 1.00 85.12 384 ALA A O 1
ATOM 3015 N N . GLU A 1 385 ? 2.165 19.646 -30.561 1.00 83.75 385 GLU A N 1
ATOM 3016 C CA . GLU A 1 385 ? 0.751 19.297 -30.394 1.00 83.75 385 GLU A CA 1
ATOM 3017 C C . GLU A 1 385 ? 0.579 17.869 -29.854 1.00 83.75 385 GLU A C 1
ATOM 3019 O O . GLU A 1 385 ? -0.256 17.615 -28.988 1.00 83.75 385 GLU A O 1
ATOM 3024 N N . LYS A 1 386 ? 1.420 16.946 -30.333 1.00 88.12 386 LYS A N 1
ATOM 3025 C CA . LYS A 1 386 ? 1.495 15.564 -29.859 1.00 88.12 386 LYS A CA 1
ATOM 3026 C C . LYS A 1 386 ? 2.611 15.446 -28.832 1.00 88.12 386 LYS A C 1
ATOM 3028 O O . LYS A 1 386 ? 3.787 15.514 -29.187 1.00 88.12 386 LYS A O 1
ATOM 3033 N N . LYS A 1 387 ? 2.255 15.272 -27.561 1.00 90.00 387 LYS A N 1
ATOM 3034 C CA . LYS A 1 387 ? 3.247 15.065 -26.499 1.00 90.00 387 LYS A CA 1
ATOM 3035 C C . LYS A 1 387 ? 3.767 13.632 -26.534 1.00 90.00 387 LYS A C 1
ATOM 3037 O O . LYS A 1 387 ? 2.979 12.686 -26.610 1.00 90.00 387 LYS A O 1
ATOM 3042 N N . ALA A 1 388 ? 5.089 13.486 -26.473 1.00 92.19 388 ALA A N 1
ATOM 3043 C CA . ALA A 1 388 ? 5.722 12.180 -26.360 1.00 92.19 388 ALA A CA 1
ATOM 3044 C C . ALA A 1 388 ? 5.510 11.642 -24.940 1.00 92.19 388 ALA A C 1
ATOM 3046 O O . ALA A 1 388 ? 5.708 12.354 -23.956 1.00 92.19 388 ALA A O 1
ATOM 3047 N N . THR A 1 389 ? 5.068 10.396 -24.839 1.00 94.69 389 THR A N 1
ATOM 3048 C CA . THR A 1 389 ? 4.701 9.758 -23.569 1.00 94.69 389 THR A CA 1
ATOM 3049 C C . THR A 1 389 ? 5.351 8.389 -23.496 1.00 94.69 389 THR A C 1
ATOM 3051 O O . THR A 1 389 ? 5.303 7.645 -24.472 1.00 94.69 389 THR A O 1
ATOM 3054 N N . ALA A 1 390 ? 5.981 8.066 -22.369 1.00 95.88 390 ALA A N 1
ATOM 3055 C CA . ALA A 1 390 ? 6.607 6.771 -22.130 1.00 95.88 390 ALA A CA 1
ATOM 3056 C C . ALA A 1 390 ? 6.201 6.215 -20.768 1.00 95.88 390 ALA A C 1
ATOM 3058 O O . ALA A 1 390 ? 5.826 6.955 -19.858 1.00 95.88 390 ALA A O 1
ATOM 3059 N N . GLY A 1 391 ? 6.310 4.905 -20.625 1.00 96.81 391 GLY A N 1
ATOM 3060 C CA . GLY A 1 391 ? 6.040 4.218 -19.380 1.00 96.81 391 GLY A CA 1
ATOM 3061 C C . GLY A 1 391 ? 6.011 2.714 -19.573 1.00 96.81 391 GLY A C 1
ATOM 3062 O O . GLY A 1 391 ? 6.607 2.185 -20.513 1.00 96.81 391 GLY A O 1
ATOM 3063 N N . PHE A 1 392 ? 5.314 2.030 -18.675 1.00 98.50 392 PHE A N 1
ATOM 3064 C CA . PHE A 1 392 ? 5.269 0.576 -18.651 1.00 98.50 392 PHE A CA 1
ATOM 3065 C C . PHE A 1 392 ? 3.889 0.081 -18.236 1.00 98.50 392 PHE A C 1
ATOM 3067 O O . PHE A 1 392 ? 3.247 0.635 -17.340 1.00 98.50 392 PHE A O 1
ATOM 3074 N N . VAL A 1 393 ? 3.475 -1.022 -18.850 1.00 98.75 393 VAL A N 1
ATOM 3075 C CA . VAL A 1 393 ? 2.608 -1.981 -18.169 1.00 98.75 393 VAL A CA 1
ATOM 3076 C C . VAL A 1 393 ? 3.491 -2.888 -17.328 1.00 98.75 393 VAL A C 1
ATOM 3078 O O . VAL A 1 393 ? 4.576 -3.275 -17.769 1.00 98.75 393 VAL A O 1
ATOM 3081 N N . MET A 1 394 ? 3.034 -3.217 -16.128 1.00 98.50 394 MET A N 1
ATOM 3082 C CA . MET A 1 394 ? 3.756 -4.061 -15.193 1.00 98.50 394 MET A CA 1
ATOM 3083 C C . MET A 1 394 ? 2.844 -5.089 -14.547 1.00 98.50 394 MET A C 1
ATOM 3085 O O . MET A 1 394 ? 1.738 -4.753 -14.128 1.00 98.50 394 MET A O 1
ATOM 3089 N N . GLU A 1 395 ? 3.366 -6.300 -14.380 1.00 98.69 395 GLU A N 1
ATOM 3090 C CA . GLU A 1 395 ? 2.793 -7.319 -13.507 1.00 98.69 395 GLU A CA 1
ATOM 3091 C C . GLU A 1 395 ? 3.859 -7.864 -12.558 1.00 98.69 395 GLU A C 1
ATOM 3093 O O . GLU A 1 395 ? 4.981 -8.160 -12.966 1.00 98.69 395 GLU A O 1
ATOM 3098 N N . MET A 1 396 ? 3.509 -8.012 -11.288 1.00 98.69 396 MET A N 1
ATOM 3099 C CA . MET A 1 396 ? 4.255 -8.799 -10.317 1.00 98.69 396 MET A CA 1
ATOM 3100 C C . MET A 1 396 ? 3.386 -9.968 -9.879 1.00 98.69 396 MET A C 1
ATOM 3102 O O . MET A 1 396 ? 2.182 -9.804 -9.701 1.00 98.69 396 MET A O 1
ATOM 3106 N N . ALA A 1 397 ? 4.005 -11.130 -9.719 1.00 98.50 397 ALA A N 1
ATOM 3107 C CA . ALA A 1 397 ? 3.366 -12.339 -9.226 1.00 98.50 397 ALA A CA 1
ATOM 3108 C C . ALA A 1 397 ? 4.393 -13.201 -8.481 1.00 98.50 397 ALA A C 1
ATOM 3110 O O . ALA A 1 397 ? 5.591 -12.903 -8.472 1.00 98.50 397 ALA A O 1
ATOM 3111 N N . ASP A 1 398 ? 3.949 -14.299 -7.880 1.00 98.06 398 ASP A N 1
ATOM 3112 C CA . ASP A 1 398 ? 4.840 -15.258 -7.234 1.00 98.06 398 ASP A CA 1
ATOM 3113 C C . ASP A 1 398 ? 4.422 -16.714 -7.469 1.00 98.06 398 ASP A C 1
ATOM 3115 O O . ASP A 1 398 ? 3.431 -17.009 -8.143 1.00 98.06 398 ASP A O 1
ATOM 3119 N N . ALA A 1 399 ? 5.215 -17.631 -6.912 1.00 96.88 399 ALA A N 1
ATOM 3120 C CA . ALA A 1 399 ? 5.014 -19.071 -7.025 1.00 96.88 399 ALA A CA 1
ATOM 3121 C C . ALA A 1 399 ? 3.654 -19.571 -6.485 1.00 96.88 399 ALA A C 1
ATOM 3123 O O . ALA A 1 399 ? 3.252 -20.691 -6.800 1.00 96.88 399 ALA A O 1
ATOM 3124 N N . THR A 1 400 ? 2.948 -18.775 -5.671 1.00 97.44 400 THR A N 1
ATOM 3125 C CA . THR A 1 400 ? 1.605 -19.114 -5.172 1.00 97.44 400 THR A CA 1
ATOM 3126 C C . THR A 1 400 ? 0.507 -18.794 -6.187 1.00 97.44 400 THR A C 1
ATOM 3128 O O . THR A 1 400 ? -0.535 -19.444 -6.177 1.00 97.44 400 THR A O 1
ATOM 3131 N N . GLU A 1 401 ? 0.749 -17.834 -7.084 1.00 98.06 401 GLU A N 1
ATOM 3132 C CA . GLU A 1 401 ? -0.162 -17.472 -8.175 1.00 98.06 401 GLU A CA 1
ATOM 3133 C C . GLU A 1 401 ? 0.129 -18.282 -9.443 1.00 98.06 401 GLU A C 1
ATOM 3135 O O . GLU A 1 401 ? -0.786 -18.796 -10.087 1.00 98.06 401 GLU A O 1
ATOM 3140 N N . TYR A 1 402 ? 1.411 -18.448 -9.775 1.00 98.31 402 TYR A N 1
ATOM 3141 C CA . TYR A 1 402 ? 1.871 -19.250 -10.905 1.00 98.31 402 TYR A CA 1
ATOM 3142 C C . TYR A 1 402 ? 2.889 -20.277 -10.403 1.00 98.31 402 TYR A C 1
ATOM 3144 O O . TYR A 1 402 ? 3.991 -19.893 -10.037 1.00 98.31 402 TYR A O 1
ATOM 3152 N N . PRO A 1 403 ? 2.603 -21.590 -10.430 1.00 97.25 403 PRO A N 1
ATOM 3153 C CA . PRO A 1 403 ? 3.513 -22.590 -9.854 1.00 97.25 403 PRO A CA 1
ATOM 3154 C C . PRO A 1 403 ? 4.914 -22.625 -10.482 1.00 97.25 403 PRO A C 1
ATOM 3156 O O . PRO A 1 403 ? 5.857 -23.149 -9.892 1.00 97.25 403 PRO A O 1
ATOM 3159 N N . THR A 1 404 ? 5.055 -22.109 -11.705 1.00 98.06 404 THR A N 1
ATOM 3160 C CA . THR A 1 404 ? 6.329 -22.031 -12.418 1.00 98.06 404 THR A CA 1
ATOM 3161 C C . THR A 1 404 ? 6.458 -20.704 -13.153 1.00 98.06 404 THR A C 1
ATOM 3163 O O . THR A 1 404 ? 5.469 -20.101 -13.574 1.00 98.06 404 THR A O 1
ATOM 3166 N N . PHE A 1 405 ? 7.701 -20.293 -13.403 1.00 98.06 405 PHE A N 1
ATOM 3167 C CA . PHE A 1 405 ? 7.971 -19.124 -14.236 1.00 98.06 405 PHE A CA 1
ATOM 3168 C C . PHE A 1 405 ? 7.458 -19.303 -15.671 1.00 98.06 405 PHE A C 1
ATOM 3170 O O . PHE A 1 405 ? 7.020 -18.345 -16.295 1.00 98.06 405 PHE A O 1
ATOM 3177 N N . ASP A 1 406 ? 7.440 -20.530 -16.189 1.00 98.50 406 ASP A N 1
ATOM 3178 C CA . ASP A 1 406 ? 6.895 -20.829 -17.516 1.00 98.50 406 ASP A CA 1
ATOM 3179 C C . ASP A 1 406 ? 5.385 -20.600 -17.583 1.00 98.50 406 ASP A C 1
ATOM 3181 O O . ASP A 1 406 ? 4.900 -20.066 -18.581 1.00 98.50 406 ASP A O 1
ATOM 3185 N N . ALA A 1 407 ? 4.656 -20.923 -16.510 1.00 98.62 407 ALA A N 1
ATOM 3186 C CA . ALA A 1 407 ? 3.238 -20.598 -16.389 1.00 98.62 407 ALA A CA 1
ATOM 3187 C C . ALA A 1 407 ? 3.011 -19.078 -16.380 1.00 98.62 407 ALA A C 1
ATOM 3189 O O . ALA A 1 407 ? 2.145 -18.593 -17.105 1.00 98.62 407 ALA A O 1
ATOM 3190 N N . PHE A 1 408 ? 3.834 -18.322 -15.645 1.00 98.75 408 PHE A N 1
ATOM 3191 C CA . PHE A 1 408 ? 3.770 -16.858 -15.655 1.00 98.75 408 PHE A CA 1
ATOM 3192 C C . PHE A 1 408 ? 4.088 -16.266 -17.037 1.00 98.75 408 PHE A C 1
ATOM 3194 O O . PHE A 1 408 ? 3.357 -15.413 -17.533 1.00 98.75 408 PHE A O 1
ATOM 3201 N N . ARG A 1 409 ? 5.137 -16.750 -17.716 1.00 98.56 409 ARG A N 1
ATOM 3202 C CA . ARG A 1 409 ? 5.476 -16.314 -19.083 1.00 98.56 409 ARG A CA 1
ATOM 3203 C C . ARG A 1 409 ? 4.364 -16.637 -20.074 1.00 98.56 409 ARG A C 1
ATOM 3205 O O . ARG A 1 409 ? 4.069 -15.819 -20.938 1.00 98.56 409 ARG A O 1
ATOM 3212 N N . LYS A 1 410 ? 3.744 -17.816 -19.957 1.00 98.56 410 LYS A N 1
ATOM 3213 C CA . LYS A 1 410 ? 2.583 -18.187 -20.773 1.00 98.56 410 LYS A CA 1
ATOM 3214 C C . LYS A 1 410 ? 1.437 -17.198 -20.560 1.00 98.56 410 LYS A C 1
ATOM 3216 O O . LYS A 1 410 ? 0.931 -16.680 -21.545 1.00 98.56 410 LYS A O 1
ATOM 3221 N N . HIS A 1 411 ? 1.102 -16.890 -19.309 1.00 98.56 411 HIS A N 1
ATOM 3222 C CA . HIS A 1 411 ? 0.103 -15.871 -18.975 1.00 98.56 411 HIS A CA 1
ATOM 3223 C C . HIS A 1 411 ? 0.444 -14.511 -19.597 1.00 98.56 411 HIS A C 1
ATOM 3225 O O . HIS A 1 411 ? -0.383 -13.932 -20.294 1.00 98.56 411 HIS A O 1
ATOM 3231 N N . MET A 1 412 ? 1.687 -14.042 -19.456 1.00 98.69 412 MET A N 1
ATOM 3232 C CA . MET A 1 412 ? 2.113 -12.762 -20.032 1.00 98.69 412 MET A CA 1
ATOM 3233 C C . MET A 1 412 ? 1.988 -12.705 -21.563 1.00 98.69 412 MET A C 1
ATOM 3235 O O . MET A 1 412 ? 1.805 -11.619 -22.096 1.00 98.69 412 MET A O 1
ATOM 3239 N N . ARG A 1 413 ? 2.045 -13.834 -22.284 1.00 98.19 413 ARG A N 1
ATOM 3240 C CA . ARG A 1 413 ? 1.801 -13.881 -23.742 1.00 98.19 413 ARG A CA 1
ATOM 3241 C C . ARG A 1 413 ? 0.325 -13.756 -24.122 1.00 98.19 413 ARG A C 1
ATOM 3243 O O . ARG A 1 413 ? 0.024 -13.429 -25.265 1.00 98.19 413 ARG A O 1
ATOM 3250 N N . GLU A 1 414 ? -0.586 -14.058 -23.202 1.00 98.38 414 GLU A N 1
ATOM 3251 C CA . GLU A 1 414 ? -2.036 -14.037 -23.438 1.00 98.38 414 GLU A CA 1
ATOM 3252 C C . GLU A 1 414 ? -2.652 -12.650 -23.184 1.00 98.38 414 GLU A C 1
ATOM 3254 O O . GLU A 1 414 ? -3.806 -12.402 -23.549 1.00 98.38 414 GLU A O 1
ATOM 3259 N N . VAL A 1 415 ? -1.886 -11.734 -22.583 1.00 98.62 415 VAL A N 1
ATOM 3260 C CA . VAL A 1 415 ? -2.326 -10.364 -22.310 1.00 98.62 415 VAL A CA 1
ATOM 3261 C C . VAL A 1 415 ? -2.548 -9.588 -23.607 1.00 98.62 415 VAL A C 1
ATOM 3263 O O . VAL A 1 415 ? -1.922 -9.839 -24.637 1.00 98.62 415 VAL A O 1
ATOM 3266 N N . LYS A 1 416 ? -3.438 -8.600 -23.557 1.00 98.62 416 LYS A N 1
ATOM 3267 C CA . LYS A 1 416 ? -3.739 -7.732 -24.699 1.00 98.62 416 LYS A CA 1
ATOM 3268 C C . LYS A 1 416 ? -3.536 -6.289 -24.293 1.00 98.62 416 LYS A C 1
ATOM 3270 O O . LYS A 1 416 ? -4.073 -5.852 -23.280 1.00 98.62 416 LYS A O 1
ATOM 3275 N N . LEU A 1 417 ? -2.788 -5.550 -25.100 1.00 98.62 417 LEU A N 1
ATOM 3276 C CA . LEU A 1 417 ? -2.528 -4.137 -24.883 1.00 98.62 417 LEU A CA 1
ATOM 3277 C C . LEU A 1 417 ? -2.944 -3.346 -26.121 1.00 98.62 417 LEU A C 1
ATOM 3279 O O . LEU A 1 417 ? -2.425 -3.573 -27.212 1.00 98.62 417 LEU A O 1
ATOM 3283 N N . ALA A 1 418 ? -3.856 -2.399 -25.934 1.00 98.44 418 ALA A N 1
ATOM 3284 C CA . ALA A 1 418 ? -4.186 -1.377 -26.912 1.00 98.44 418 ALA A CA 1
ATOM 3285 C C . ALA A 1 418 ? -3.816 -0.007 -26.338 1.00 98.44 418 ALA A C 1
ATOM 3287 O O . ALA A 1 418 ? -4.221 0.345 -25.229 1.00 98.44 418 ALA A O 1
ATOM 3288 N N . VAL A 1 419 ? -3.034 0.758 -27.097 1.00 97.75 419 VAL A N 1
ATOM 3289 C CA . VAL A 1 419 ? -2.607 2.111 -26.732 1.00 97.75 419 VAL A CA 1
ATOM 3290 C C . VAL A 1 419 ? -2.762 3.003 -27.952 1.00 97.75 419 VAL A C 1
ATOM 3292 O O . VAL A 1 419 ? -2.244 2.679 -29.021 1.00 97.75 419 VAL A O 1
ATOM 3295 N N . ALA A 1 420 ? -3.459 4.125 -27.801 1.00 95.88 420 ALA A N 1
ATOM 3296 C CA . ALA A 1 420 ? -3.698 5.056 -28.896 1.00 95.88 420 ALA A CA 1
ATOM 3297 C C . ALA A 1 420 ? -3.618 6.513 -28.432 1.00 95.88 420 ALA A C 1
ATOM 3299 O O . ALA A 1 420 ? -4.068 6.864 -27.345 1.00 95.88 420 ALA A O 1
ATOM 3300 N N . TRP A 1 421 ? -3.063 7.379 -29.282 1.00 95.88 421 TRP A N 1
ATOM 3301 C CA . TRP A 1 421 ? -3.165 8.828 -29.117 1.00 95.88 421 TRP A CA 1
ATOM 3302 C C . TRP A 1 421 ? -4.464 9.329 -29.747 1.00 95.88 421 TRP A C 1
ATOM 3304 O O . TRP A 1 421 ? -4.671 9.178 -30.951 1.00 95.88 421 TRP A O 1
ATOM 3314 N N . ASN A 1 422 ? -5.304 9.984 -28.952 1.00 95.38 422 ASN A N 1
ATOM 3315 C CA . ASN A 1 422 ? -6.472 10.703 -29.433 1.00 95.38 422 ASN A CA 1
ATOM 3316 C C . ASN A 1 422 ? -6.070 12.152 -29.750 1.00 95.38 422 ASN A C 1
ATOM 3318 O O . ASN A 1 422 ? -5.841 12.950 -28.841 1.00 95.38 422 ASN A O 1
ATOM 3322 N N . ALA A 1 423 ? -5.957 12.494 -31.036 1.00 91.81 423 ALA A N 1
ATOM 3323 C CA . ALA A 1 423 ? -5.495 13.818 -31.460 1.00 91.81 423 ALA A CA 1
ATOM 3324 C C . ALA A 1 423 ? -6.479 14.944 -31.121 1.00 91.81 423 ALA A C 1
ATOM 3326 O O . ALA A 1 423 ? -6.045 16.017 -30.712 1.00 91.81 423 ALA A O 1
ATOM 3327 N N . GLU A 1 424 ? -7.782 14.683 -31.232 1.00 92.25 424 GLU A N 1
ATOM 3328 C CA . GLU A 1 424 ? -8.832 15.658 -30.930 1.00 92.25 424 GLU A CA 1
ATOM 3329 C C . GLU A 1 424 ? -8.848 16.005 -29.436 1.00 92.25 424 GLU A C 1
ATOM 3331 O O . GLU A 1 424 ? -8.865 17.174 -29.054 1.00 92.25 424 GLU A O 1
ATOM 3336 N N . LYS A 1 425 ? -8.774 14.979 -28.580 1.00 92.94 425 LYS A N 1
ATOM 3337 C CA . LYS A 1 425 ? -8.828 15.135 -27.119 1.00 92.94 425 LYS A CA 1
ATOM 3338 C C . LYS A 1 425 ? -7.463 15.352 -26.464 1.00 92.94 425 LYS A C 1
ATOM 3340 O O . LYS A 1 425 ? -7.409 15.610 -25.265 1.00 92.94 425 LYS A O 1
ATOM 3345 N N . LYS A 1 426 ? -6.378 15.245 -27.238 1.00 93.06 426 LYS A N 1
ATOM 3346 C CA . LYS A 1 426 ? -4.977 15.408 -26.814 1.00 93.06 426 LYS A CA 1
ATOM 3347 C C . LYS A 1 426 ? -4.581 14.529 -25.621 1.00 93.06 426 LYS A C 1
ATOM 3349 O O . LYS A 1 426 ? -3.870 14.971 -24.723 1.00 93.06 426 LYS A O 1
ATOM 3354 N N . HIS A 1 427 ? -5.017 13.272 -25.623 1.00 95.38 427 HIS A N 1
ATOM 3355 C CA . HIS A 1 427 ? -4.676 12.305 -24.579 1.00 95.38 427 HIS A CA 1
ATOM 3356 C C . HIS A 1 427 ? -4.289 10.939 -25.150 1.00 95.38 427 HIS A C 1
ATOM 3358 O O . HIS A 1 427 ? -4.523 10.639 -26.320 1.00 95.38 427 HIS A O 1
ATOM 3364 N N . VAL A 1 428 ? -3.704 10.099 -24.302 1.00 97.00 428 VAL A N 1
ATOM 3365 C CA . VAL A 1 428 ? -3.443 8.685 -24.559 1.00 97.00 428 VAL A CA 1
ATOM 3366 C C . VAL A 1 428 ? -4.564 7.856 -23.940 1.00 97.00 428 VAL A C 1
ATOM 3368 O O . VAL A 1 428 ? -4.848 7.984 -22.750 1.00 97.00 428 VAL A O 1
ATOM 3371 N N . GLU A 1 429 ? -5.179 6.989 -24.733 1.00 98.06 429 GLU A N 1
ATOM 3372 C CA . GLU A 1 429 ? -6.121 5.970 -24.274 1.00 98.06 429 GLU A CA 1
ATOM 3373 C C . GLU A 1 429 ? -5.374 4.634 -24.172 1.00 98.06 429 GLU A C 1
ATOM 3375 O O . GLU A 1 429 ? -4.718 4.207 -25.125 1.00 98.06 429 GLU A O 1
ATOM 3380 N N . VAL A 1 430 ? -5.445 3.989 -23.007 1.00 98.44 430 VAL A N 1
ATOM 3381 C CA . VAL A 1 430 ? -4.843 2.678 -22.742 1.00 98.44 430 VAL A CA 1
ATOM 3382 C C . VAL A 1 430 ? -5.922 1.700 -22.313 1.00 98.44 430 VAL A C 1
ATOM 3384 O O . VAL A 1 430 ? -6.708 1.997 -21.413 1.00 98.44 430 VAL A O 1
ATOM 3387 N N . ASN A 1 431 ? -5.909 0.517 -22.915 1.00 98.56 431 ASN A N 1
ATOM 3388 C CA . ASN A 1 431 ? -6.688 -0.637 -22.497 1.00 98.56 431 ASN A CA 1
ATOM 3389 C C . ASN A 1 431 ? -5.751 -1.848 -22.397 1.00 98.56 431 ASN A C 1
ATOM 3391 O O . ASN A 1 431 ? -5.160 -2.271 -23.392 1.00 98.56 431 ASN A O 1
ATOM 3395 N N . TYR A 1 432 ? -5.590 -2.366 -21.184 1.00 98.81 432 TYR A N 1
ATOM 3396 C CA . TYR A 1 432 ? -4.755 -3.520 -20.884 1.00 98.81 432 TYR A CA 1
ATOM 3397 C C . TYR A 1 432 ? -5.600 -4.639 -20.280 1.00 98.81 432 TYR A C 1
ATOM 3399 O O . TYR A 1 432 ? -6.118 -4.491 -19.176 1.00 98.81 432 TYR A O 1
ATOM 3407 N N . ALA A 1 433 ? -5.719 -5.762 -20.982 1.00 98.75 433 ALA A N 1
ATOM 3408 C CA . ALA A 1 433 ? -6.428 -6.945 -20.513 1.00 98.75 433 ALA A CA 1
ATOM 3409 C C . ALA A 1 433 ? -5.442 -8.047 -20.112 1.00 98.75 433 ALA A C 1
ATOM 3411 O O . ALA A 1 433 ? -4.579 -8.437 -20.900 1.00 98.75 433 ALA A O 1
ATOM 3412 N N . SER A 1 434 ? -5.603 -8.572 -18.899 1.00 98.50 434 SER A N 1
ATOM 3413 C CA . SER A 1 434 ? -4.776 -9.629 -18.322 1.00 98.50 434 SER A CA 1
ATOM 3414 C C . SER A 1 434 ? -5.607 -10.544 -17.425 1.00 98.50 434 SER A C 1
ATOM 3416 O O . SER A 1 434 ? -6.124 -10.139 -16.373 1.00 98.50 434 SER A O 1
ATOM 3418 N N . GLY A 1 435 ? -5.730 -11.808 -17.831 1.00 97.25 435 GLY A N 1
ATOM 3419 C CA . GLY A 1 435 ? -6.633 -12.763 -17.198 1.00 97.25 435 GLY A CA 1
ATOM 3420 C C . GLY A 1 435 ? -8.073 -12.238 -17.198 1.00 97.25 435 GLY A C 1
ATOM 3421 O O . GLY A 1 435 ? -8.630 -11.925 -18.246 1.00 97.25 435 GLY A O 1
ATOM 3422 N N . LYS A 1 436 ? -8.670 -12.126 -16.008 1.00 97.31 436 LYS A N 1
ATOM 3423 C CA . LYS A 1 436 ? -10.038 -11.608 -15.819 1.00 97.31 436 LYS A CA 1
ATOM 3424 C C . LYS A 1 436 ? -10.134 -10.084 -15.705 1.00 97.31 436 LYS A C 1
ATOM 3426 O O . LYS A 1 436 ? -11.241 -9.575 -15.563 1.00 97.31 436 LYS A O 1
ATOM 3431 N N . ASP A 1 437 ? -8.999 -9.388 -15.662 1.00 98.38 437 ASP A N 1
ATOM 3432 C CA . ASP A 1 437 ? -8.963 -7.956 -15.391 1.00 98.38 437 ASP A CA 1
ATOM 3433 C C . ASP A 1 437 ? -8.670 -7.163 -16.662 1.00 98.38 437 ASP A C 1
ATOM 3435 O O . ASP A 1 437 ? -7.756 -7.496 -17.415 1.00 98.38 437 ASP A O 1
ATOM 3439 N N . THR A 1 438 ? -9.396 -6.068 -16.840 1.00 98.62 438 THR A N 1
ATOM 3440 C CA . THR A 1 438 ? -9.136 -5.040 -17.845 1.00 98.62 438 THR A CA 1
ATOM 3441 C C . THR A 1 438 ? -8.868 -3.722 -17.135 1.00 98.62 438 THR A C 1
ATOM 3443 O O . THR A 1 438 ? -9.743 -3.207 -16.441 1.00 98.62 438 THR A O 1
ATOM 3446 N N . LEU A 1 439 ? -7.663 -3.178 -17.291 1.00 98.75 439 LEU A N 1
ATOM 3447 C CA . LEU A 1 439 ? -7.251 -1.869 -16.793 1.00 98.75 439 LEU A CA 1
ATOM 3448 C C . LEU A 1 439 ? -7.394 -0.856 -17.929 1.00 98.75 439 LEU A C 1
ATOM 3450 O O . LEU A 1 439 ? -6.774 -0.995 -18.982 1.00 98.75 439 LEU A O 1
ATOM 3454 N N . GLU A 1 440 ? -8.185 0.184 -17.702 1.00 98.62 440 GLU A N 1
ATOM 3455 C CA . GLU A 1 440 ? -8.404 1.264 -18.660 1.00 98.62 440 GLU A CA 1
ATOM 3456 C C . GLU A 1 440 ? -7.893 2.577 -18.067 1.00 98.62 440 GLU A C 1
ATOM 3458 O O . GLU A 1 440 ? -8.169 2.898 -16.905 1.00 98.62 440 GLU A O 1
ATOM 3463 N N . MET A 1 441 ? -7.171 3.360 -18.863 1.00 97.94 441 MET A N 1
ATOM 3464 C CA . MET A 1 441 ? -6.658 4.662 -18.452 1.00 97.94 441 MET A CA 1
ATOM 3465 C C . MET A 1 441 ? -6.737 5.665 -19.595 1.00 97.94 441 MET A C 1
ATOM 3467 O O . MET A 1 441 ? -6.327 5.382 -20.716 1.00 97.94 441 MET A O 1
ATOM 3471 N N . VAL A 1 442 ? -7.207 6.867 -19.278 1.00 97.06 442 VAL A N 1
ATOM 3472 C CA . VAL A 1 442 ? -7.078 8.041 -20.141 1.00 97.06 442 VAL A CA 1
ATOM 3473 C C . VAL A 1 442 ? -6.057 8.972 -19.506 1.00 97.06 442 VAL A C 1
ATOM 3475 O O . VAL A 1 442 ? -6.293 9.521 -18.426 1.00 97.06 442 VAL A O 1
ATOM 3478 N N . PHE A 1 443 ? -4.920 9.135 -20.171 1.00 95.38 443 PHE A N 1
ATOM 3479 C CA . PHE A 1 443 ? -3.793 9.929 -19.704 1.00 95.38 443 PHE A CA 1
ATOM 3480 C C . PHE A 1 443 ? -3.622 11.179 -20.567 1.00 95.38 443 PHE A C 1
ATOM 3482 O O . PHE A 1 443 ? -3.289 11.082 -21.744 1.00 95.38 443 PHE A O 1
ATOM 3489 N N . ASP A 1 444 ? -3.838 12.354 -19.980 1.00 92.44 444 ASP A N 1
ATOM 3490 C CA . ASP A 1 444 ? -3.549 13.643 -20.610 1.00 92.44 444 ASP A CA 1
ATOM 3491 C C . ASP A 1 444 ? -2.153 14.105 -20.152 1.00 92.44 444 ASP A C 1
ATOM 3493 O O . ASP A 1 444 ? -1.971 14.381 -18.968 1.00 92.44 444 ASP A O 1
ATOM 3497 N N . PRO A 1 445 ? -1.166 14.217 -21.055 1.00 88.06 445 PRO A N 1
ATOM 3498 C CA . PRO A 1 445 ? 0.190 14.674 -20.738 1.00 88.06 445 PRO A CA 1
ATOM 3499 C C . PRO A 1 445 ? 0.290 16.021 -20.003 1.00 88.06 445 PRO A C 1
ATOM 3501 O O . PRO A 1 445 ? 1.314 16.297 -19.378 1.00 88.06 445 PRO A O 1
ATOM 3504 N N . GLY A 1 446 ? -0.734 16.873 -20.107 1.00 83.12 446 GLY A N 1
ATOM 3505 C CA . GLY A 1 446 ? -0.817 18.170 -19.437 1.00 83.12 446 GLY A CA 1
ATOM 3506 C C . GLY A 1 446 ? -1.648 18.172 -18.152 1.00 83.12 446 GLY A C 1
ATOM 3507 O O . GLY A 1 446 ? -1.732 19.215 -17.503 1.00 83.12 446 GLY A O 1
ATOM 3508 N N . ARG A 1 447 ? -2.277 17.052 -17.769 1.00 83.75 447 ARG A N 1
ATOM 3509 C CA . ARG A 1 447 ? -3.120 16.963 -16.567 1.00 83.75 447 ARG A CA 1
ATOM 3510 C C . ARG A 1 447 ? -2.753 15.759 -15.713 1.00 83.75 447 ARG A C 1
ATOM 3512 O O . ARG A 1 447 ? -2.653 14.634 -16.185 1.00 83.75 447 ARG A O 1
ATOM 3519 N N . TYR A 1 448 ? -2.647 16.011 -14.417 1.00 77.69 448 TYR A N 1
ATOM 3520 C CA . TYR A 1 448 ? -2.353 14.994 -13.418 1.00 77.69 448 TYR A CA 1
ATOM 3521 C C . TYR A 1 448 ? -3.309 15.145 -12.235 1.00 77.69 448 TYR A C 1
ATOM 3523 O O . TYR A 1 448 ? -3.578 16.284 -11.834 1.00 77.69 448 TYR A O 1
ATOM 3531 N N . PRO A 1 449 ? -3.779 14.044 -11.629 1.00 86.44 449 PRO A N 1
ATOM 3532 C CA . PRO A 1 449 ? -3.560 12.638 -12.013 1.00 86.44 449 PRO A CA 1
ATOM 3533 C C . PRO A 1 449 ? -4.221 12.255 -13.358 1.00 86.44 449 PRO A C 1
ATOM 3535 O O . PRO A 1 449 ? -4.830 13.102 -14.010 1.00 86.44 449 PRO A O 1
ATOM 3538 N N . ALA A 1 450 ? -4.124 10.982 -13.775 1.00 90.94 450 ALA A N 1
ATOM 3539 C CA . ALA A 1 450 ? -4.783 10.495 -14.996 1.00 90.94 450 ALA A CA 1
ATOM 3540 C C . ALA A 1 450 ? -6.284 10.853 -15.015 1.00 90.94 450 ALA A C 1
ATOM 3542 O O . ALA A 1 450 ? -6.985 10.670 -14.011 1.00 90.94 450 ALA A O 1
ATOM 3543 N N . VAL A 1 451 ? -6.763 11.332 -16.171 1.00 91.50 451 VAL A N 1
ATOM 3544 C CA . VAL A 1 451 ? -8.094 11.940 -16.366 1.00 91.50 451 VAL A CA 1
ATOM 3545 C C . VAL A 1 451 ? -9.216 10.966 -16.039 1.00 91.50 451 VAL A C 1
ATOM 3547 O O . VAL A 1 451 ? -10.208 11.339 -15.417 1.00 91.50 451 VAL A O 1
ATOM 3550 N N . SER A 1 452 ? -9.071 9.710 -16.454 1.00 94.38 452 SER A N 1
ATOM 3551 C CA . SER A 1 452 ? -9.996 8.653 -16.064 1.00 94.38 452 SER A CA 1
ATOM 3552 C C . SER A 1 452 ? -9.274 7.324 -15.939 1.00 94.38 452 SER A C 1
ATOM 3554 O O . SER A 1 452 ? -8.267 7.087 -16.610 1.00 94.38 452 SER A O 1
ATOM 3556 N N . ARG A 1 453 ? -9.780 6.482 -15.041 1.00 95.12 453 ARG A N 1
ATOM 3557 C CA . ARG A 1 453 ? -9.224 5.176 -14.699 1.00 95.12 453 ARG A CA 1
ATOM 3558 C C . ARG A 1 453 ? -10.379 4.225 -14.448 1.00 95.12 453 ARG A C 1
ATOM 3560 O O . ARG A 1 453 ? -11.328 4.604 -13.756 1.00 95.12 453 ARG A O 1
ATOM 3567 N N . LYS A 1 454 ? -10.302 3.015 -14.991 1.00 97.88 454 LYS A N 1
ATOM 3568 C CA . LYS A 1 454 ? -11.268 1.950 -14.720 1.00 97.88 454 LYS A CA 1
ATOM 3569 C C . LYS A 1 454 ? -10.574 0.607 -14.585 1.00 97.88 454 LYS A C 1
ATOM 3571 O O . LYS A 1 454 ? -9.530 0.369 -15.186 1.00 97.88 454 LYS A O 1
ATOM 3576 N N . VAL A 1 455 ? -11.184 -0.267 -13.798 1.00 98.06 455 VAL A N 1
ATOM 3577 C CA . VAL A 1 455 ? -10.887 -1.696 -13.763 1.00 98.06 455 VAL A CA 1
ATOM 3578 C C . VAL A 1 455 ? -12.197 -2.422 -14.020 1.00 98.06 455 VAL A C 1
ATOM 3580 O O . VAL A 1 455 ? -13.168 -2.215 -13.293 1.00 98.06 455 VAL A O 1
ATOM 3583 N N . ASN A 1 456 ? -12.238 -3.249 -15.063 1.00 98.12 456 ASN A N 1
ATOM 3584 C CA . ASN A 1 456 ? -13.434 -3.985 -15.484 1.00 98.12 456 ASN A CA 1
ATOM 3585 C C . ASN A 1 456 ? -14.644 -3.056 -15.706 1.00 98.12 456 ASN A C 1
ATOM 3587 O O . ASN A 1 456 ? -15.753 -3.341 -15.255 1.00 98.12 456 ASN A O 1
ATOM 3591 N N . GLY A 1 457 ? -14.421 -1.899 -16.342 1.00 97.81 457 GLY A N 1
ATOM 3592 C CA . GLY A 1 457 ? -15.454 -0.892 -16.596 1.00 97.81 457 GLY A CA 1
ATOM 3593 C C . GLY A 1 457 ? -15.901 -0.074 -15.376 1.00 97.81 457 GLY A C 1
ATOM 3594 O O . GLY A 1 457 ? -16.733 0.820 -15.531 1.00 97.81 457 GLY A O 1
ATOM 3595 N N . GLN A 1 458 ? -15.355 -0.330 -14.182 1.00 97.50 458 GLN A N 1
ATOM 3596 C CA . GLN A 1 458 ? -15.743 0.319 -12.925 1.00 97.50 458 GLN A CA 1
ATOM 3597 C C . GLN A 1 458 ? -14.632 1.206 -12.363 1.00 97.50 458 GLN A C 1
ATOM 3599 O O . GLN A 1 458 ? -13.455 1.025 -12.671 1.00 97.50 458 GLN A O 1
ATOM 3604 N N . TRP A 1 459 ? -14.997 2.156 -11.499 1.00 95.69 459 TRP A N 1
ATOM 3605 C CA . TRP A 1 459 ? -14.025 2.932 -10.726 1.00 95.69 459 TRP A CA 1
ATOM 3606 C C . TRP A 1 459 ? -13.102 1.989 -9.921 1.00 95.69 459 TRP A C 1
ATOM 3608 O O . TRP A 1 459 ? -13.613 1.124 -9.209 1.00 95.69 459 TRP A O 1
ATOM 3618 N N . PRO A 1 460 ? -11.763 2.110 -10.029 1.00 94.88 460 PRO A N 1
ATOM 3619 C CA . PRO A 1 460 ? -10.847 1.083 -9.529 1.00 94.88 460 PRO A CA 1
ATOM 3620 C C . PRO A 1 460 ? -10.550 1.170 -8.027 1.00 94.88 460 PRO A C 1
ATOM 3622 O O . PRO A 1 460 ? -9.937 0.250 -7.481 1.00 94.88 460 PRO A O 1
ATOM 3625 N N . TYR A 1 461 ? -10.947 2.259 -7.364 1.00 94.31 461 TYR A N 1
ATOM 3626 C CA . TYR A 1 461 ? -10.613 2.536 -5.965 1.00 94.31 461 TYR A CA 1
ATOM 3627 C C . TYR A 1 461 ? -11.869 2.609 -5.093 1.00 94.31 461 TYR A C 1
ATOM 3629 O O . TYR A 1 461 ? -12.963 2.220 -5.502 1.00 94.31 461 TYR A O 1
ATOM 3637 N N . VAL A 1 462 ? -11.715 3.097 -3.865 1.00 95.00 462 VAL A N 1
ATOM 3638 C CA . VAL A 1 462 ? -12.817 3.165 -2.902 1.00 95.00 462 VAL A CA 1
ATOM 3639 C C . VAL A 1 462 ? -13.911 4.156 -3.342 1.00 95.00 462 VAL A C 1
ATOM 3641 O O . VAL A 1 462 ? -13.625 5.110 -4.079 1.00 95.00 462 VAL A O 1
ATOM 3644 N N . PRO A 1 463 ? -15.169 3.954 -2.904 1.00 94.31 463 PRO A N 1
ATOM 3645 C CA . PRO A 1 463 ? -16.280 4.847 -3.227 1.00 94.31 463 PRO A CA 1
ATOM 3646 C C . PRO A 1 463 ? -16.077 6.285 -2.732 1.00 94.31 463 PRO A C 1
ATOM 3648 O O . PRO A 1 463 ? -15.337 6.546 -1.781 1.00 94.31 463 PRO A O 1
ATOM 3651 N N . LYS A 1 464 ? -16.810 7.231 -3.333 1.00 93.25 464 LYS A N 1
ATOM 3652 C CA . LYS A 1 464 ? -16.832 8.635 -2.892 1.00 93.25 464 LYS A CA 1
ATOM 3653 C C . LYS A 1 464 ? -17.168 8.729 -1.398 1.00 93.25 464 LYS A C 1
ATOM 3655 O O . LYS A 1 464 ? -18.112 8.106 -0.926 1.00 93.25 464 LYS A O 1
ATOM 3660 N N . GLY A 1 465 ? -16.411 9.552 -0.674 1.00 94.06 465 GLY A N 1
ATOM 3661 C CA . GLY A 1 465 ? -16.559 9.728 0.773 1.00 94.06 465 GLY A CA 1
ATOM 3662 C C . GLY A 1 465 ? -15.727 8.748 1.603 1.00 94.06 465 GLY A C 1
ATOM 3663 O O . GLY A 1 465 ? -15.557 8.984 2.795 1.00 94.06 465 GLY A O 1
ATOM 3664 N N . ILE A 1 466 ? -15.149 7.705 1.001 1.00 96.44 466 ILE A N 1
ATOM 3665 C CA . ILE A 1 466 ? -14.102 6.897 1.631 1.00 96.44 466 ILE A CA 1
ATOM 3666 C C . ILE A 1 466 ? -12.749 7.494 1.253 1.00 96.44 466 ILE A C 1
ATOM 3668 O O . ILE A 1 466 ? -12.467 7.746 0.084 1.00 96.44 466 ILE A O 1
ATOM 3672 N N . MET A 1 467 ? -11.916 7.755 2.256 1.00 93.56 467 MET A N 1
ATOM 3673 C CA . MET A 1 467 ? -10.590 8.353 2.062 1.00 93.56 467 MET A CA 1
ATOM 3674 C C . MET A 1 467 ? -9.487 7.307 2.139 1.00 93.56 467 MET A C 1
ATOM 3676 O O . MET A 1 467 ? -8.424 7.492 1.561 1.00 93.56 467 MET A O 1
ATOM 3680 N N . ARG A 1 468 ? -9.705 6.221 2.882 1.00 95.00 468 ARG A N 1
ATOM 3681 C CA . ARG A 1 468 ? -8.703 5.179 3.081 1.00 95.00 468 ARG A CA 1
ATOM 3682 C C . ARG A 1 468 ? -9.371 3.850 3.379 1.00 95.00 468 ARG A C 1
ATOM 3684 O O . ARG A 1 468 ? -10.326 3.800 4.151 1.00 95.00 468 ARG A O 1
ATOM 3691 N N . GLU A 1 469 ? -8.816 2.784 2.827 1.00 97.19 469 GLU A N 1
ATOM 3692 C CA . GLU A 1 469 ? -9.191 1.413 3.147 1.00 97.19 469 GLU A CA 1
ATOM 3693 C C . GLU A 1 469 ? -7.960 0.502 3.078 1.00 97.19 469 GLU A C 1
ATOM 3695 O O . GLU A 1 469 ? -7.183 0.577 2.132 1.00 97.19 469 GLU A O 1
ATOM 3700 N N . SER A 1 470 ? -7.775 -0.367 4.068 1.00 96.94 470 SER A N 1
ATOM 3701 C CA . SER A 1 470 ? -6.793 -1.461 4.066 1.00 96.94 470 SER A CA 1
ATOM 3702 C C . SER A 1 470 ? -7.507 -2.805 4.228 1.00 96.94 470 SER A C 1
ATOM 3704 O O . SER A 1 470 ? -8.730 -2.854 4.194 1.00 96.94 470 SER A O 1
ATOM 3706 N N . SER A 1 471 ? -6.806 -3.922 4.444 1.00 95.25 471 SER A N 1
ATOM 3707 C CA . SER A 1 471 ? -7.462 -5.211 4.740 1.00 95.25 471 SER A CA 1
ATOM 3708 C C . SER A 1 471 ? -8.202 -5.246 6.085 1.00 95.25 471 SER A C 1
ATOM 3710 O O . SER A 1 471 ? -9.050 -6.113 6.293 1.00 95.25 471 SER A O 1
ATOM 3712 N N . TRP A 1 472 ? -7.932 -4.301 6.988 1.00 97.31 472 TRP A N 1
ATOM 3713 C CA . TRP A 1 472 ? -8.477 -4.308 8.350 1.00 97.31 472 TRP A CA 1
ATOM 3714 C C . TRP A 1 472 ? -8.959 -2.942 8.840 1.00 97.31 472 TRP A C 1
ATOM 3716 O O . TRP A 1 472 ? -9.599 -2.883 9.878 1.00 97.31 472 TRP A O 1
ATOM 3726 N N . ALA A 1 473 ? -8.710 -1.852 8.113 1.00 98.00 473 ALA A N 1
ATOM 3727 C CA . ALA A 1 473 ? -9.147 -0.513 8.500 1.00 98.00 473 ALA A CA 1
ATOM 3728 C C . ALA A 1 473 ? -9.900 0.188 7.364 1.00 98.00 473 ALA A C 1
ATOM 3730 O O . ALA A 1 473 ? -9.640 -0.063 6.187 1.00 98.00 473 ALA A O 1
ATOM 3731 N N . ILE A 1 474 ? -10.818 1.083 7.717 1.00 98.25 474 ILE A N 1
ATOM 3732 C CA . ILE A 1 474 ? -11.546 1.948 6.787 1.00 98.25 474 ILE A CA 1
ATOM 3733 C C . ILE A 1 474 ? -11.796 3.316 7.425 1.00 98.25 474 ILE A C 1
ATOM 3735 O O . ILE A 1 474 ? -12.159 3.416 8.597 1.00 98.25 474 ILE A O 1
ATOM 3739 N N . GLN A 1 475 ? -11.604 4.379 6.646 1.00 97.00 475 GLN A N 1
ATOM 3740 C CA . GLN A 1 475 ? -11.870 5.756 7.049 1.00 97.00 475 GLN A CA 1
ATOM 3741 C C . GLN A 1 475 ? -12.716 6.465 5.990 1.00 97.00 475 GLN A C 1
ATOM 3743 O O . GLN A 1 475 ? -12.377 6.459 4.804 1.00 97.00 475 GLN A O 1
ATOM 3748 N N . GLY A 1 476 ? -13.774 7.150 6.419 1.00 96.25 476 GLY A N 1
ATOM 3749 C CA . GLY A 1 476 ? -14.656 7.870 5.506 1.00 96.25 476 GLY A CA 1
ATOM 3750 C C . GLY A 1 476 ? -15.546 8.894 6.194 1.00 96.25 476 GLY A C 1
ATOM 3751 O O . GLY A 1 476 ? -15.430 9.126 7.394 1.00 96.25 476 GLY A O 1
ATOM 3752 N N . SER A 1 477 ? -16.411 9.529 5.411 1.00 96.75 477 SER A N 1
ATOM 3753 C CA . SER A 1 477 ? -17.399 10.519 5.857 1.00 96.75 477 SER A CA 1
ATOM 3754 C C . SER A 1 477 ? -18.801 10.271 5.294 1.00 96.75 477 SER A C 1
ATOM 3756 O O . SER A 1 477 ? -19.638 11.168 5.229 1.00 96.75 477 SER A O 1
ATOM 3758 N N . THR A 1 478 ? -19.082 9.037 4.884 1.00 97.44 478 THR A N 1
ATOM 3759 C CA . THR A 1 478 ? -20.365 8.614 4.298 1.00 97.44 478 THR A CA 1
ATOM 3760 C C . THR A 1 478 ? -21.511 8.544 5.314 1.00 97.44 478 THR A C 1
ATOM 3762 O O . THR A 1 478 ? -22.659 8.403 4.910 1.00 97.44 478 THR A O 1
ATOM 3765 N N . GLY A 1 479 ? -21.222 8.609 6.620 1.00 97.44 479 GLY A N 1
ATOM 3766 C CA . GLY A 1 479 ? -22.182 8.342 7.702 1.00 97.44 479 GLY A CA 1
ATOM 3767 C C . GLY A 1 479 ? -22.393 6.850 7.993 1.00 97.44 479 GLY A C 1
ATOM 3768 O O . GLY A 1 479 ? -22.974 6.492 9.008 1.00 97.44 479 GLY A O 1
ATOM 3769 N N . ARG A 1 480 ? -21.876 5.959 7.142 1.00 98.12 480 ARG A N 1
ATOM 3770 C CA . ARG A 1 480 ? -21.812 4.516 7.400 1.00 98.12 480 ARG A CA 1
ATOM 3771 C C . ARG A 1 480 ? -20.571 3.933 6.742 1.00 98.12 480 ARG A C 1
ATOM 3773 O O . ARG A 1 480 ? -20.438 3.998 5.519 1.00 98.12 480 ARG A O 1
ATOM 3780 N N . ILE A 1 481 ? -19.689 3.344 7.539 1.00 98.50 481 ILE A N 1
ATOM 3781 C CA . ILE A 1 481 ? -18.514 2.608 7.061 1.00 98.50 481 ILE A CA 1
ATOM 3782 C C . ILE A 1 481 ? -18.538 1.186 7.611 1.00 98.50 481 ILE A C 1
ATOM 3784 O O . ILE A 1 481 ? -19.019 0.945 8.714 1.00 98.50 481 ILE A O 1
ATOM 3788 N N . GLU A 1 482 ? -18.034 0.235 6.833 1.00 98.50 482 GLU A N 1
ATOM 3789 C CA . GLU A 1 482 ? -18.085 -1.183 7.173 1.00 98.50 482 GLU A CA 1
ATOM 3790 C C . GLU A 1 482 ? -16.744 -1.847 6.886 1.00 98.50 482 GLU A C 1
ATOM 3792 O O . GLU A 1 482 ? -16.120 -1.589 5.855 1.00 98.50 482 GLU A O 1
ATOM 3797 N N . LYS A 1 483 ? -16.294 -2.702 7.808 1.00 98.25 483 LYS A N 1
ATOM 3798 C CA . LYS A 1 483 ? -15.086 -3.496 7.625 1.00 98.25 483 LYS A CA 1
ATOM 3799 C C . LYS A 1 483 ? -15.187 -4.850 8.302 1.00 98.25 483 LYS A C 1
ATOM 3801 O O . LYS A 1 483 ? -15.393 -4.935 9.510 1.00 98.25 483 LYS A O 1
ATOM 3806 N N . ASN A 1 484 ? -14.978 -5.911 7.521 1.00 97.56 484 ASN A N 1
ATOM 3807 C CA . ASN A 1 484 ? -14.932 -7.293 8.004 1.00 97.56 484 ASN A CA 1
ATOM 3808 C C . ASN A 1 484 ? -16.148 -7.649 8.890 1.00 97.56 484 ASN A C 1
ATOM 3810 O O . ASN A 1 484 ? -15.993 -8.210 9.971 1.00 97.56 484 ASN A O 1
ATOM 3814 N N . GLY A 1 485 ? -17.349 -7.251 8.449 1.00 98.12 485 GLY A N 1
ATOM 3815 C CA . GLY A 1 485 ? -18.624 -7.459 9.149 1.00 98.12 485 GLY A CA 1
ATOM 3816 C C . GLY A 1 485 ? -18.928 -6.474 10.284 1.00 98.12 485 GLY A C 1
ATOM 3817 O O . GLY A 1 485 ? -20.055 -6.447 10.765 1.00 98.12 485 GLY A O 1
ATOM 3818 N N . ALA A 1 486 ? -17.967 -5.650 10.712 1.00 98.75 486 ALA A N 1
ATOM 3819 C CA . ALA A 1 486 ? -18.225 -4.571 11.661 1.00 98.75 486 ALA A CA 1
ATOM 3820 C C . ALA A 1 486 ? -18.749 -3.338 10.916 1.00 98.75 486 ALA A C 1
ATOM 3822 O O . ALA A 1 486 ? -18.192 -2.967 9.884 1.00 98.75 486 ALA A O 1
ATOM 3823 N N . VAL A 1 487 ? -19.774 -2.678 11.448 1.00 98.88 487 VAL A N 1
ATOM 3824 C CA . VAL A 1 487 ? -20.409 -1.498 10.845 1.00 98.88 487 VAL A CA 1
ATOM 3825 C C . VAL A 1 487 ? -20.369 -0.349 11.837 1.00 98.88 487 VAL A C 1
ATOM 3827 O O . VAL A 1 487 ? -20.869 -0.486 12.948 1.00 98.88 487 VAL A O 1
ATOM 3830 N N . LEU A 1 488 ? -19.820 0.789 11.426 1.00 98.81 488 LEU A N 1
ATOM 3831 C CA . LEU A 1 488 ? -19.879 2.035 12.177 1.00 98.81 488 LEU A CA 1
ATOM 3832 C C . LEU A 1 488 ? -20.805 3.021 11.458 1.00 98.81 488 LEU A C 1
ATOM 3834 O O . LEU A 1 488 ? -20.532 3.434 10.330 1.00 98.81 488 LEU A O 1
ATOM 3838 N N . GLU A 1 489 ? -21.887 3.392 12.132 1.00 98.69 489 GLU A N 1
ATOM 3839 C CA . GLU A 1 489 ? -22.857 4.401 11.717 1.00 98.69 489 GLU A CA 1
ATOM 3840 C C . GLU A 1 489 ? -22.598 5.707 12.488 1.00 98.69 489 GLU A C 1
ATOM 3842 O O . GLU A 1 489 ? -22.409 5.706 13.708 1.00 98.69 489 GLU A O 1
ATOM 3847 N N . SER A 1 490 ? -22.573 6.825 11.765 1.00 96.69 490 SER A N 1
ATOM 3848 C CA . SER A 1 490 ? -22.326 8.171 12.283 1.00 96.69 490 SER A CA 1
ATOM 3849 C C . SER A 1 490 ? -23.070 9.227 11.457 1.00 96.69 490 SER A C 1
ATOM 3851 O O . SER A 1 490 ? -23.778 8.916 10.501 1.00 96.69 490 SER A O 1
ATOM 3853 N N . GLN A 1 491 ? -22.888 10.510 11.772 1.00 96.25 491 GLN A N 1
ATOM 3854 C CA . GLN A 1 491 ? -23.451 11.583 10.950 1.00 96.25 491 GLN A CA 1
ATOM 3855 C C . GLN A 1 491 ? -22.800 11.630 9.546 1.00 96.25 491 GLN A C 1
ATOM 3857 O O . GLN A 1 491 ? -21.568 11.690 9.452 1.00 96.25 491 GLN A O 1
ATOM 3862 N N . PRO A 1 492 ? -23.579 11.667 8.445 1.00 97.06 492 PRO A N 1
ATOM 3863 C CA . PRO A 1 492 ? -23.046 11.926 7.108 1.00 97.06 492 PRO A CA 1
ATOM 3864 C C . PRO A 1 492 ? -22.279 13.253 7.036 1.00 97.06 492 PRO A C 1
ATOM 3866 O O . PRO A 1 492 ? -22.673 14.251 7.634 1.00 97.06 492 PRO A O 1
ATOM 3869 N N . GLY A 1 493 ? -21.164 13.268 6.306 1.00 95.62 493 GLY A N 1
ATOM 3870 C CA . GLY A 1 493 ? -20.262 14.418 6.207 1.00 95.62 493 GLY A CA 1
ATOM 3871 C C . GLY A 1 493 ? -19.259 14.544 7.360 1.00 95.62 493 GLY A C 1
ATOM 3872 O O . GLY A 1 493 ? -18.284 15.281 7.223 1.00 95.62 493 GLY A O 1
ATOM 3873 N N . ARG A 1 494 ? -19.426 13.799 8.463 1.00 95.12 494 ARG A N 1
ATOM 3874 C CA . ARG A 1 494 ? -18.452 13.735 9.565 1.00 95.12 494 ARG A CA 1
ATOM 3875 C C . ARG A 1 494 ? -17.512 12.551 9.402 1.00 95.12 494 ARG A C 1
ATOM 3877 O O . ARG A 1 494 ? -17.898 11.506 8.890 1.00 95.12 494 ARG A O 1
ATOM 3884 N N . HIS A 1 495 ? -16.263 12.719 9.827 1.00 94.88 495 HIS A N 1
ATOM 3885 C CA . HIS A 1 495 ? -15.263 11.665 9.723 1.00 94.88 495 HIS A CA 1
ATOM 3886 C C . HIS A 1 495 ? -15.526 10.544 10.725 1.00 94.88 495 HIS A C 1
ATOM 3888 O O . HIS A 1 495 ? -15.617 10.785 11.923 1.00 94.88 495 HIS A O 1
ATOM 3894 N N . ALA A 1 496 ? -15.538 9.317 10.223 1.00 96.00 496 ALA A N 1
ATOM 3895 C CA . ALA A 1 496 ? -15.558 8.094 11.000 1.00 96.00 496 ALA A CA 1
ATOM 3896 C C . ALA A 1 496 ? -14.328 7.249 10.654 1.00 96.00 496 ALA A C 1
ATOM 3898 O O . ALA A 1 496 ? -13.788 7.310 9.541 1.00 96.00 496 ALA A O 1
ATOM 3899 N N . TYR A 1 497 ? -13.878 6.464 11.627 1.00 97.88 497 TYR A N 1
ATOM 3900 C CA . TYR A 1 497 ? -12.765 5.542 11.463 1.00 97.88 497 TYR A CA 1
ATOM 3901 C C . TYR A 1 497 ? -13.103 4.225 12.153 1.00 97.88 497 TYR A C 1
ATOM 3903 O O . TYR A 1 497 ? -13.627 4.222 13.268 1.00 97.88 497 TYR A O 1
ATOM 3911 N N . LEU A 1 498 ? -12.843 3.121 11.461 1.00 98.62 498 LEU A N 1
ATOM 3912 C CA . LEU A 1 498 ? -13.140 1.774 11.917 1.00 98.62 498 LEU A CA 1
ATOM 3913 C C . LEU A 1 498 ? -11.966 0.859 11.579 1.00 98.62 498 LEU A C 1
ATOM 3915 O O . LEU A 1 498 ? -11.497 0.818 10.443 1.00 98.62 498 LEU A O 1
ATOM 3919 N N . GLN A 1 499 ? -11.532 0.095 12.567 1.00 98.50 499 GLN A N 1
ATOM 3920 C CA . GLN A 1 499 ? -10.592 -1.004 12.443 1.00 98.50 499 GLN A CA 1
ATOM 3921 C C . GLN A 1 499 ? -11.309 -2.291 12.853 1.00 98.50 499 GLN A C 1
ATOM 3923 O O . GLN A 1 499 ? -12.012 -2.319 13.857 1.00 98.50 499 GLN A O 1
ATOM 3928 N N . SER A 1 500 ? -11.158 -3.358 12.082 1.00 98.19 500 SER A N 1
ATOM 3929 C CA . SER A 1 500 ? -11.767 -4.659 12.334 1.00 98.19 500 SER A CA 1
ATOM 3930 C C . SER A 1 500 ? -10.818 -5.750 11.858 1.00 98.19 500 SER A C 1
ATOM 3932 O O . SER A 1 500 ? -10.612 -5.938 10.656 1.00 98.19 500 SER A O 1
ATOM 3934 N N . ALA A 1 501 ? -10.235 -6.473 12.808 1.00 97.50 501 ALA A N 1
ATOM 3935 C CA . ALA A 1 501 ? -9.349 -7.605 12.576 1.00 97.50 501 ALA A CA 1
ATOM 3936 C C . ALA A 1 501 ? -9.930 -8.845 13.280 1.00 97.50 501 ALA A C 1
ATOM 3938 O O . ALA A 1 501 ? -9.518 -9.172 14.395 1.00 97.50 501 ALA A O 1
ATOM 3939 N N . PRO A 1 502 ? -10.885 -9.567 12.658 1.00 95.31 502 PRO A N 1
ATOM 3940 C CA . PRO A 1 502 ? -11.524 -10.729 13.286 1.00 95.31 502 PRO A CA 1
ATOM 3941 C C . PRO A 1 502 ? -10.547 -11.847 13.682 1.00 95.31 502 PRO A C 1
ATOM 3943 O O . PRO A 1 502 ? -10.782 -12.575 14.650 1.00 95.31 502 PRO A O 1
ATOM 3946 N N . TRP A 1 503 ? -9.429 -11.979 12.957 1.00 95.12 503 TRP A N 1
ATOM 3947 C CA . TRP A 1 503 ? -8.354 -12.927 13.279 1.00 95.12 503 TRP A CA 1
ATOM 3948 C C . TRP A 1 503 ? -7.581 -12.556 14.551 1.00 95.12 503 TRP A C 1
ATOM 3950 O O . TRP A 1 503 ? -6.948 -13.423 15.142 1.00 95.12 503 TRP A O 1
ATOM 3960 N N . ALA A 1 504 ? -7.658 -11.296 14.981 1.00 95.62 504 ALA A N 1
ATOM 3961 C CA . ALA A 1 504 ? -7.062 -10.776 16.207 1.00 95.62 504 ALA A CA 1
ATOM 3962 C C . ALA A 1 504 ? -8.121 -10.434 17.276 1.00 95.62 504 ALA A C 1
ATOM 3964 O O . ALA A 1 504 ? -7.828 -9.690 18.206 1.00 95.62 504 ALA A O 1
ATOM 3965 N N . ASP A 1 505 ? -9.361 -10.920 17.110 1.00 96.94 505 ASP A N 1
ATOM 3966 C CA . ASP A 1 505 ? -10.509 -10.640 17.988 1.00 96.94 505 ASP A CA 1
ATOM 3967 C C . ASP A 1 505 ? -10.633 -9.160 18.382 1.00 96.94 505 ASP A C 1
ATOM 3969 O O . ASP A 1 505 ? -10.760 -8.829 19.555 1.00 96.94 505 ASP A O 1
ATOM 3973 N N . THR A 1 506 ? -10.503 -8.244 17.420 1.00 98.00 506 THR A N 1
ATOM 3974 C CA . THR A 1 506 ? -10.454 -6.811 17.736 1.00 98.00 506 THR A CA 1
ATOM 3975 C C . THR A 1 506 ? -11.244 -5.990 16.735 1.00 98.00 506 THR A C 1
ATOM 3977 O O . THR A 1 506 ? -11.045 -6.099 15.522 1.00 98.00 506 THR A O 1
ATOM 3980 N N . VAL A 1 507 ? -12.111 -5.129 17.262 1.00 98.69 507 VAL A N 1
ATOM 3981 C CA . VAL A 1 507 ? -12.790 -4.060 16.529 1.00 98.69 507 VAL A CA 1
ATOM 3982 C C . VAL A 1 507 ? -12.540 -2.752 17.268 1.00 98.69 507 VAL A C 1
ATOM 3984 O O . VAL A 1 507 ? -12.827 -2.666 18.456 1.00 98.69 507 VAL A O 1
ATOM 3987 N N . VAL A 1 508 ? -12.025 -1.734 16.583 1.00 98.62 508 VAL A N 1
ATOM 3988 C CA . VAL A 1 508 ? -11.831 -0.392 17.143 1.00 98.62 508 VAL A CA 1
ATOM 3989 C C . VAL A 1 508 ? -12.624 0.607 16.324 1.00 98.62 508 VAL A C 1
ATOM 3991 O O . VAL A 1 508 ? -12.415 0.741 15.120 1.00 98.62 508 VAL A O 1
ATOM 3994 N N . ALA A 1 509 ? -13.533 1.321 16.965 1.00 98.56 509 ALA A N 1
ATOM 3995 C CA . ALA A 1 509 ? -14.372 2.317 16.325 1.00 98.56 509 ALA A CA 1
ATOM 3996 C C . ALA A 1 509 ? -14.174 3.673 17.000 1.00 98.56 509 ALA A C 1
ATOM 3998 O O . ALA A 1 509 ? -14.034 3.764 18.221 1.00 98.56 509 ALA A O 1
ATOM 3999 N N . TYR A 1 510 ? -14.150 4.733 16.199 1.00 98.25 510 TYR A N 1
ATOM 4000 C CA . TYR A 1 510 ? -13.762 6.060 16.661 1.00 98.25 510 TYR A CA 1
ATOM 4001 C C . TYR A 1 510 ? -14.864 7.087 16.380 1.00 98.25 510 TYR A C 1
ATOM 4003 O O . TYR A 1 510 ? -15.457 7.076 15.300 1.00 98.25 510 TYR A O 1
ATOM 4011 N N . ASN A 1 511 ? -15.072 8.031 17.303 1.00 97.25 511 ASN A N 1
ATOM 4012 C CA . ASN A 1 511 ? -15.367 9.410 16.913 1.00 97.25 511 ASN A CA 1
ATOM 4013 C C . ASN A 1 511 ? -14.034 10.176 16.968 1.00 97.25 511 ASN A C 1
ATOM 4015 O O . ASN A 1 511 ? -13.580 10.514 18.062 1.00 97.25 511 ASN A O 1
ATOM 4019 N N . PRO A 1 512 ? -13.357 10.389 15.825 1.00 94.06 512 PRO A N 1
ATOM 4020 C CA . PRO A 1 512 ? -11.996 10.912 15.809 1.00 94.06 512 PRO A CA 1
ATOM 4021 C C . PRO A 1 512 ? -11.914 12.440 15.936 1.00 94.06 512 PRO A C 1
ATOM 4023 O O . PRO A 1 512 ? -10.804 12.971 16.005 1.00 94.06 512 PRO A O 1
ATOM 4026 N N . MET A 1 513 ? -13.048 13.148 15.919 1.00 91.94 513 MET A N 1
ATOM 4027 C CA . MET A 1 513 ? -13.114 14.610 15.956 1.00 91.94 513 MET A CA 1
ATOM 4028 C C . MET A 1 513 ? -13.774 15.091 17.259 1.00 91.94 513 MET A C 1
ATOM 4030 O O . MET A 1 513 ? -14.575 14.365 17.838 1.00 91.94 513 MET A O 1
ATOM 4034 N N . PRO A 1 514 ? -13.465 16.315 17.733 1.00 87.94 514 PRO A N 1
ATOM 4035 C CA . PRO A 1 514 ? -14.113 16.894 18.916 1.00 87.94 514 PRO A CA 1
ATOM 4036 C C . PRO A 1 514 ? -15.613 17.136 18.759 1.00 87.94 514 PRO A C 1
ATOM 4038 O O . PRO A 1 514 ? -16.297 17.316 19.764 1.00 87.94 514 PRO A O 1
ATOM 4041 N N . ASP A 1 515 ? -16.096 17.223 17.521 1.00 92.50 515 ASP A N 1
ATOM 4042 C CA . ASP A 1 515 ? -17.490 17.527 17.241 1.00 92.50 515 ASP A CA 1
ATOM 4043 C C . ASP A 1 515 ? -18.360 16.321 17.623 1.00 92.50 515 ASP A C 1
ATOM 4045 O O . ASP A 1 515 ? -18.136 15.218 17.107 1.00 92.50 515 ASP A O 1
ATOM 4049 N N . PRO A 1 516 ? -19.342 16.500 18.520 1.00 94.25 516 PRO A N 1
ATOM 4050 C CA . PRO A 1 516 ? -20.182 15.401 18.950 1.00 94.25 516 PRO A CA 1
ATOM 4051 C C . PRO A 1 516 ? -21.152 14.998 17.833 1.00 94.25 516 PRO A C 1
ATOM 4053 O O . PRO A 1 516 ? -21.655 15.852 17.099 1.00 94.25 516 PRO A O 1
ATOM 4056 N N . MET A 1 517 ? -21.387 13.694 17.678 1.00 96.38 517 MET A N 1
ATOM 4057 C CA . MET A 1 517 ? -22.240 13.146 16.615 1.00 96.38 517 MET A CA 1
ATOM 4058 C C . MET A 1 517 ? -23.017 11.905 17.083 1.00 96.38 517 MET A C 1
ATOM 4060 O O . MET A 1 517 ? -22.565 11.235 18.017 1.00 96.38 517 MET A O 1
ATOM 4064 N N . PRO A 1 518 ? -24.147 11.531 16.443 1.00 97.62 518 PRO A N 1
ATOM 4065 C CA . PRO A 1 518 ? -24.761 10.231 16.675 1.00 97.62 518 PRO A CA 1
ATOM 4066 C C . PRO A 1 518 ? -23.753 9.142 16.324 1.00 97.62 518 PRO A C 1
ATOM 4068 O O . PRO A 1 518 ? -22.976 9.294 15.376 1.00 97.62 518 PRO A O 1
ATOM 4071 N N . TRP A 1 519 ? -23.758 8.057 17.089 1.00 98.44 519 TRP A N 1
ATOM 4072 C CA . TRP A 1 519 ? -22.735 7.031 16.962 1.00 98.44 519 TRP A CA 1
ATOM 4073 C C . TRP A 1 519 ? -23.282 5.654 17.327 1.00 98.44 519 TRP A C 1
ATOM 4075 O O . TRP A 1 519 ? -23.867 5.469 18.400 1.00 98.44 519 TRP A O 1
ATOM 4085 N N . LYS A 1 520 ? -23.065 4.681 16.440 1.00 98.75 520 LYS A N 1
ATOM 4086 C CA . LYS A 1 520 ? -23.451 3.285 16.650 1.00 98.75 520 LYS A CA 1
ATOM 4087 C C . LYS A 1 520 ? -22.475 2.341 15.957 1.00 98.75 520 LYS A C 1
ATOM 4089 O O . LYS A 1 520 ? -22.240 2.446 14.758 1.00 98.75 520 LYS A O 1
ATOM 4094 N N . LEU A 1 521 ? -21.959 1.378 16.707 1.00 98.88 521 LEU A N 1
ATOM 4095 C CA . LEU A 1 521 ? -21.133 0.285 16.216 1.00 98.88 521 LEU A CA 1
ATOM 4096 C C . LEU A 1 521 ? -21.920 -1.021 16.285 1.00 98.88 521 LEU A C 1
ATOM 4098 O O . LEU A 1 521 ? -22.397 -1.398 17.349 1.00 98.88 521 LEU A O 1
ATOM 4102 N N . THR A 1 522 ? -21.992 -1.741 15.173 1.00 98.81 522 THR A N 1
ATOM 4103 C CA . THR A 1 522 ? -22.436 -3.138 15.123 1.00 98.81 522 THR A CA 1
ATOM 4104 C C . THR A 1 522 ? -21.214 -4.025 14.907 1.00 98.81 522 THR A C 1
ATOM 4106 O O . THR A 1 522 ? -20.458 -3.822 13.958 1.00 98.81 522 THR A O 1
ATOM 4109 N N . LEU A 1 523 ? -20.988 -4.985 15.799 1.00 98.69 523 LEU A N 1
ATOM 4110 C CA . LEU A 1 523 ? -19.900 -5.958 15.713 1.00 98.69 523 LEU A CA 1
ATOM 4111 C C . LEU A 1 523 ? -20.261 -7.084 14.727 1.00 98.69 523 LEU A C 1
ATOM 4113 O O . LEU A 1 523 ? -21.445 -7.332 14.497 1.00 98.69 523 LEU A O 1
ATOM 4117 N N . PRO A 1 524 ? -19.274 -7.836 14.195 1.00 97.12 524 PRO A N 1
ATOM 4118 C CA . PRO A 1 524 ? -19.534 -8.911 13.231 1.00 97.12 524 PRO A CA 1
ATOM 4119 C C . PRO A 1 524 ? -20.499 -10.001 13.726 1.00 97.12 524 PRO A C 1
ATOM 4121 O O . PRO A 1 524 ? -21.132 -10.671 12.919 1.00 97.12 524 PRO A O 1
ATOM 4124 N N . GLY A 1 525 ? -20.610 -10.188 15.047 1.00 96.38 525 GLY A N 1
ATOM 4125 C CA . GLY A 1 525 ? -21.530 -11.141 15.674 1.00 96.38 525 GLY A CA 1
ATOM 4126 C C . GLY A 1 525 ? -22.933 -10.592 15.957 1.00 96.38 525 GLY A C 1
ATOM 4127 O O . GLY A 1 525 ? -23.715 -11.275 16.610 1.00 96.38 525 GLY A O 1
ATOM 4128 N N . GLY A 1 526 ? -23.249 -9.370 15.516 1.00 97.62 526 GLY A N 1
ATOM 4129 C CA . GLY A 1 526 ? -24.548 -8.725 15.726 1.00 97.62 526 GLY A CA 1
ATOM 4130 C C . GLY A 1 526 ? -24.696 -7.983 17.057 1.00 97.62 526 GLY A C 1
ATOM 4131 O O . GLY A 1 526 ? -25.736 -7.371 17.287 1.00 97.62 526 GLY A O 1
ATOM 4132 N N . GLN A 1 527 ? -23.678 -7.991 17.927 1.00 98.44 527 GLN A N 1
ATOM 4133 C CA . GLN A 1 527 ? -23.673 -7.131 19.112 1.00 98.44 527 GLN A CA 1
ATOM 4134 C C . GLN A 1 527 ? -23.632 -5.661 18.692 1.00 98.44 527 GLN A C 1
ATOM 4136 O O . GLN A 1 527 ? -22.932 -5.306 17.744 1.00 98.44 527 GLN A O 1
ATOM 4141 N N . VAL A 1 528 ? -24.328 -4.797 19.421 1.00 98.75 528 VAL A N 1
ATOM 4142 C CA . VAL A 1 528 ? -24.397 -3.363 19.128 1.00 98.75 528 VAL A CA 1
ATOM 4143 C C . VAL A 1 528 ? -23.920 -2.565 20.332 1.00 98.75 528 VAL A C 1
ATOM 4145 O O . VAL A 1 528 ? -24.301 -2.855 21.462 1.00 98.75 528 VAL A O 1
ATOM 4148 N N . VAL A 1 529 ? -23.113 -1.539 20.067 1.00 98.75 529 VAL A N 1
ATOM 4149 C CA . VAL A 1 529 ? -22.715 -0.487 21.007 1.00 98.75 529 VAL A CA 1
ATOM 4150 C C . VAL A 1 529 ? -23.237 0.837 20.456 1.00 98.75 529 VAL A C 1
ATOM 4152 O O . VAL A 1 529 ? -22.818 1.264 19.382 1.00 98.75 529 VAL A O 1
ATOM 4155 N N . GLN A 1 530 ? -24.154 1.491 21.160 1.00 98.62 530 GLN A N 1
ATOM 4156 C CA . GLN A 1 530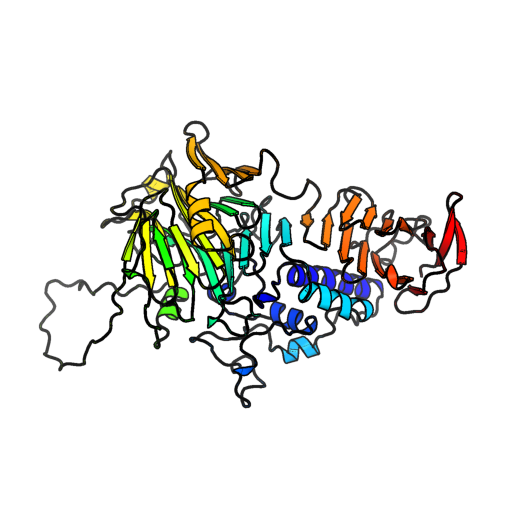 ? -24.835 2.695 20.677 1.00 98.62 530 GLN A CA 1
ATOM 4157 C C . GLN A 1 530 ? -24.845 3.788 21.739 1.00 98.62 530 GLN A C 1
ATOM 4159 O O . GLN A 1 530 ? -25.197 3.536 22.887 1.00 98.62 530 GLN A O 1
ATOM 4164 N N . ALA A 1 531 ? -24.499 5.014 21.357 1.00 98.38 531 ALA A N 1
ATOM 4165 C CA . ALA A 1 531 ? -24.650 6.164 22.240 1.00 98.38 531 ALA A CA 1
ATOM 4166 C C . ALA A 1 531 ? -26.129 6.567 22.359 1.00 98.38 531 ALA A C 1
ATOM 4168 O O . ALA A 1 531 ? -26.844 6.611 21.358 1.00 98.38 531 ALA A O 1
ATOM 4169 N N . ASN A 1 532 ? -26.587 6.900 23.570 1.00 97.75 532 ASN A N 1
ATOM 4170 C CA . ASN A 1 532 ? -27.948 7.407 23.803 1.00 97.75 532 ASN A CA 1
ATOM 4171 C C . ASN A 1 532 ? -28.153 8.875 23.366 1.00 97.75 532 ASN A C 1
ATOM 4173 O O . ASN A 1 532 ? -29.247 9.412 23.514 1.00 97.75 532 ASN A O 1
ATOM 4177 N N . GLY A 1 533 ? -27.107 9.518 22.847 1.00 97.25 533 GLY A N 1
ATOM 4178 C CA . GLY A 1 533 ? -27.091 10.909 22.411 1.00 97.25 533 GLY A CA 1
ATOM 4179 C C . GLY A 1 533 ? -25.903 11.178 21.488 1.00 97.25 533 GLY A C 1
ATOM 4180 O O . GLY A 1 533 ? -25.373 10.270 20.845 1.00 97.25 533 GLY A O 1
ATOM 4181 N N . GLN A 1 534 ? -25.466 12.431 21.429 1.00 97.44 534 GLN A N 1
ATOM 4182 C CA . GLN A 1 534 ? -24.309 12.852 20.644 1.00 97.44 534 GLN A CA 1
ATOM 4183 C C . GLN A 1 534 ? -23.018 12.458 21.373 1.00 97.44 534 GLN A C 1
ATOM 4185 O O . GLN A 1 534 ? -22.723 12.972 22.454 1.00 97.44 534 GLN A O 1
ATOM 4190 N N . LEU A 1 535 ? -22.244 11.540 20.798 1.00 97.62 535 LEU A N 1
ATOM 4191 C CA . LEU A 1 535 ? -20.985 11.073 21.367 1.00 97.62 535 LEU A CA 1
ATOM 4192 C C . LEU A 1 535 ? -19.876 12.075 21.039 1.00 97.62 535 LEU A C 1
ATOM 4194 O O . LEU A 1 535 ? -19.628 12.335 19.863 1.00 97.62 535 LEU A O 1
ATOM 4198 N N . GLY A 1 536 ? -19.205 12.614 22.061 1.00 96.31 536 GLY A N 1
ATOM 4199 C CA . GLY A 1 536 ? -17.970 13.396 21.925 1.00 96.31 536 GLY A CA 1
ATOM 4200 C C . GLY A 1 536 ? -16.788 12.578 21.382 1.00 96.31 536 GLY A C 1
ATOM 4201 O O . GLY A 1 536 ? -16.970 11.560 20.713 1.00 96.31 536 GLY A O 1
ATOM 4202 N N . LEU A 1 537 ? -15.559 13.010 21.673 1.00 97.31 537 LEU A N 1
ATOM 4203 C CA . LEU A 1 537 ? -14.358 12.308 21.219 1.00 97.31 537 LEU A CA 1
ATOM 4204 C C . LEU A 1 537 ? -14.308 10.915 21.857 1.00 97.31 537 LEU A C 1
ATOM 4206 O O . LEU A 1 537 ? -14.389 10.790 23.080 1.00 97.31 537 LEU A O 1
ATOM 4210 N N . ALA A 1 538 ? -14.165 9.872 21.039 1.00 97.81 538 ALA A N 1
ATOM 4211 C CA . ALA A 1 538 ? -14.240 8.501 21.528 1.00 97.81 538 ALA A CA 1
ATOM 4212 C C . ALA A 1 538 ? -13.336 7.537 20.758 1.00 97.81 538 ALA A C 1
ATOM 4214 O O . ALA A 1 538 ? -13.209 7.620 19.533 1.00 97.81 538 ALA A O 1
ATOM 4215 N N . ARG A 1 539 ? -12.784 6.564 21.486 1.00 97.94 539 ARG A N 1
ATOM 4216 C CA . ARG A 1 539 ? -12.202 5.331 20.953 1.00 97.94 539 ARG A CA 1
ATOM 4217 C C . ARG A 1 539 ? -12.809 4.151 21.701 1.00 97.94 539 ARG A C 1
ATOM 4219 O O . ARG A 1 539 ? -12.610 4.009 22.902 1.00 97.94 539 ARG A O 1
ATOM 4226 N N . ILE A 1 540 ? -13.530 3.300 20.985 1.00 98.50 540 ILE A N 1
ATOM 4227 C CA . ILE A 1 540 ? -14.187 2.122 21.547 1.00 98.50 540 ILE A CA 1
ATOM 4228 C C . ILE A 1 540 ? -13.542 0.878 20.951 1.00 98.50 540 ILE A C 1
ATOM 4230 O O . ILE A 1 540 ? -13.619 0.661 19.745 1.00 98.50 540 ILE A O 1
ATOM 4234 N N . THR A 1 541 ? -12.903 0.073 21.798 1.00 98.62 541 THR A N 1
ATOM 4235 C CA . THR A 1 541 ? -12.274 -1.201 21.427 1.00 98.62 541 THR A CA 1
ATOM 4236 C C . THR A 1 541 ? -13.116 -2.351 21.955 1.00 98.62 541 THR A C 1
ATOM 4238 O O . THR A 1 541 ? -13.305 -2.477 23.161 1.00 98.62 541 THR A O 1
ATOM 4241 N N . ALA A 1 542 ? -13.599 -3.211 21.069 1.00 98.56 542 ALA A N 1
ATOM 4242 C CA . ALA A 1 542 ? -14.321 -4.422 21.416 1.00 98.56 542 ALA A CA 1
ATOM 4243 C C . ALA A 1 542 ? -13.479 -5.659 21.099 1.00 98.56 542 ALA A C 1
ATOM 4245 O O . ALA A 1 542 ? -12.886 -5.753 20.021 1.00 98.56 542 ALA A O 1
ATOM 4246 N N . HIS A 1 543 ? -13.521 -6.629 22.011 1.00 98.25 543 HIS A N 1
ATOM 4247 C CA . HIS A 1 543 ? -13.032 -7.990 21.815 1.00 98.25 543 HIS A CA 1
ATOM 4248 C C . HIS A 1 543 ? -14.226 -8.947 21.868 1.00 98.25 543 HIS A C 1
ATOM 4250 O O . HIS A 1 543 ? -14.619 -9.380 22.959 1.00 98.25 543 HIS A O 1
ATOM 4256 N N . PRO A 1 544 ? -14.888 -9.200 20.721 1.00 97.19 544 PRO A N 1
ATOM 4257 C CA . PRO A 1 544 ? -16.149 -9.929 20.687 1.00 97.19 544 PRO A CA 1
ATOM 4258 C C . PRO A 1 544 ? -16.081 -11.317 21.334 1.00 97.19 544 PRO A C 1
ATOM 4260 O O . PRO A 1 544 ? -16.979 -11.665 22.099 1.00 97.19 544 PRO A O 1
ATOM 4263 N N . LYS A 1 545 ? -15.029 -12.107 21.071 1.00 96.19 545 LYS A N 1
ATOM 4264 C CA . LYS A 1 545 ? -14.898 -13.464 21.632 1.00 96.19 545 LYS A CA 1
ATOM 4265 C C . LYS A 1 545 ? -14.566 -13.420 23.120 1.00 96.19 545 LYS A C 1
ATOM 4267 O O . LYS A 1 545 ? -15.107 -14.221 23.879 1.00 96.19 545 LYS A O 1
ATOM 4272 N N . ALA A 1 546 ? -13.724 -12.476 23.544 1.00 97.12 546 ALA A N 1
ATOM 4273 C CA . ALA A 1 546 ? -13.429 -12.264 24.962 1.00 97.12 546 ALA A CA 1
ATOM 4274 C C . ALA A 1 546 ? -14.603 -11.645 25.748 1.00 97.12 546 ALA A C 1
ATOM 4276 O O . ALA A 1 546 ? -14.599 -11.682 26.977 1.00 97.12 546 ALA A O 1
ATOM 4277 N N . ASN A 1 547 ? -15.622 -11.120 25.057 1.00 97.88 547 ASN A N 1
ATOM 4278 C CA . ASN A 1 547 ? -16.753 -10.400 25.642 1.00 97.88 547 ASN A CA 1
ATOM 4279 C C . ASN A 1 547 ? -16.316 -9.187 26.489 1.00 97.88 547 ASN A C 1
ATOM 4281 O O . ASN A 1 547 ? -16.859 -8.940 27.570 1.00 97.88 547 ASN A O 1
ATOM 4285 N N . THR A 1 548 ? -15.328 -8.442 25.985 1.00 98.38 548 THR A N 1
ATOM 4286 C CA . THR A 1 548 ? -14.719 -7.290 26.667 1.00 98.38 548 THR A CA 1
ATOM 4287 C C . THR A 1 548 ? -14.839 -6.028 25.816 1.00 98.38 548 THR A C 1
ATOM 4289 O O . THR A 1 548 ? -14.675 -6.077 24.594 1.00 98.38 548 THR A O 1
ATOM 4292 N N . LEU A 1 549 ? -15.098 -4.892 26.464 1.00 98.44 549 LEU A N 1
ATOM 4293 C CA . LEU A 1 549 ? -15.197 -3.572 25.848 1.00 98.44 549 LEU A CA 1
ATOM 4294 C C . LEU A 1 549 ? -14.314 -2.565 26.597 1.00 98.44 549 LEU A C 1
ATOM 4296 O O . LEU A 1 549 ? -14.417 -2.418 27.812 1.00 98.44 549 LEU A O 1
ATOM 4300 N N . TYR A 1 550 ? -13.486 -1.830 25.865 1.00 98.56 550 TYR A N 1
ATOM 4301 C CA . TYR A 1 550 ? -12.752 -0.671 26.363 1.00 98.56 550 TYR A CA 1
ATOM 4302 C C . TYR A 1 550 ? -13.339 0.581 25.722 1.00 98.56 550 TYR A C 1
ATOM 4304 O O . TYR A 1 550 ? -13.399 0.691 24.498 1.00 98.56 550 TYR A O 1
ATOM 4312 N N . VAL A 1 551 ? -13.776 1.516 26.550 1.00 98.38 551 VAL A N 1
ATOM 4313 C CA . VAL A 1 551 ? -14.401 2.771 26.153 1.00 98.38 551 VAL A CA 1
ATOM 4314 C C . VAL A 1 551 ? -13.504 3.898 26.627 1.00 98.38 551 VAL A C 1
ATOM 4316 O O . VAL A 1 551 ? -13.396 4.163 27.820 1.00 98.38 551 VAL A O 1
ATOM 4319 N N . GLU A 1 552 ? -12.862 4.583 25.697 1.00 97.25 552 GLU A N 1
ATOM 4320 C CA . GLU A 1 552 ? -12.169 5.827 25.997 1.00 97.25 552 GLU A CA 1
ATOM 4321 C C . GLU A 1 552 ? -12.976 6.986 25.448 1.00 97.25 552 GLU A C 1
ATOM 4323 O O . GLU A 1 552 ? -13.330 7.004 24.267 1.00 97.25 552 GLU A O 1
ATOM 4328 N N . TYR A 1 553 ? -13.276 7.939 26.319 1.00 96.81 553 TYR A N 1
ATOM 4329 C CA . TYR A 1 553 ? -14.227 9.000 26.054 1.00 96.81 553 TYR A CA 1
ATOM 4330 C C . TYR A 1 553 ? -13.807 10.297 26.727 1.00 96.81 553 TYR A C 1
ATOM 4332 O O . TYR A 1 553 ? -13.412 10.299 27.895 1.00 96.81 553 TYR A O 1
ATOM 4340 N N . ALA A 1 554 ? -13.922 11.400 25.993 1.00 95.94 554 ALA A N 1
ATOM 4341 C CA . ALA A 1 554 ? -13.701 12.725 26.536 1.00 95.94 554 ALA A CA 1
ATOM 4342 C C . ALA A 1 554 ? -14.496 13.792 25.779 1.00 95.94 554 ALA A C 1
ATOM 4344 O O . ALA A 1 554 ? -14.718 13.711 24.568 1.00 95.94 554 ALA A O 1
ATOM 4345 N N . TRP A 1 555 ? -14.851 14.851 26.499 1.00 94.56 555 TRP A N 1
ATOM 4346 C CA . TRP A 1 555 ? -15.461 16.044 25.931 1.00 94.56 555 TRP A CA 1
ATOM 4347 C C . TRP A 1 555 ? -14.438 17.138 25.719 1.00 94.56 555 TRP A C 1
ATOM 4349 O O . TRP A 1 555 ? -13.588 17.381 26.570 1.00 94.56 555 TRP A O 1
ATOM 4359 N N . ARG A 1 556 ? -14.586 17.874 24.618 1.00 92.69 556 ARG A N 1
ATOM 4360 C CA . ARG A 1 556 ? -13.956 19.185 24.538 1.00 92.69 556 ARG A CA 1
ATOM 4361 C C . ARG A 1 556 ? -14.637 20.104 25.565 1.00 92.69 556 ARG A C 1
ATOM 4363 O O . ARG A 1 556 ? -15.871 20.182 25.543 1.00 92.69 556 ARG A O 1
ATOM 4370 N N . PRO A 1 557 ? -13.879 20.820 26.415 1.00 89.19 557 PRO A N 1
ATOM 4371 C CA . PRO A 1 557 ? -14.459 21.756 27.372 1.00 89.19 557 PRO A CA 1
ATOM 4372 C C . PRO A 1 557 ? -15.438 22.732 26.702 1.00 89.19 557 PRO A C 1
ATOM 4374 O O . PRO A 1 557 ? -15.126 23.313 25.660 1.00 89.19 557 PRO A O 1
ATOM 4377 N N . GLY A 1 558 ? -16.631 22.882 27.287 1.00 90.44 558 GLY A N 1
ATOM 4378 C CA . GLY A 1 558 ? -17.678 23.793 26.808 1.00 90.44 558 GLY A CA 1
ATOM 4379 C C . GLY A 1 558 ? -18.561 23.285 25.659 1.00 90.44 558 GLY A C 1
ATOM 4380 O O . GLY A 1 558 ? -19.420 24.036 25.212 1.00 90.44 558 GLY A O 1
ATOM 4381 N N . LEU A 1 559 ? -18.386 22.045 25.177 1.00 91.62 559 LEU A N 1
ATOM 4382 C CA . LEU A 1 559 ? -19.236 21.462 24.118 1.00 91.62 559 LEU A CA 1
ATOM 4383 C C . LEU A 1 559 ? -20.304 20.473 24.618 1.00 91.62 559 LEU A C 1
ATOM 4385 O O . LEU A 1 559 ? -21.022 19.892 23.804 1.00 91.62 559 LEU A O 1
ATOM 4389 N N . GLN A 1 560 ? -20.414 20.261 25.930 1.00 93.56 560 GLN A N 1
ATOM 4390 C CA . GLN A 1 560 ? -21.492 19.451 26.498 1.00 93.56 560 GLN A CA 1
ATOM 4391 C C . GLN A 1 560 ? -22.829 20.197 26.427 1.00 93.56 560 GLN A C 1
ATOM 4393 O O . GLN A 1 560 ? -22.898 21.397 26.680 1.00 93.56 560 GLN A O 1
ATOM 4398 N N . THR A 1 561 ? -23.888 19.468 26.087 1.00 93.31 561 THR A N 1
ATOM 4399 C CA . THR A 1 561 ? -25.268 19.966 25.992 1.00 93.31 561 THR A CA 1
ATOM 4400 C C . THR A 1 561 ? -26.229 18.900 26.516 1.00 93.31 561 THR A C 1
ATOM 4402 O O . THR A 1 561 ? -25.821 17.762 26.735 1.00 93.31 561 THR A O 1
ATOM 4405 N N . ASP A 1 562 ? -27.520 19.204 26.623 1.00 94.69 562 ASP A N 1
ATOM 4406 C CA . ASP A 1 562 ? -28.534 18.207 27.007 1.00 94.69 562 ASP A CA 1
ATOM 4407 C C . ASP A 1 562 ? -28.663 17.049 25.995 1.00 94.69 562 ASP A C 1
ATOM 4409 O O . ASP A 1 562 ? -29.174 15.982 26.324 1.00 94.69 562 ASP A O 1
ATOM 4413 N N . ALA A 1 563 ? -28.174 17.234 24.762 1.00 96.25 563 ALA A N 1
ATOM 4414 C CA . ALA A 1 563 ? -28.131 16.194 23.735 1.00 96.25 563 ALA A CA 1
ATOM 4415 C C . ALA A 1 563 ? -26.882 15.294 23.825 1.00 96.25 563 ALA A C 1
ATOM 4417 O O . ALA A 1 563 ? -26.743 14.360 23.032 1.00 96.25 563 ALA A O 1
ATOM 4418 N N . SER A 1 564 ? -25.949 15.584 24.736 1.00 97.06 564 SER A N 1
ATOM 4419 C CA . SER A 1 564 ? -24.715 14.820 24.921 1.00 97.06 564 SER A CA 1
ATOM 4420 C C . SER A 1 564 ? -24.993 13.387 25.375 1.00 97.06 564 SER A C 1
ATOM 4422 O O . SER A 1 564 ? -25.856 13.134 26.211 1.00 97.06 564 SER A O 1
ATOM 4424 N N . ALA A 1 565 ? -24.221 12.436 24.848 1.00 97.38 565 ALA A N 1
ATOM 4425 C CA . ALA A 1 565 ? -24.292 11.052 25.291 1.00 97.38 565 ALA A CA 1
ATOM 4426 C C . ALA A 1 565 ? -23.830 10.922 26.751 1.00 97.38 565 ALA A C 1
ATOM 4428 O O . ALA A 1 565 ? -22.718 11.325 27.105 1.00 97.38 565 ALA A O 1
ATOM 4429 N N . THR A 1 566 ? -24.680 10.311 27.572 1.00 97.38 566 THR A N 1
ATOM 4430 C CA . THR A 1 566 ? -24.422 9.984 28.984 1.00 97.38 566 THR A CA 1
ATOM 4431 C C . THR A 1 566 ? -24.297 8.480 29.210 1.00 97.38 566 THR A C 1
ATOM 4433 O O . THR A 1 566 ? -23.800 8.043 30.246 1.00 97.38 566 THR A O 1
ATOM 4436 N N . VAL A 1 567 ? -24.740 7.671 28.242 1.00 98.06 567 VAL A N 1
ATOM 4437 C CA . VAL A 1 567 ? -24.763 6.211 28.324 1.00 98.06 567 VAL A CA 1
ATOM 4438 C C . VAL A 1 567 ? -24.425 5.593 26.967 1.00 98.06 567 VAL A C 1
ATOM 4440 O O . VAL A 1 567 ? -24.860 6.072 25.918 1.00 98.06 567 VAL A O 1
ATOM 4443 N N . LEU A 1 568 ? -23.697 4.476 27.000 1.00 98.69 568 LEU A N 1
ATOM 4444 C CA . LEU A 1 568 ? -23.638 3.518 25.899 1.00 98.69 568 LEU A CA 1
ATOM 4445 C C . LEU A 1 568 ? -24.593 2.353 26.170 1.00 98.69 568 LEU A C 1
ATOM 4447 O O . LEU A 1 568 ? -24.488 1.673 27.192 1.00 98.69 568 LEU A O 1
ATOM 4451 N N . HIS A 1 569 ? -25.506 2.113 25.238 1.00 98.69 569 HIS A N 1
ATOM 4452 C CA . HIS A 1 569 ? -26.370 0.944 25.193 1.00 98.69 569 HIS A CA 1
ATOM 4453 C C . HIS A 1 569 ? -25.667 -0.210 24.478 1.00 98.69 569 HIS A C 1
ATOM 4455 O O . HIS A 1 569 ? -25.133 -0.041 23.382 1.00 98.69 569 HIS A O 1
ATOM 4461 N N . LEU A 1 570 ? -25.689 -1.382 25.105 1.00 98.56 570 LEU A N 1
ATOM 4462 C CA . LEU A 1 570 ? -25.058 -2.614 24.653 1.00 98.56 570 LEU A CA 1
ATOM 4463 C C . LEU A 1 570 ? -26.143 -3.674 24.423 1.00 98.56 570 LEU A C 1
ATOM 4465 O O . LEU A 1 570 ? -26.691 -4.212 25.384 1.00 98.56 570 LEU A O 1
ATOM 4469 N N . THR A 1 571 ? -26.472 -3.996 23.175 1.00 98.62 571 THR A N 1
ATOM 4470 C CA . THR A 1 571 ? -27.496 -5.009 22.840 1.00 98.62 571 THR A CA 1
ATOM 4471 C C . THR A 1 571 ? -26.895 -6.166 22.040 1.00 98.62 571 THR A C 1
ATOM 4473 O O . THR A 1 571 ? -25.776 -6.080 21.537 1.00 98.62 571 THR A O 1
ATOM 4476 N N . GLY A 1 572 ? -27.588 -7.309 21.991 1.00 97.44 572 GLY A N 1
ATOM 4477 C CA . GLY A 1 572 ? -27.096 -8.524 21.318 1.00 97.44 572 GLY A CA 1
ATOM 4478 C C . GLY A 1 572 ? -26.008 -9.300 22.082 1.00 97.44 572 GLY A C 1
ATOM 4479 O O . GLY A 1 572 ? -25.528 -10.328 21.607 1.00 97.44 572 GLY A O 1
ATOM 4480 N N . TYR A 1 573 ? -25.624 -8.847 23.278 1.00 97.88 573 TYR A N 1
ATOM 4481 C CA . TYR A 1 573 ? -24.691 -9.549 24.159 1.00 97.88 573 TYR A CA 1
ATOM 4482 C C . TYR A 1 573 ? -25.405 -10.673 24.922 1.00 97.88 573 TYR A C 1
ATOM 4484 O O . TYR A 1 573 ? -26.342 -10.419 25.676 1.00 97.88 573 TYR A O 1
ATOM 4492 N N . ALA A 1 574 ? -24.934 -11.914 24.770 1.00 96.19 574 ALA A N 1
ATOM 4493 C CA . ALA A 1 574 ? -25.533 -13.083 25.430 1.00 96.19 574 ALA A CA 1
ATOM 4494 C C . ALA A 1 574 ? -25.363 -13.079 26.962 1.00 96.19 574 ALA A C 1
ATOM 4496 O O . ALA A 1 574 ? -26.162 -13.673 27.679 1.00 96.19 574 ALA A O 1
ATOM 4497 N N . LYS A 1 575 ? -24.315 -12.418 27.461 1.00 97.25 575 LYS A N 1
ATOM 4498 C CA . LYS A 1 575 ? -24.016 -12.234 28.885 1.00 97.25 575 LYS A CA 1
ATOM 4499 C C . LYS A 1 575 ? -23.429 -10.833 29.105 1.00 97.25 575 LYS A C 1
ATOM 4501 O O . LYS A 1 575 ? -22.897 -10.273 28.140 1.00 97.25 575 LYS A O 1
ATOM 4506 N N . PRO A 1 576 ? -23.469 -10.283 30.331 1.00 98.00 576 PRO A N 1
ATOM 4507 C CA . PRO A 1 576 ? -22.923 -8.958 30.610 1.00 98.00 576 PRO A CA 1
ATOM 4508 C C . PRO A 1 576 ? -21.446 -8.875 30.177 1.00 98.00 576 PRO A C 1
ATOM 4510 O O . PRO A 1 576 ? -20.663 -9.754 30.558 1.00 98.00 576 PRO A O 1
ATOM 4513 N N . PRO A 1 577 ? -21.047 -7.896 29.343 1.00 98.12 577 PRO A N 1
ATOM 4514 C CA . PRO A 1 577 ? -19.650 -7.726 28.960 1.00 98.12 577 PRO A CA 1
ATOM 4515 C C . PRO A 1 577 ? -18.820 -7.136 30.098 1.00 98.12 577 PRO A C 1
ATOM 4517 O O . PRO A 1 577 ? -19.322 -6.370 30.920 1.00 98.12 577 PRO A O 1
ATOM 4520 N N . THR A 1 578 ? -17.528 -7.460 30.112 1.00 98.56 578 THR A N 1
ATOM 4521 C CA . THR A 1 578 ? -16.555 -6.756 30.954 1.00 98.56 578 THR A CA 1
ATOM 4522 C C . THR A 1 578 ? -16.270 -5.405 30.315 1.00 98.56 578 THR A C 1
ATOM 4524 O O . THR A 1 578 ? -15.848 -5.365 29.158 1.00 98.56 578 THR A O 1
ATOM 4527 N N . VAL A 1 579 ? -16.490 -4.305 31.037 1.00 98.56 579 VAL A N 1
ATOM 4528 C CA . VAL A 1 579 ? -16.320 -2.957 30.481 1.00 98.56 579 VAL A CA 1
ATOM 4529 C C . VAL A 1 579 ? -15.314 -2.143 31.282 1.00 98.56 579 VAL A C 1
ATOM 4531 O O . VAL A 1 579 ? -15.398 -2.056 32.505 1.00 98.56 579 VAL A O 1
ATOM 4534 N N . MET A 1 580 ? -14.383 -1.518 30.566 1.00 98.38 580 MET A N 1
ATOM 4535 C CA . MET A 1 580 ? -13.461 -0.515 31.091 1.00 98.38 580 MET A CA 1
ATOM 4536 C C . MET A 1 580 ? -13.814 0.838 30.476 1.00 98.38 580 MET A C 1
ATOM 4538 O O . MET A 1 580 ? -13.863 0.944 29.254 1.00 98.38 580 MET A O 1
ATOM 4542 N N . VAL A 1 581 ? -14.035 1.869 31.289 1.00 97.69 581 VAL A N 1
ATOM 4543 C CA . VAL A 1 581 ? -14.243 3.249 30.830 1.00 97.69 581 VAL A CA 1
ATOM 4544 C C . VAL A 1 581 ? -13.077 4.103 31.312 1.00 97.69 581 VAL A C 1
ATOM 4546 O O . VAL A 1 581 ? -12.838 4.190 32.513 1.00 97.69 581 VAL A O 1
ATOM 4549 N N . ASN A 1 582 ? -12.331 4.714 30.387 1.00 95.31 582 ASN A N 1
ATOM 4550 C CA . ASN A 1 582 ? -11.137 5.517 30.682 1.00 95.31 582 ASN A CA 1
ATOM 4551 C C . ASN A 1 582 ? -10.165 4.808 31.647 1.00 95.31 582 ASN A C 1
ATOM 4553 O O . ASN A 1 582 ? -9.735 5.370 32.653 1.00 95.31 582 ASN A O 1
ATOM 4557 N N . ASP A 1 583 ? -9.836 3.553 31.327 1.00 92.69 583 ASP A N 1
ATOM 4558 C CA . ASP A 1 583 ? -8.928 2.688 32.092 1.00 92.69 583 ASP A CA 1
ATOM 4559 C C . ASP A 1 583 ? -9.442 2.289 33.501 1.00 92.69 583 ASP A C 1
ATOM 4561 O O . ASP A 1 583 ? -8.699 1.697 34.281 1.00 92.69 583 ASP A O 1
ATOM 4565 N N . GLN A 1 584 ? -10.720 2.540 33.820 1.00 95.94 584 GLN A N 1
ATOM 4566 C CA . GLN A 1 584 ? -11.369 2.128 35.074 1.00 95.94 584 GLN A CA 1
ATOM 4567 C C . GLN A 1 584 ? -12.465 1.080 34.835 1.00 95.94 584 GLN A C 1
ATOM 4569 O O . GLN A 1 584 ? -13.224 1.217 33.874 1.00 95.94 584 GLN A O 1
ATOM 4574 N N . PRO A 1 585 ? -12.604 0.049 35.690 1.00 97.69 585 PRO A N 1
ATOM 4575 C CA . PRO A 1 585 ? -13.728 -0.876 35.602 1.00 97.69 585 PRO A CA 1
ATOM 4576 C C . PRO A 1 585 ? -15.061 -0.133 35.724 1.00 97.69 585 PRO A C 1
ATOM 4578 O O . PRO A 1 585 ? -15.260 0.648 36.654 1.00 97.69 585 PRO A O 1
ATOM 4581 N N . ALA A 1 586 ? -15.983 -0.397 34.802 1.00 97.56 586 ALA A N 1
ATOM 4582 C CA . ALA A 1 586 ? -17.315 0.186 34.807 1.00 97.56 586 ALA A CA 1
ATOM 4583 C C . ALA A 1 586 ? -18.371 -0.904 34.998 1.00 97.56 586 ALA A C 1
ATOM 4585 O O . ALA A 1 586 ? -18.359 -1.939 34.330 1.00 97.56 586 ALA A O 1
ATOM 4586 N N . GLY A 1 587 ? -19.310 -0.657 35.911 1.00 96.19 587 GLY A N 1
ATOM 4587 C CA . GLY A 1 587 ? -20.476 -1.517 36.070 1.00 96.19 587 GLY A CA 1
ATOM 4588 C C . GLY A 1 587 ? -21.394 -1.430 34.852 1.00 96.19 587 GLY A C 1
ATOM 4589 O O . GLY A 1 587 ? -21.585 -0.354 34.283 1.00 96.19 587 GLY A O 1
ATOM 4590 N N . VAL A 1 588 ? -22.001 -2.558 34.490 1.00 97.69 588 VAL A N 1
ATOM 4591 C CA . VAL A 1 588 ? -23.045 -2.626 33.464 1.00 97.69 588 VAL A CA 1
ATOM 4592 C C . VAL A 1 588 ? -24.400 -2.831 34.139 1.00 97.69 588 VAL A C 1
ATOM 4594 O O . VAL A 1 588 ? -24.517 -3.635 35.064 1.00 97.69 588 VAL A O 1
ATOM 4597 N N . LYS A 1 589 ? -25.427 -2.090 33.716 1.00 97.88 589 LYS A N 1
ATOM 4598 C CA . LYS A 1 589 ? -26.799 -2.224 34.239 1.00 97.88 589 LYS A CA 1
ATOM 4599 C C . LYS A 1 589 ? -27.704 -2.821 33.178 1.00 97.88 589 LYS A C 1
ATOM 4601 O O . LYS A 1 589 ? -27.669 -2.357 32.046 1.00 97.88 589 LYS A O 1
ATOM 4606 N N . GLU A 1 590 ? -28.521 -3.808 33.524 1.00 98.12 590 GLU A N 1
ATOM 4607 C CA . GLU A 1 590 ? -29.538 -4.315 32.599 1.00 98.12 590 GLU A CA 1
ATOM 4608 C C . GLU A 1 590 ? -30.558 -3.223 32.262 1.00 98.12 590 GLU A C 1
ATOM 4610 O O . GLU A 1 590 ? -31.025 -2.494 33.138 1.00 98.12 590 GLU A O 1
ATOM 4615 N N . VAL A 1 591 ? -30.896 -3.108 30.980 1.00 98.12 591 VAL A N 1
ATOM 4616 C CA . VAL A 1 591 ? -31.857 -2.132 30.455 1.00 98.12 591 VAL A CA 1
ATOM 4617 C C . VAL A 1 591 ? -32.661 -2.738 29.307 1.00 98.12 591 VAL A C 1
ATOM 4619 O O . VAL A 1 591 ? -32.293 -3.763 28.735 1.00 98.12 591 VAL A O 1
ATOM 4622 N N . THR A 1 592 ? -33.765 -2.086 28.946 1.00 96.81 592 THR A N 1
ATOM 4623 C CA . THR A 1 592 ? -34.491 -2.359 27.698 1.00 96.81 592 THR A CA 1
ATOM 4624 C C . THR A 1 592 ? -34.359 -1.147 26.785 1.00 96.81 592 THR A C 1
ATOM 4626 O O . THR A 1 592 ? -34.750 -0.047 27.164 1.00 96.81 592 THR A O 1
ATOM 4629 N N . VAL A 1 593 ? -33.800 -1.345 25.595 1.00 92.88 593 VAL A N 1
ATOM 4630 C CA . VAL A 1 593 ? -33.539 -0.301 24.598 1.00 92.88 593 VAL A CA 1
ATOM 4631 C C . VAL A 1 593 ? -34.368 -0.640 23.372 1.00 92.88 593 VAL A C 1
ATOM 4633 O O . VAL A 1 593 ? -34.165 -1.692 22.775 1.00 92.88 593 VAL A O 1
ATOM 4636 N N . GLU A 1 594 ? -35.347 0.205 23.043 1.00 92.94 594 GLU A N 1
ATOM 4637 C CA . GLU A 1 594 ? -36.246 -0.008 21.893 1.00 92.94 594 GLU A CA 1
ATOM 4638 C C . GLU A 1 594 ? -36.932 -1.393 21.910 1.00 92.94 594 GLU A C 1
ATOM 4640 O O . GLU A 1 594 ? -37.096 -2.054 20.890 1.00 92.94 594 GLU A O 1
ATOM 4645 N N . GLY A 1 595 ? -37.310 -1.867 23.103 1.00 94.62 595 GLY A N 1
ATOM 4646 C CA . GLY A 1 595 ? -37.935 -3.183 23.291 1.00 94.62 595 GLY A CA 1
ATOM 4647 C C . GLY A 1 595 ? -36.960 -4.369 23.303 1.00 94.62 595 GLY A C 1
ATOM 4648 O O . GLY A 1 595 ? -37.387 -5.500 23.526 1.00 94.62 595 GLY A O 1
ATOM 4649 N N . VAL A 1 596 ? -35.657 -4.135 23.128 1.00 96.44 596 VAL A N 1
ATOM 4650 C CA . VAL A 1 596 ? -34.613 -5.166 23.162 1.00 96.44 596 VAL A CA 1
ATOM 4651 C C . VAL A 1 596 ? -33.893 -5.142 24.510 1.00 96.44 596 VAL A C 1
ATOM 4653 O O . VAL A 1 596 ? -33.437 -4.094 24.966 1.00 96.44 596 VAL A O 1
ATOM 4656 N N . LYS A 1 597 ? -33.763 -6.305 25.160 1.00 97.38 597 LYS A N 1
ATOM 4657 C CA . LYS A 1 597 ? -32.956 -6.438 26.383 1.00 97.38 597 LYS A CA 1
ATOM 4658 C C . LYS A 1 597 ? -31.475 -6.201 26.079 1.00 97.38 597 LYS A C 1
ATOM 4660 O O . LYS A 1 597 ? -30.947 -6.707 25.088 1.00 97.38 597 LYS A O 1
ATOM 4665 N N . GLY A 1 598 ? -30.797 -5.477 26.958 1.00 98.00 598 GLY A N 1
ATOM 4666 C CA . GLY A 1 598 ? -29.374 -5.197 26.841 1.00 98.00 598 GLY A CA 1
ATOM 4667 C C . GLY A 1 598 ? -28.776 -4.685 28.142 1.00 98.00 598 GLY A C 1
ATOM 4668 O O . GLY A 1 598 ? -29.342 -4.859 29.220 1.00 98.00 598 GLY A O 1
ATOM 4669 N N . TYR A 1 599 ? -27.628 -4.032 28.021 1.00 98.50 599 TYR A N 1
ATOM 4670 C CA . TYR A 1 599 ? -26.896 -3.438 29.129 1.00 98.50 599 TYR A CA 1
ATOM 4671 C C . TYR A 1 599 ? -26.606 -1.961 28.855 1.00 98.50 599 TYR A C 1
ATOM 4673 O O . TYR A 1 599 ? -26.553 -1.528 27.709 1.00 98.50 599 TYR A O 1
ATOM 4681 N N . ALA A 1 600 ? -26.412 -1.182 29.907 1.00 98.44 600 ALA A N 1
ATOM 4682 C CA . ALA A 1 600 ? -26.063 0.228 29.855 1.00 98.44 600 ALA A CA 1
ATOM 4683 C C . ALA A 1 600 ? -24.764 0.475 30.622 1.00 98.44 600 ALA A C 1
ATOM 4685 O O . ALA A 1 600 ? -24.586 -0.037 31.730 1.00 98.44 600 ALA A O 1
ATOM 4686 N N . VAL A 1 601 ? -23.890 1.293 30.038 1.00 98.31 601 VAL A N 1
ATOM 4687 C CA . VAL A 1 601 ? -22.629 1.753 30.631 1.00 98.31 601 VAL A CA 1
ATOM 4688 C C . VAL A 1 601 ? -22.656 3.268 30.707 1.00 98.31 601 VAL A C 1
ATOM 4690 O O . VAL A 1 601 ? -22.868 3.922 29.688 1.00 98.31 601 VAL A O 1
ATOM 4693 N N . ALA A 1 602 ? -22.441 3.827 31.895 1.00 98.06 602 ALA A N 1
ATOM 4694 C CA . ALA A 1 602 ? -22.364 5.274 32.072 1.00 98.06 602 ALA A CA 1
ATOM 4695 C C . ALA A 1 602 ? -21.074 5.841 31.459 1.00 98.06 602 ALA A C 1
ATOM 4697 O O . ALA A 1 602 ? -20.003 5.245 31.588 1.00 98.06 602 ALA A O 1
ATOM 4698 N N . LEU A 1 603 ? -21.189 7.001 30.816 1.00 96.88 603 LEU A N 1
ATOM 4699 C CA . LEU A 1 603 ? -20.063 7.799 30.343 1.00 96.88 603 LEU A CA 1
ATOM 4700 C C . LEU A 1 603 ? -19.761 8.923 31.354 1.00 96.88 603 LEU A C 1
ATOM 4702 O O . LEU A 1 603 ? -20.710 9.484 31.904 1.00 96.88 603 LEU A O 1
ATOM 4706 N N . PRO A 1 604 ? -18.476 9.224 31.619 1.00 90.69 604 PRO A N 1
ATOM 4707 C CA . PRO A 1 604 ? -18.060 10.259 32.563 1.00 90.69 604 PRO A CA 1
ATOM 4708 C C . PRO A 1 604 ? -18.242 11.687 32.042 1.00 90.69 604 PRO A C 1
ATOM 4710 O O . PRO A 1 604 ? -18.298 11.888 30.802 1.00 90.69 604 PRO A O 1
#

Sequence (604 aa):
MAKWAEDPFDRLRARIWRDRLTEPLMSMYHAGLRHTTHPMGRGGYYKHVFCQDGPTHVLHTFSPSGVLMHLEDLKPERKGTPATWGKAHGLDVFGDEGPPLRIAMLSPWTEQNLAEPYGAVTDKKPLPARIFALDYSPGCRGGGWHVNFLGNHYALASRDNANHDYGVTSVVGNWRKTPAQVKRLDECGTLIMGFERNARFMTPSNSTAEFGIVQRDGKLVALKAIPSPDRFEDKKVPTLALQSTVAVIDFGDVARREIWVNDKKITALSGAKPDPGGDWLKRMTAGMPIKQAEIPDDPDALEIPPNPEAPVENTPTKSVAAAKDGDIICIKDGVSYLGFIPVVVNPLERNRQVEISYEYPTLFIHAFLYRGTKGLDMNRYYNAEKKATAGFVMEMADATEYPTFDAFRKHMREVKLAVAWNAEKKHVEVNYASGKDTLEMVFDPGRYPAVSRKVNGQWPYVPKGIMRESSWAIQGSTGRIEKNGAVLESQPGRHAYLQSAPWADTVVAYNPMPDPMPWKLTLPGGQVVQANGQLGLARITAHPKANTLYVEYAWRPGLQTDASATVLHLTGYAKPPTVMVNDQPAGVKEVTVEGVKGYAVALP

Foldseek 3Di:
DQCPDPALVSNLLVQLVLCVVLVLLLQQADQQALDRFFQWFDDFPVCNQAECELSSLLLQQQAPVGSAACPVVADPVQPDDQVRRDDDLNHRNYDDRDDSVVSNVVDDSHDPVCSLVSNCSNNVNDPFKKKKFQDDPPQWAHPKIWIWTRHQFKIKIATQGRGLNTGQFGIKMKGAQESGRHRHSLRMKMKTKFKDFPPASDASNQRRHNWQWDDDHQWIWTKAFDDDCVRRDDPVDFGQWIWIKMKIFHDHQQQPKWKDWQPDTDNLQHGFDADSPSVVVCRRHPPDDPPDPDPDPDPDDDDDDDDDDDDPPDPPPWRKDADAQQIWMWMDRRFKIKIKGKHKDQADDDPGQWMFIDDPPITMITGTSHHHPGGDPVVCQVPDLATIMIDIIMGMDGCVVPVDSVSVSVQSVVKDWDWDQDSVVQWIWIWIDGDPWIWTFTAHNVDPHTPDIDIPNHHNDDDPQWRIDILFKTKGQQQWDDHPQKIKGKHHRAIWIWGHDVVSLKIKTWNSDQFWIWIKMQDNLRKIKGFPFTFGGWIWMGRVVQLEIEISGDHDPPNDDPRYGFKIWIFPDPDRGFYHYNNHTWDWDWDQDPNGTTTITTHD

Radius of gyration: 27.23 Å; chains: 1; bounding box: 93×47×69 Å

Secondary structure (DSSP, 8-state):
-GGG-SSHHHHHHHHHHHHHHHHHHHHHEEGGGTEE-S--SSS-THHHHT-B-HHHHHHHTT-TT---SSGGG--GGGSS-GGGS-EETTEESB-SS--HHHHHHT--SS-HHHHHHHHHHHHS--SSEEEEEE---TT--TT-EEEEEE-SSEEEEEES---SSS-S-SEEEEEESSSSPP-SGGGEEEEEEEEEETTBPPPTTS-----EEEEETTEEEEEEE---HHHH--TTS---EEEEEEEEEE-S--TT-EEEETTEE-GGGSSPPP-TT-HHHHHHH--PPP------S-SS------------------EEEEE-TT--EEEEETTEEEEEEEEEES--SBS-SEEEEEETTEEEEEEEEEE-SSPP-HHHHHT-SS--EEEEEEEEEETTTSSSHHHHHHHHHH-EEEEEEETTTTEEEEEEEETTEEEEEEE-TTSSS-SEEEETTB-SSPPTTEEEE-SSEEEESSSEEEETTEEEEE-TTS-EEEEEEGGGTEEEEEE-SSS-B-EEEE-TTS-EEEESSBB-EEEEEEETTTTEEEEEEEPPTT---TTB--EEEEES-SSPPEEEETTEEE--EEEEETTEEEEEEE--